Protein AF-A0A1H3A407-F1 (afdb_monomer_lite)

Structure (mmCIF, N/CA/C/O backbone):
data_AF-A0A1H3A407-F1
#
_entry.id   AF-A0A1H3A407-F1
#
loop_
_atom_site.group_PDB
_atom_site.id
_atom_site.type_symbol
_atom_site.label_atom_id
_atom_site.label_alt_id
_atom_site.label_comp_id
_atom_site.label_asym_id
_atom_site.label_entity_id
_atom_site.label_seq_id
_atom_site.pdbx_PDB_ins_code
_atom_site.Cartn_x
_atom_site.Cartn_y
_atom_site.Cartn_z
_atom_site.occupancy
_atom_site.B_iso_or_equiv
_atom_site.auth_seq_id
_atom_site.auth_comp_id
_atom_site.auth_asym_id
_atom_site.auth_atom_id
_atom_site.pdbx_PDB_model_num
ATOM 1 N N . GLN A 1 1 ? 7.910 -37.404 57.930 1.00 38.44 1 GLN A N 1
ATOM 2 C CA . GLN A 1 1 ? 7.291 -38.649 57.436 1.00 38.44 1 GLN A CA 1
ATOM 3 C C . GLN A 1 1 ? 7.070 -38.479 55.952 1.00 38.44 1 GLN A C 1
ATOM 5 O O . GLN A 1 1 ? 6.666 -37.396 55.537 1.00 38.44 1 GLN A O 1
ATOM 10 N N . GLU A 1 2 ? 7.448 -39.483 55.175 1.00 28.56 2 GLU A N 1
ATOM 11 C CA . GLU A 1 2 ? 7.353 -39.461 53.716 1.00 28.56 2 GLU A CA 1
ATOM 12 C C . GLU A 1 2 ? 5.884 -39.521 53.279 1.00 28.56 2 GLU A C 1
ATOM 14 O O . GLU A 1 2 ? 5.054 -40.134 53.950 1.00 28.56 2 GLU A O 1
ATOM 19 N N . LYS A 1 3 ? 5.551 -38.870 52.158 1.00 33.94 3 LYS A N 1
ATOM 20 C CA . LYS A 1 3 ? 4.289 -39.140 51.464 1.00 33.94 3 LYS A CA 1
ATOM 21 C C . LYS A 1 3 ? 4.483 -40.423 50.663 1.00 33.94 3 LYS A C 1
ATOM 23 O O . LYS A 1 3 ? 5.005 -40.367 49.554 1.00 33.94 3 LYS A O 1
ATOM 28 N N . GLU A 1 4 ? 4.078 -41.557 51.223 1.00 35.34 4 GLU A N 1
ATOM 29 C CA . GLU A 1 4 ? 3.957 -42.792 50.450 1.00 35.34 4 GLU A CA 1
ATOM 30 C C . GLU A 1 4 ? 2.903 -42.593 49.353 1.00 35.34 4 GLU A C 1
ATOM 32 O O . GLU A 1 4 ? 1.723 -42.370 49.628 1.00 35.34 4 GLU A O 1
ATOM 37 N N . SER A 1 5 ? 3.327 -42.663 48.091 1.00 38.41 5 SER A N 1
ATOM 38 C CA . SER A 1 5 ? 2.423 -42.756 46.947 1.00 38.41 5 SER A CA 1
ATOM 39 C C . SER A 1 5 ? 1.914 -44.194 46.833 1.00 38.41 5 SER A C 1
ATOM 41 O O . SER A 1 5 ? 2.462 -44.996 46.078 1.00 38.41 5 SER A O 1
ATOM 43 N N . GLY A 1 6 ? 0.898 -44.535 47.625 1.00 36.25 6 GLY A N 1
ATOM 44 C CA . GLY A 1 6 ? 0.211 -45.819 47.517 1.00 36.25 6 GLY A CA 1
ATOM 45 C C . GLY A 1 6 ? -0.733 -45.842 46.315 1.00 36.25 6 GLY A C 1
ATOM 46 O O . GLY A 1 6 ? -1.686 -45.065 46.264 1.00 36.25 6 GLY A O 1
ATOM 47 N N . GLU A 1 7 ? -0.504 -46.749 45.367 1.00 34.09 7 GLU A N 1
ATOM 48 C CA . GLU A 1 7 ? -1.491 -47.062 44.331 1.00 34.09 7 GLU A CA 1
ATOM 49 C C . GLU A 1 7 ? -2.624 -47.905 44.934 1.00 34.09 7 GLU A C 1
ATOM 51 O O . GLU A 1 7 ? -2.402 -49.005 45.445 1.00 34.09 7 GLU A O 1
ATOM 56 N N . VAL A 1 8 ? -3.855 -47.390 44.881 1.00 38.34 8 VAL A N 1
ATOM 57 C CA . VAL A 1 8 ? -5.045 -48.100 45.367 1.00 38.34 8 VAL A CA 1
ATOM 58 C C . VAL A 1 8 ? -5.630 -48.944 44.235 1.00 38.34 8 VAL A C 1
ATOM 60 O O . VAL A 1 8 ? -6.331 -48.439 43.361 1.00 38.34 8 VAL A O 1
ATOM 63 N N . TYR A 1 9 ? -5.365 -50.249 44.267 1.00 35.81 9 TYR A N 1
ATOM 64 C CA . TYR A 1 9 ? -5.943 -51.210 43.327 1.00 35.81 9 TYR A CA 1
ATOM 65 C C . TYR A 1 9 ? -7.334 -51.662 43.794 1.00 35.81 9 TYR A C 1
ATOM 67 O O . TYR A 1 9 ? -7.461 -52.456 44.726 1.00 35.81 9 TYR A O 1
ATOM 75 N N . ILE A 1 10 ? -8.388 -51.188 43.123 1.00 44.34 10 ILE A N 1
ATOM 76 C CA . ILE A 1 10 ? -9.764 -51.652 43.349 1.00 44.34 10 ILE A CA 1
ATOM 77 C C . ILE A 1 10 ? -10.038 -52.851 42.432 1.00 44.34 10 ILE A C 1
ATOM 79 O O . ILE A 1 10 ? -10.282 -52.688 41.238 1.00 44.34 10 ILE A O 1
ATOM 83 N N . ALA A 1 11 ? -10.013 -54.062 42.990 1.00 35.81 11 ALA A N 1
ATOM 84 C CA . ALA A 1 11 ? -10.415 -55.275 42.283 1.00 35.81 11 ALA A CA 1
ATOM 85 C C . ALA A 1 11 ? -11.914 -55.547 42.493 1.00 35.81 11 ALA A C 1
ATOM 87 O O . ALA A 1 11 ? -12.335 -55.946 43.579 1.00 35.81 11 ALA A O 1
ATOM 88 N N . ALA A 1 12 ? -12.723 -55.356 41.450 1.00 40.31 12 ALA A N 1
ATOM 89 C CA . ALA A 1 12 ? -14.122 -55.775 41.453 1.00 40.31 12 ALA A CA 1
ATOM 90 C C . ALA A 1 12 ? -14.212 -57.284 41.170 1.00 40.31 12 ALA A C 1
ATOM 92 O O . ALA A 1 12 ? -13.963 -57.726 40.050 1.00 40.31 12 ALA A O 1
ATOM 93 N N . VAL A 1 13 ? -14.575 -58.075 42.183 1.00 34.50 13 VAL A N 1
ATOM 94 C CA . VAL A 1 13 ? -14.868 -59.508 42.033 1.00 34.50 13 VAL A CA 1
ATOM 95 C C . VAL A 1 13 ? -16.382 -59.692 42.038 1.00 34.50 13 VAL A C 1
ATOM 97 O O . VAL A 1 13 ? -17.032 -59.413 43.044 1.00 34.50 13 VAL A O 1
ATOM 100 N N . TYR A 1 14 ? -16.937 -60.173 40.925 1.00 38.56 14 TYR A N 1
ATOM 101 C CA . TYR A 1 14 ? -18.341 -60.570 40.813 1.00 38.56 14 TYR A CA 1
ATOM 102 C C . TYR A 1 14 ? -18.451 -62.081 40.609 1.00 38.56 14 TYR A C 1
ATOM 104 O O . TYR A 1 14 ? -17.713 -62.659 39.814 1.00 38.56 14 TYR A O 1
ATOM 112 N N . ASN A 1 15 ? -19.391 -62.707 41.318 1.00 38.78 15 ASN A N 1
ATOM 113 C CA . ASN A 1 15 ? -19.706 -64.121 41.142 1.00 38.78 15 ASN A CA 1
ATOM 114 C C . ASN A 1 15 ? -20.520 -64.341 39.852 1.00 38.78 15 ASN A C 1
ATOM 116 O O . ASN A 1 15 ? -21.623 -63.816 39.711 1.00 38.78 15 ASN A O 1
ATOM 120 N N . ASP A 1 16 ? -19.991 -65.195 38.978 1.00 41.28 16 ASP A N 1
ATOM 121 C CA . ASP A 1 16 ? -20.712 -66.140 38.113 1.00 41.28 16 ASP A CA 1
ATOM 122 C C . ASP A 1 16 ? -21.741 -65.648 37.069 1.00 41.28 16 ASP A C 1
ATOM 124 O O . ASP A 1 16 ? -22.525 -66.467 36.587 1.00 41.28 16 ASP A O 1
ATOM 128 N N . GLN A 1 17 ? -21.716 -64.387 36.611 1.00 37.06 17 GLN A N 1
ATOM 129 C CA . GLN A 1 17 ? -22.358 -64.009 35.333 1.00 37.06 17 GLN A CA 1
ATOM 130 C C . GLN A 1 17 ? -21.504 -63.044 34.493 1.00 37.06 17 GLN A C 1
ATOM 132 O O . GLN A 1 17 ? -21.080 -61.994 34.972 1.00 37.06 17 GLN A O 1
ATOM 137 N N . GLU A 1 18 ? -21.277 -63.390 33.217 1.00 39.75 18 GLU A N 1
ATOM 138 C CA . GLU A 1 18 ? -20.606 -62.519 32.243 1.00 39.75 18 GLU A CA 1
ATOM 139 C C . GLU A 1 18 ? -21.471 -61.290 31.924 1.00 39.75 18 GLU A C 1
ATOM 141 O O . GLU A 1 18 ? -22.409 -61.353 31.128 1.00 39.75 18 GLU A O 1
ATOM 146 N N . VAL A 1 19 ? -21.105 -60.144 32.494 1.00 41.22 19 VAL A N 1
ATOM 147 C CA . VAL A 1 19 ? -21.587 -58.829 32.063 1.00 41.22 19 VAL A CA 1
ATOM 148 C C . VAL A 1 19 ? -20.367 -57.975 31.740 1.00 41.22 19 VAL A C 1
ATOM 150 O O . VAL A 1 19 ? -19.429 -57.896 32.533 1.00 41.22 19 VAL A O 1
ATOM 153 N N . LYS A 1 20 ? -20.353 -57.350 30.557 1.00 37.00 20 LYS A N 1
ATOM 154 C CA . LYS A 1 20 ? -19.275 -56.433 30.165 1.00 37.00 20 LYS A CA 1
ATOM 155 C C . LYS A 1 20 ? -19.245 -55.255 31.138 1.00 37.00 20 LYS A C 1
ATOM 157 O O . LYS A 1 20 ? -20.238 -54.546 31.260 1.00 37.00 20 LYS A O 1
ATOM 162 N N . SER A 1 21 ? -18.117 -55.049 31.810 1.00 41.44 21 SER A N 1
ATOM 163 C CA . SER A 1 21 ? -17.921 -53.897 32.686 1.00 41.44 21 SER A CA 1
ATOM 164 C C . SER A 1 21 ? -17.601 -52.650 31.863 1.00 41.44 21 SER A C 1
ATOM 166 O O . SER A 1 21 ? -16.542 -52.597 31.232 1.00 41.44 21 SER A O 1
ATOM 168 N N . ASP A 1 22 ? -18.455 -51.634 31.929 1.00 41.59 22 ASP A N 1
ATOM 169 C CA . ASP A 1 22 ? -18.053 -50.281 31.550 1.00 41.59 22 ASP A CA 1
ATOM 170 C C . ASP A 1 22 ? -17.184 -49.677 32.662 1.00 41.59 22 ASP A C 1
ATOM 172 O O . ASP A 1 22 ? -17.517 -49.721 33.850 1.00 41.59 22 ASP A O 1
ATOM 176 N N . THR A 1 23 ? -16.030 -49.135 32.279 1.00 41.59 23 THR A N 1
ATOM 177 C CA . THR A 1 23 ? -15.072 -48.536 33.211 1.00 41.59 23 THR A CA 1
ATOM 178 C C . THR A 1 23 ? -15.593 -47.185 33.699 1.00 41.59 23 THR A C 1
ATOM 180 O O . THR A 1 23 ? -15.652 -46.230 32.926 1.00 41.59 23 THR A O 1
ATOM 183 N N . PHE A 1 24 ? -15.925 -47.063 34.986 1.00 41.19 24 PHE A N 1
ATOM 184 C CA . PHE A 1 24 ? -16.279 -45.768 35.574 1.00 41.19 24 PHE A CA 1
ATOM 185 C C . PHE A 1 24 ? -15.025 -44.953 35.930 1.00 41.19 24 PHE A C 1
ATOM 187 O O . PHE A 1 24 ? -14.002 -45.498 36.346 1.00 41.19 24 PHE A O 1
ATOM 194 N N . LYS A 1 25 ? -15.106 -43.627 35.779 1.00 40.59 25 LYS A N 1
ATOM 195 C CA . LYS A 1 25 ? -14.027 -42.684 36.104 1.00 40.59 25 LYS A CA 1
ATOM 196 C C . LYS A 1 25 ? -14.467 -41.776 37.248 1.00 40.59 25 LYS A C 1
ATOM 198 O O . LYS A 1 25 ? -15.458 -41.067 37.120 1.00 40.59 25 LYS A O 1
ATOM 203 N N . ILE A 1 26 ? -13.698 -41.753 38.334 1.00 44.81 26 ILE A N 1
ATOM 204 C CA . ILE A 1 26 ? -13.861 -40.772 39.413 1.00 44.81 26 ILE A CA 1
ATOM 205 C C . ILE A 1 26 ? -13.085 -39.507 39.019 1.00 44.81 26 ILE A C 1
ATOM 207 O O . ILE A 1 26 ? -11.910 -39.592 38.667 1.00 44.81 26 ILE A O 1
ATOM 211 N N . THR A 1 27 ? -13.738 -38.343 39.048 1.00 37.56 27 THR A N 1
ATOM 212 C CA . THR A 1 27 ? -13.158 -37.044 38.639 1.00 37.56 27 THR A CA 1
ATOM 213 C C . THR A 1 27 ? -13.008 -36.037 39.786 1.00 37.56 27 THR A C 1
ATOM 215 O O . THR A 1 27 ? -12.762 -34.864 39.528 1.00 37.56 27 THR A O 1
ATOM 218 N N . SER A 1 28 ? -13.132 -36.473 41.045 1.00 43.06 28 SER A N 1
ATOM 219 C CA . SER A 1 28 ? -12.842 -35.632 42.216 1.00 43.06 28 SER A CA 1
ATOM 220 C C . SER A 1 28 ? -11.339 -35.567 42.503 1.00 43.06 28 SER A C 1
ATOM 222 O O . SER A 1 28 ? -10.677 -36.604 42.546 1.00 43.06 28 SER A O 1
ATOM 224 N N . GLU A 1 29 ? -10.816 -34.370 42.779 1.00 42.50 29 GLU A N 1
ATOM 225 C CA . GLU A 1 29 ? -9.429 -34.169 43.236 1.00 42.50 29 GLU A CA 1
ATOM 226 C C . GLU A 1 29 ? -9.212 -34.552 44.711 1.00 42.50 29 GLU A C 1
ATOM 228 O O . GLU A 1 29 ? -8.073 -34.716 45.150 1.00 42.50 29 GLU A O 1
ATOM 233 N N . VAL A 1 30 ? -10.290 -34.729 45.484 1.00 37.59 30 VAL A N 1
ATOM 234 C CA . VAL A 1 30 ? -10.234 -35.182 46.881 1.00 37.59 30 VAL A CA 1
ATOM 235 C C . VAL A 1 30 ? -11.154 -36.384 47.065 1.00 37.59 30 VAL A C 1
ATOM 237 O O . VAL A 1 30 ? -12.370 -36.289 46.899 1.00 37.59 30 VAL A O 1
ATOM 240 N N . VAL A 1 31 ? -10.564 -37.518 47.442 1.00 42.81 31 VAL A N 1
ATOM 241 C CA . VAL A 1 31 ? -11.282 -38.725 47.867 1.00 42.81 31 VAL A CA 1
ATOM 242 C C . VAL A 1 31 ? -10.869 -39.027 49.302 1.00 42.81 31 VAL A C 1
ATOM 244 O O . VAL A 1 31 ? -9.747 -39.461 49.559 1.00 42.81 31 VAL A O 1
ATOM 247 N N . THR A 1 32 ? -11.770 -38.781 50.247 1.00 39.44 32 THR A N 1
ATOM 248 C CA . THR A 1 32 ? -11.631 -39.240 51.631 1.00 39.44 32 THR A CA 1
ATOM 249 C C . THR A 1 32 ? -12.209 -40.647 51.760 1.00 39.44 32 THR A C 1
ATOM 251 O O . THR A 1 32 ? -13.301 -40.926 51.270 1.00 39.44 32 THR A O 1
ATOM 254 N N . TYR A 1 33 ? -11.485 -41.541 52.433 1.00 46.16 33 TYR A N 1
ATOM 255 C CA . TYR A 1 33 ? -11.988 -42.857 52.819 1.00 46.16 33 TYR A CA 1
ATOM 256 C C . TYR A 1 33 ? -11.771 -43.067 54.319 1.00 46.16 33 TYR A C 1
ATOM 258 O O . TYR A 1 33 ? -10.757 -42.639 54.871 1.00 46.16 33 TYR A O 1
ATOM 266 N N . GLU A 1 34 ? -12.713 -43.745 54.970 1.00 41.50 34 GLU A N 1
ATOM 267 C CA . GLU A 1 34 ? -12.560 -44.229 56.341 1.00 41.50 34 GLU A CA 1
ATOM 268 C C . GLU A 1 34 ? -12.376 -45.749 56.305 1.00 41.50 34 GLU A C 1
ATOM 270 O O . GLU A 1 34 ? -13.117 -46.460 55.623 1.00 41.50 34 GLU A O 1
ATOM 275 N N . SER A 1 35 ? -11.369 -46.264 57.010 1.00 39.62 35 SER A N 1
ATOM 276 C CA . SER A 1 35 ? -11.113 -47.702 57.091 1.00 39.62 35 SER A CA 1
ATOM 277 C C . SER A 1 35 ? -11.936 -48.345 58.212 1.00 39.62 35 SER A C 1
ATOM 279 O O . SER A 1 35 ? -11.876 -47.942 59.372 1.00 39.62 35 SER A O 1
ATOM 281 N N . GLY A 1 36 ? -12.694 -49.389 57.870 1.00 45.72 36 GLY A N 1
ATOM 282 C CA . GLY A 1 36 ? -13.508 -50.150 58.816 1.00 45.72 36 GLY A CA 1
ATOM 283 C C . GLY A 1 36 ? -13.628 -51.620 58.419 1.00 45.72 36 GLY A C 1
ATOM 284 O O . GLY A 1 36 ? -13.527 -51.969 57.246 1.00 45.72 36 GLY A O 1
ATOM 285 N N . ASN A 1 37 ? -13.873 -52.494 59.400 1.00 42.28 37 ASN A N 1
ATOM 286 C CA . ASN A 1 37 ? -13.915 -53.958 59.233 1.00 42.28 37 ASN A CA 1
ATOM 287 C C . ASN A 1 37 ? -15.203 -54.490 58.557 1.00 42.28 37 ASN A C 1
ATOM 289 O O . ASN A 1 37 ? -15.647 -55.596 58.861 1.00 42.28 37 ASN A O 1
ATOM 293 N N . SER A 1 38 ? -15.817 -53.718 57.659 1.00 41.59 38 SER A N 1
ATOM 294 C CA . SER A 1 38 ? -17.035 -54.094 56.931 1.00 41.59 38 SER A CA 1
ATOM 295 C C . SER A 1 38 ? -16.957 -53.626 55.477 1.00 41.59 38 SER A C 1
ATOM 297 O O . SER A 1 38 ? -16.444 -52.534 55.229 1.00 41.59 38 SER A O 1
ATOM 299 N N . PRO A 1 39 ? -17.488 -54.396 54.508 1.00 44.28 39 PRO A N 1
ATOM 300 C CA . PRO A 1 39 ? -17.517 -53.976 53.111 1.00 44.28 39 PRO A CA 1
ATOM 301 C C . PRO A 1 39 ? -18.327 -52.684 52.955 1.00 44.28 39 PRO A C 1
ATOM 303 O O . PRO A 1 39 ? -19.486 -52.607 53.375 1.00 44.28 39 PRO A O 1
ATOM 306 N N . VAL A 1 40 ? -17.712 -51.674 52.336 1.00 42.53 40 VAL A N 1
ATOM 307 C CA . VAL A 1 40 ? -18.343 -50.379 52.063 1.00 42.53 40 VAL A CA 1
ATOM 308 C C . VAL A 1 40 ? -19.489 -50.587 51.074 1.00 42.53 40 VAL A C 1
ATOM 310 O O . VAL A 1 40 ? -19.271 -50.892 49.903 1.00 42.53 40 VAL A O 1
ATOM 313 N N . LYS A 1 41 ? -20.728 -50.417 51.542 1.00 35.88 41 LYS A N 1
ATOM 314 C CA . LYS A 1 41 ? -21.905 -50.399 50.670 1.00 35.88 41 LYS A CA 1
ATOM 315 C C . LYS A 1 41 ? -21.992 -49.047 49.970 1.00 35.88 41 LYS A C 1
ATOM 317 O O . LYS A 1 41 ? -22.538 -48.099 50.526 1.00 35.88 41 LYS A O 1
ATOM 322 N N . VAL A 1 42 ? -21.482 -48.979 48.744 1.00 38.84 42 VAL A N 1
ATOM 323 C CA . VAL A 1 42 ? -21.730 -47.847 47.847 1.00 38.84 42 VAL A CA 1
ATOM 324 C C . VAL A 1 42 ? -23.145 -47.993 47.291 1.00 38.84 42 VAL A C 1
ATOM 326 O O . VAL A 1 42 ? -23.392 -48.796 46.395 1.00 38.84 42 VAL A O 1
ATOM 329 N N . GLY A 1 43 ? -24.092 -47.258 47.868 1.00 29.23 43 GLY A N 1
ATOM 330 C CA . GLY A 1 43 ? -25.409 -47.079 47.270 1.00 29.23 43 GLY A CA 1
ATOM 331 C C . GLY A 1 43 ? -25.341 -45.966 46.234 1.00 29.23 43 GLY A C 1
ATOM 332 O O . GLY A 1 43 ? -24.971 -44.846 46.582 1.00 29.23 43 GLY A O 1
ATOM 333 N N . VAL A 1 44 ? -25.723 -46.253 44.989 1.00 32.56 44 VAL A N 1
ATOM 334 C CA . VAL A 1 44 ? -26.093 -45.188 44.053 1.00 32.56 44 VAL A CA 1
ATOM 335 C C . VAL A 1 44 ? -27.415 -44.630 44.559 1.00 32.56 44 VAL A C 1
ATOM 337 O O . VAL A 1 44 ? -28.470 -45.233 44.376 1.00 32.56 44 VAL A O 1
ATOM 340 N N . VAL A 1 45 ? -27.346 -43.503 45.262 1.00 26.42 45 VAL A N 1
ATOM 341 C CA . VAL A 1 45 ? -28.503 -42.625 45.361 1.00 26.42 45 VAL A CA 1
ATOM 342 C C . VAL A 1 45 ? -28.621 -42.011 43.976 1.00 26.42 45 VAL A C 1
ATOM 344 O O . VAL A 1 45 ? -27.771 -41.206 43.596 1.00 26.42 45 VAL A O 1
ATOM 347 N N . GLU A 1 46 ? -29.645 -42.406 43.222 1.00 30.11 46 GLU A N 1
ATOM 348 C CA . GLU A 1 46 ? -30.186 -41.524 42.194 1.00 30.11 46 GLU A CA 1
ATOM 349 C C . GLU A 1 46 ? -30.689 -40.293 42.941 1.00 30.11 46 GLU A C 1
ATOM 351 O O . GLU A 1 46 ? -31.810 -40.232 43.446 1.00 30.11 46 GLU A O 1
ATOM 356 N N . VAL A 1 47 ? -29.786 -39.326 43.097 1.00 29.56 47 VAL A N 1
ATOM 357 C CA . VAL A 1 47 ? -30.196 -37.946 43.232 1.00 29.56 47 VAL A CA 1
ATOM 358 C C . VAL A 1 47 ? -30.886 -37.692 41.906 1.00 29.56 47 VAL A C 1
ATOM 360 O O . VAL A 1 47 ? -30.221 -37.590 40.878 1.00 29.56 47 VAL A O 1
ATOM 363 N N . GLU A 1 48 ? -32.220 -37.662 41.921 1.00 30.48 48 GLU A N 1
ATOM 364 C CA . GLU A 1 48 ? -32.923 -36.829 40.962 1.00 30.48 48 GLU A CA 1
ATOM 365 C C . GLU A 1 48 ? -32.273 -35.460 41.120 1.00 30.48 48 GLU A C 1
ATOM 367 O O . GLU A 1 48 ? -32.531 -34.739 42.093 1.00 30.48 48 GLU A O 1
ATOM 372 N N . GLU A 1 49 ? -31.364 -35.138 40.200 1.00 31.62 49 GLU A N 1
ATOM 373 C CA . GLU A 1 49 ? -31.076 -33.761 39.888 1.00 31.62 49 GLU A CA 1
ATOM 374 C C . GLU A 1 49 ? -32.443 -33.188 39.541 1.00 31.62 49 GLU A C 1
ATOM 376 O O . GLU A 1 49 ? -32.961 -33.318 38.432 1.00 31.62 49 GLU A O 1
ATOM 381 N N . LYS A 1 50 ? -33.041 -32.529 40.535 1.00 29.67 50 LYS A N 1
ATOM 382 C CA . LYS A 1 50 ? -33.672 -31.265 40.243 1.00 29.67 50 LYS A CA 1
ATOM 383 C C . LYS A 1 50 ? -32.585 -30.478 39.540 1.00 29.67 50 LYS A C 1
ATOM 385 O O . LYS A 1 50 ? -31.753 -29.853 40.194 1.00 29.67 50 LYS A O 1
ATOM 390 N N . GLU A 1 51 ? -32.612 -30.547 38.212 1.00 32.31 51 GLU A N 1
ATOM 391 C CA . GLU A 1 51 ? -32.353 -29.372 37.416 1.00 32.31 51 GLU A CA 1
ATOM 392 C C . GLU A 1 51 ? -33.029 -28.246 38.196 1.00 32.31 51 GLU A C 1
ATOM 394 O O . GLU A 1 51 ? -34.258 -28.211 38.347 1.00 32.31 51 GLU A O 1
ATOM 399 N N . GLU A 1 52 ? -32.218 -27.365 38.781 1.00 30.89 52 GLU A N 1
ATOM 400 C CA . GLU A 1 52 ? -32.676 -26.004 38.907 1.00 30.89 52 GLU A CA 1
ATOM 401 C C . GLU A 1 52 ? -32.962 -25.607 37.468 1.00 30.89 52 GLU A C 1
ATOM 403 O O . GLU A 1 52 ? -32.070 -25.237 36.703 1.00 30.89 52 GLU A O 1
ATOM 408 N N . VAL A 1 53 ? -34.236 -25.754 37.094 1.00 34.19 53 VAL A N 1
ATOM 409 C CA . VAL A 1 53 ? -34.854 -24.933 36.076 1.00 34.19 53 VAL A CA 1
ATOM 410 C C . VAL A 1 53 ? -34.693 -23.528 36.629 1.00 34.19 53 VAL A C 1
ATOM 412 O O . VAL A 1 53 ? -35.563 -23.001 37.318 1.00 34.19 53 VAL A O 1
ATOM 415 N N . LEU A 1 54 ? -33.507 -22.968 36.386 1.00 35.94 54 LEU A N 1
ATOM 416 C CA . LEU A 1 54 ? -33.310 -21.546 36.280 1.00 35.94 54 LEU A CA 1
ATOM 417 C C . LEU A 1 54 ? -34.444 -21.120 35.366 1.00 35.94 54 LEU A C 1
ATOM 419 O O . LEU A 1 54 ? -34.472 -21.541 34.203 1.00 35.94 54 LEU A O 1
ATOM 423 N N . ASP A 1 55 ? -35.407 -20.382 35.926 1.00 36.69 55 ASP A N 1
ATOM 424 C CA . ASP A 1 55 ? -36.445 -19.741 35.131 1.00 36.69 55 ASP A CA 1
ATOM 425 C C . ASP A 1 55 ? -35.734 -19.156 33.912 1.00 36.69 55 ASP A C 1
ATOM 427 O O . ASP A 1 55 ? -34.702 -18.494 34.105 1.00 36.69 55 ASP A O 1
ATOM 431 N N . PRO A 1 56 ? -36.172 -19.476 32.677 1.00 43.06 56 PRO A N 1
ATOM 432 C CA . PRO A 1 56 ? -35.453 -19.061 31.487 1.00 43.06 56 PRO A CA 1
ATOM 433 C C . PRO A 1 56 ? -35.271 -17.557 31.601 1.00 43.06 56 PRO A C 1
ATOM 435 O O . PRO A 1 56 ? -36.266 -16.835 31.592 1.00 43.06 56 PRO A O 1
ATOM 438 N N . ILE A 1 57 ? -34.018 -17.121 31.812 1.00 49.12 57 ILE A N 1
ATOM 439 C CA . ILE A 1 57 ? -33.706 -15.714 32.064 1.00 49.12 57 ILE A CA 1
ATOM 440 C C . ILE A 1 57 ? -34.214 -14.996 30.836 1.00 49.12 57 ILE A C 1
ATOM 442 O O . ILE A 1 57 ? -33.594 -15.119 29.776 1.00 49.12 57 ILE A O 1
ATOM 446 N N . ASP A 1 58 ? -35.351 -14.321 30.989 1.00 50.97 58 ASP A N 1
ATOM 447 C CA . ASP A 1 58 ? -36.037 -13.709 29.873 1.00 50.97 58 ASP A CA 1
ATOM 448 C C . ASP A 1 58 ? -35.018 -12.772 29.225 1.00 50.97 58 ASP A C 1
ATOM 450 O O . ASP A 1 58 ? -34.436 -11.926 29.909 1.00 50.97 58 ASP A O 1
ATOM 454 N N . GLU A 1 59 ? -34.690 -12.984 27.946 1.00 49.62 59 GLU A N 1
ATOM 455 C CA . GLU A 1 59 ? -33.607 -12.229 27.292 1.00 49.62 59 GLU A CA 1
ATOM 456 C C . GLU A 1 59 ? -33.908 -10.723 27.330 1.00 49.62 59 GLU A C 1
ATOM 458 O O . GLU A 1 59 ? -33.004 -9.889 27.383 1.00 49.62 59 GLU A O 1
ATOM 463 N N . ASN A 1 60 ? -35.200 -10.414 27.435 1.00 50.47 60 ASN A N 1
ATOM 464 C CA . ASN A 1 60 ? -35.778 -9.148 27.833 1.00 50.47 60 ASN A CA 1
ATOM 465 C C . ASN A 1 60 ? -35.123 -8.511 29.079 1.00 50.47 60 ASN A C 1
ATOM 467 O O . ASN A 1 60 ? -34.782 -7.339 29.022 1.00 50.47 60 ASN A O 1
ATOM 471 N N . ASP A 1 61 ? -34.878 -9.203 30.189 1.00 65.00 61 ASP A N 1
ATOM 472 C CA . ASP A 1 61 ? -34.322 -8.568 31.402 1.00 65.00 61 ASP A CA 1
ATOM 473 C C . ASP A 1 61 ? -32.786 -8.421 31.380 1.00 65.00 61 ASP A C 1
ATOM 475 O O . ASP A 1 61 ? -32.186 -7.887 32.317 1.00 65.00 61 ASP A O 1
ATOM 479 N N . ARG A 1 62 ? -32.120 -8.818 30.285 1.00 75.00 62 ARG A N 1
ATOM 480 C CA . ARG A 1 62 ? -30.668 -8.661 30.105 1.00 75.00 62 ARG A CA 1
ATOM 481 C C . ARG A 1 62 ? -30.298 -7.308 29.491 1.00 75.00 62 ARG A C 1
ATOM 483 O O . ARG A 1 62 ? -30.992 -6.769 28.630 1.00 75.00 62 ARG A O 1
ATOM 490 N N . PHE A 1 63 ? -29.140 -6.778 29.888 1.00 85.56 63 PHE A N 1
ATOM 491 C CA . PHE A 1 63 ? -28.541 -5.593 29.269 1.00 85.56 63 PHE A CA 1
ATOM 492 C C . PHE A 1 63 ? -27.863 -5.977 27.946 1.00 85.56 63 PHE A C 1
ATOM 494 O O . PHE A 1 63 ? -26.702 -6.393 27.925 1.00 85.56 63 PHE A O 1
ATOM 501 N N . LEU A 1 64 ? -28.603 -5.855 26.839 1.00 86.81 64 LEU A N 1
ATOM 502 C CA . LEU A 1 64 ? -28.179 -6.253 25.488 1.00 86.81 64 LEU A CA 1
ATOM 5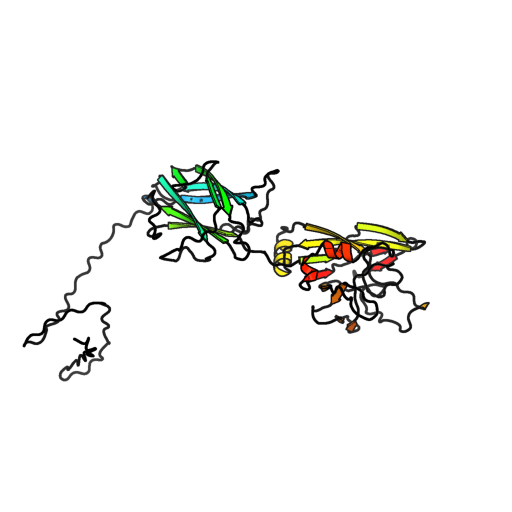03 C C . LEU A 1 64 ? -27.977 -5.034 24.554 1.00 86.81 64 LEU A C 1
ATOM 505 O O . LEU A 1 64 ? -28.777 -4.827 23.633 1.00 86.81 64 LEU A O 1
ATOM 509 N N . PRO A 1 65 ? -26.933 -4.202 24.757 1.00 91.00 65 PRO A N 1
ATOM 510 C CA . PRO A 1 65 ? -26.639 -3.086 23.865 1.00 91.00 65 PRO A CA 1
ATOM 511 C C . PRO A 1 65 ? -26.041 -3.579 22.539 1.00 91.00 65 PRO A C 1
ATOM 513 O O . PRO A 1 65 ? -24.970 -4.190 22.501 1.00 91.00 65 PRO A O 1
ATOM 516 N N . LYS A 1 66 ? -26.696 -3.247 21.427 1.00 90.31 66 LYS A N 1
ATOM 517 C CA . LYS A 1 66 ? -26.156 -3.408 20.076 1.00 90.31 66 LYS A CA 1
ATOM 518 C C . LYS A 1 66 ? -25.409 -2.135 19.677 1.00 90.31 66 LYS A C 1
ATOM 520 O O . LYS A 1 66 ? -26.018 -1.086 19.461 1.00 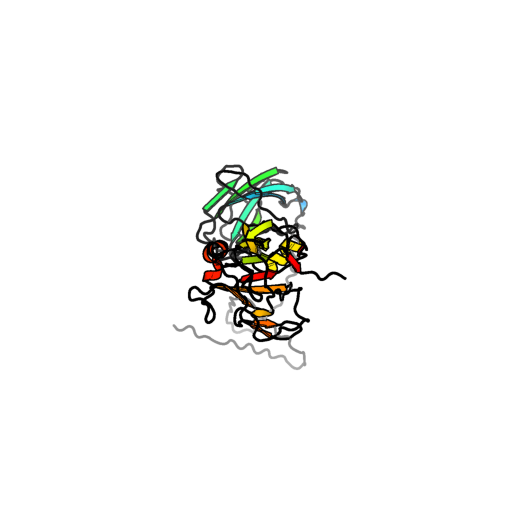90.31 66 LYS A O 1
ATOM 525 N N . LEU A 1 67 ? -24.087 -2.254 19.561 1.00 89.50 67 LEU A N 1
ATOM 526 C CA . LEU A 1 67 ? -23.195 -1.212 19.054 1.00 89.50 67 LEU A CA 1
ATOM 527 C C . LEU A 1 67 ? -23.205 -1.190 17.523 1.00 89.50 67 LEU A C 1
ATOM 529 O O . LEU A 1 67 ? -22.932 -2.208 16.890 1.00 89.50 67 LEU A O 1
ATOM 533 N N . GLN A 1 68 ? -23.434 -0.019 16.934 1.00 87.25 68 GLN A N 1
ATOM 534 C CA . GLN A 1 68 ? -23.265 0.223 15.502 1.00 87.25 68 GLN A CA 1
ATOM 535 C C . GLN A 1 68 ? -22.205 1.313 15.286 1.00 87.25 68 GLN A C 1
ATOM 537 O O . GLN A 1 68 ? -22.250 2.378 15.901 1.00 87.25 68 GLN A O 1
ATOM 542 N N . ILE A 1 69 ? -21.218 1.033 14.428 1.00 83.94 69 ILE A N 1
ATOM 543 C CA . ILE A 1 69 ? -20.160 1.986 14.069 1.00 83.94 69 ILE A CA 1
ATOM 544 C C . ILE A 1 69 ? -20.724 2.963 13.031 1.00 83.94 69 ILE A C 1
ATOM 546 O O . ILE A 1 69 ? -20.908 2.598 11.874 1.00 83.94 69 ILE A O 1
ATOM 550 N N . GLU A 1 70 ? -20.950 4.214 13.431 1.00 83.38 70 GLU A N 1
ATOM 551 C CA . GLU A 1 70 ? -21.405 5.286 12.531 1.00 83.38 70 GLU A CA 1
ATOM 552 C C . GLU A 1 70 ? -20.248 5.853 11.708 1.00 83.38 70 GLU A C 1
ATOM 554 O O . GLU A 1 70 ? -20.352 6.117 10.512 1.00 83.38 70 GLU A O 1
ATOM 559 N N . SER A 1 71 ? -19.105 6.050 12.363 1.00 72.69 71 SER A N 1
ATOM 560 C CA . SER A 1 71 ? -17.856 6.375 11.689 1.00 72.69 71 SER A CA 1
ATOM 561 C C . SER A 1 71 ? -16.670 6.024 12.567 1.00 72.69 71 SER A C 1
ATOM 563 O O . SER A 1 71 ? -16.779 5.871 13.783 1.00 72.69 71 SER A O 1
ATOM 565 N N . ILE A 1 72 ? -15.501 5.969 11.947 1.00 75.50 72 ILE A N 1
ATOM 566 C CA . ILE A 1 72 ? -14.234 6.097 12.651 1.00 75.50 72 ILE A CA 1
ATOM 567 C C . ILE A 1 72 ? -13.483 7.270 11.991 1.00 75.50 72 ILE A C 1
ATOM 569 O O . ILE A 1 72 ? -13.766 7.633 10.847 1.00 75.50 72 ILE A O 1
ATOM 573 N N . ASN A 1 73 ? -12.577 7.926 12.712 1.00 72.31 73 ASN A N 1
ATOM 574 C CA . ASN A 1 73 ? -11.810 9.095 12.285 1.00 72.31 73 ASN A CA 1
ATOM 575 C C . ASN A 1 73 ? -10.371 9.039 12.831 1.00 72.31 73 ASN A C 1
ATOM 577 O O . ASN A 1 73 ? -10.149 8.621 13.969 1.00 72.31 73 ASN A O 1
ATOM 581 N N . LYS A 1 74 ? -9.384 9.508 12.052 1.00 70.06 74 LYS A N 1
ATOM 582 C CA . LYS A 1 74 ? -8.026 9.732 12.571 1.00 70.06 74 LYS A CA 1
ATOM 583 C C . LYS A 1 74 ? -8.041 10.955 13.489 1.00 70.06 74 LYS A C 1
ATOM 585 O O . LYS A 1 74 ? -8.605 11.990 13.129 1.00 70.06 74 LYS A O 1
ATOM 590 N N . ILE A 1 75 ? -7.356 10.866 14.628 1.00 71.19 75 ILE A N 1
ATOM 591 C CA . ILE A 1 75 ? -7.088 12.026 15.485 1.00 71.19 75 ILE A CA 1
ATOM 592 C C . ILE A 1 75 ? -5.759 12.644 15.040 1.00 71.19 75 ILE A C 1
ATOM 594 O O . ILE A 1 75 ? -4.688 12.149 15.382 1.00 71.19 75 ILE A O 1
ATOM 598 N N . ASP A 1 76 ? -5.827 13.715 14.249 1.00 59.38 76 ASP A N 1
ATOM 599 C CA . ASP A 1 76 ? -4.661 14.494 13.822 1.00 59.38 76 ASP A CA 1
ATOM 600 C C . ASP A 1 76 ? -4.715 15.913 14.407 1.00 59.38 76 ASP A C 1
ATOM 602 O O . ASP A 1 76 ? -5.800 16.466 14.601 1.00 59.38 76 ASP A O 1
ATOM 606 N N . LYS A 1 77 ? -3.555 16.518 14.692 1.00 51.22 77 LYS A N 1
ATOM 607 C CA . LYS A 1 77 ? -3.494 17.813 15.403 1.00 51.22 77 LYS A CA 1
ATOM 608 C C . LYS A 1 77 ? -3.961 19.006 14.565 1.00 51.22 77 LYS A C 1
ATOM 610 O O . LYS A 1 77 ? -4.327 20.022 15.147 1.00 51.22 77 LYS A O 1
ATOM 615 N N . GLU A 1 78 ? -3.952 18.894 13.235 1.00 44.09 78 GLU A N 1
ATOM 616 C CA . GLU A 1 78 ? -4.188 20.035 12.333 1.00 44.09 78 GLU A CA 1
ATOM 617 C C . GLU A 1 78 ? -5.275 19.816 11.263 1.00 44.09 78 GLU A C 1
ATOM 619 O O . GLU A 1 78 ? -5.634 20.763 10.568 1.00 44.09 78 GLU A O 1
ATOM 624 N N . SER A 1 79 ? -5.858 18.616 11.114 1.00 40.19 79 SER A N 1
ATOM 625 C CA . SER A 1 79 ? -7.037 18.438 10.243 1.00 40.19 79 SER A CA 1
ATOM 626 C C . SER A 1 79 ? -7.839 17.160 10.515 1.00 40.19 79 SER A C 1
ATOM 628 O O . SER A 1 79 ? -7.283 16.080 10.702 1.00 40.19 79 SER A O 1
ATOM 630 N N . LYS A 1 80 ? -9.176 17.258 10.447 1.00 38.88 80 LYS A N 1
ATOM 631 C CA . LYS A 1 80 ? -10.078 16.094 10.395 1.00 38.88 80 LYS A CA 1
ATOM 632 C C . LYS A 1 80 ? -9.989 15.435 9.013 1.00 38.88 80 LYS A C 1
ATOM 634 O O . LYS A 1 80 ? -10.774 15.755 8.122 1.00 38.88 80 LYS A O 1
ATOM 639 N N . LYS A 1 81 ? -9.023 14.537 8.815 1.00 41.44 81 LYS A N 1
ATOM 640 C CA . LYS A 1 81 ? -8.883 13.760 7.574 1.00 41.44 81 LYS A CA 1
ATOM 641 C C . LYS A 1 81 ? -9.449 12.351 7.776 1.00 41.44 81 LYS A C 1
ATOM 643 O O . LYS A 1 81 ? -8.982 11.612 8.637 1.00 41.44 81 LYS A O 1
ATOM 648 N N . ILE A 1 82 ? -10.450 11.981 6.977 1.00 41.66 82 ILE A N 1
ATOM 649 C CA . ILE A 1 82 ? -11.108 10.667 7.041 1.00 41.66 82 ILE A CA 1
ATOM 650 C C . ILE A 1 82 ? -10.174 9.597 6.443 1.00 41.66 82 ILE A C 1
ATOM 652 O O . ILE A 1 82 ? -9.709 9.725 5.302 1.00 41.66 82 ILE A O 1
ATOM 656 N N . VAL A 1 83 ? -9.890 8.531 7.200 1.00 44.41 83 VAL A N 1
ATOM 657 C CA . VAL A 1 83 ? -8.973 7.443 6.800 1.00 44.41 83 VAL A CA 1
ATOM 658 C C . VAL A 1 83 ? -9.580 6.069 7.110 1.00 44.41 83 VAL A C 1
ATOM 660 O O . VAL A 1 83 ? -9.079 5.351 7.968 1.00 44.41 83 VAL A O 1
ATOM 663 N N . TYR A 1 84 ? -10.659 5.704 6.406 1.00 51.19 84 TYR A N 1
ATOM 664 C CA . TYR A 1 84 ? -11.324 4.405 6.587 1.00 51.19 84 TYR A CA 1
ATOM 665 C C . TYR A 1 84 ? -11.659 3.726 5.274 1.00 51.19 84 TYR A C 1
ATOM 667 O O . TYR A 1 84 ? -11.960 4.376 4.273 1.00 51.19 84 TYR A O 1
ATOM 675 N N . CYS A 1 85 ? -11.641 2.401 5.341 1.00 38.31 85 CYS A N 1
ATOM 676 C CA . CYS A 1 85 ? -12.431 1.513 4.512 1.00 38.31 85 CYS A CA 1
ATOM 677 C C . CYS A 1 85 ? -13.211 0.621 5.481 1.00 38.31 85 CYS A C 1
ATOM 679 O O . CYS A 1 85 ? -12.613 -0.110 6.269 1.00 38.31 85 CYS A O 1
ATOM 681 N N . ILE A 1 86 ? -14.538 0.724 5.456 1.00 42.88 86 ILE A N 1
ATOM 682 C CA . ILE A 1 86 ? -15.412 -0.251 6.110 1.00 42.88 86 ILE A CA 1
ATOM 683 C C . ILE A 1 86 ? -15.359 -1.492 5.221 1.00 42.88 86 ILE A C 1
ATOM 685 O O . ILE A 1 86 ? -15.641 -1.380 4.028 1.00 42.88 86 ILE A O 1
ATOM 689 N N . ILE A 1 87 ? -14.928 -2.637 5.760 1.00 46.25 87 ILE A N 1
ATOM 690 C CA . ILE A 1 87 ? -14.752 -3.854 4.952 1.00 46.25 87 ILE A CA 1
ATOM 691 C C . ILE A 1 87 ? -15.962 -4.782 5.070 1.00 46.25 87 ILE A C 1
ATOM 693 O O . ILE A 1 87 ? -16.302 -5.394 4.064 1.00 46.25 87 ILE A O 1
ATOM 697 N N . ASN A 1 88 ? -16.622 -4.861 6.234 1.00 40.03 88 ASN A N 1
ATOM 698 C CA . ASN A 1 88 ? -17.967 -5.431 6.421 1.00 40.03 88 ASN A CA 1
ATOM 699 C C . ASN A 1 88 ? -18.515 -5.112 7.830 1.00 40.03 88 ASN A C 1
ATOM 701 O O . ASN A 1 88 ? -17.785 -4.608 8.682 1.00 40.03 88 ASN A O 1
ATOM 705 N N . GLU A 1 89 ? -19.779 -5.467 8.087 1.00 40.50 89 GLU A N 1
ATOM 706 C CA . GLU A 1 89 ? -20.520 -5.232 9.347 1.00 40.50 89 GLU A CA 1
ATOM 707 C C . GLU A 1 89 ? -19.790 -5.691 10.629 1.00 40.50 89 GLU A C 1
ATOM 709 O O . GLU A 1 89 ? -20.000 -5.112 11.689 1.00 40.50 89 GLU A O 1
ATOM 714 N N . ASN A 1 90 ? -18.888 -6.677 10.523 1.00 38.19 90 ASN A N 1
ATOM 715 C CA . ASN A 1 90 ? -18.153 -7.272 11.648 1.00 38.19 90 ASN A CA 1
ATOM 716 C C . ASN A 1 90 ? -16.622 -7.047 11.599 1.00 38.19 90 ASN A C 1
ATOM 718 O O . ASN A 1 90 ? -15.889 -7.686 12.356 1.00 38.19 90 ASN A O 1
ATOM 722 N N . SER A 1 91 ? -16.094 -6.199 10.702 1.00 42.09 91 SER A N 1
ATOM 723 C CA . SER A 1 91 ? -14.650 -5.906 10.658 1.00 42.09 91 SER A CA 1
ATOM 724 C C . SER A 1 91 ? -14.300 -4.556 10.013 1.00 42.09 91 SER A C 1
ATOM 726 O O . SER A 1 91 ? -14.640 -4.263 8.865 1.00 42.09 91 SER A O 1
ATOM 728 N N . THR A 1 92 ? -13.543 -3.732 10.749 1.00 48.75 92 THR A N 1
ATOM 729 C CA . THR A 1 92 ? -13.021 -2.443 10.262 1.00 48.75 92 THR A CA 1
ATOM 730 C C . THR A 1 92 ? -11.499 -2.385 10.389 1.00 48.75 92 THR A C 1
ATOM 732 O O . THR A 1 92 ? -10.978 -2.414 11.501 1.00 48.75 92 THR A O 1
ATOM 735 N N . GLU A 1 93 ? -10.794 -2.268 9.258 1.00 49.81 93 GLU A N 1
ATOM 736 C CA . GLU A 1 93 ? -9.340 -2.053 9.221 1.00 49.81 93 GLU A CA 1
ATOM 737 C C . GLU A 1 93 ? -8.997 -0.562 9.388 1.00 49.81 93 GLU A C 1
ATOM 739 O O . GLU A 1 93 ? -9.653 0.312 8.814 1.00 49.81 93 GLU A O 1
ATOM 744 N N . VAL A 1 94 ? -7.941 -0.256 10.152 1.00 50.16 94 VAL A N 1
ATOM 745 C CA . VAL A 1 94 ? -7.547 1.122 10.496 1.00 50.16 94 VAL A CA 1
ATOM 746 C C . VAL A 1 94 ? -6.069 1.355 10.181 1.00 50.16 94 VAL A C 1
ATOM 748 O O . VAL A 1 94 ? -5.205 0.605 10.624 1.00 50.16 94 VAL A O 1
ATOM 751 N N . LEU A 1 95 ? -5.784 2.412 9.413 1.00 48.34 95 LEU A N 1
ATOM 752 C CA . LEU A 1 95 ? -4.461 2.707 8.837 1.00 48.34 95 LEU A CA 1
ATOM 753 C C . LEU A 1 95 ? -3.577 3.652 9.676 1.00 48.34 95 LEU A C 1
ATOM 755 O O . LEU A 1 95 ? -2.448 3.929 9.279 1.00 48.34 95 LEU A O 1
ATOM 759 N N . ASP A 1 96 ? -4.054 4.143 10.823 1.00 52.88 96 ASP A N 1
ATOM 760 C CA . ASP A 1 96 ? -3.247 4.919 11.776 1.00 52.88 96 ASP A CA 1
ATOM 761 C C . ASP A 1 96 ? -3.295 4.304 13.181 1.00 52.88 96 ASP A C 1
ATOM 763 O O . ASP A 1 96 ? -4.294 3.710 13.584 1.00 52.88 96 ASP A O 1
ATOM 767 N N . ARG A 1 97 ? -2.180 4.422 13.907 1.00 58.88 97 ARG A N 1
ATOM 768 C CA . ARG A 1 97 ? -1.871 3.627 15.104 1.00 58.88 97 ARG A CA 1
ATOM 769 C C . ARG A 1 97 ? -1.492 4.422 16.336 1.00 58.88 97 ARG A C 1
ATOM 771 O O . ARG A 1 97 ? -1.261 3.820 17.375 1.00 58.88 97 ARG A O 1
ATOM 778 N N . LYS A 1 98 ? -1.380 5.747 16.243 1.00 67.69 98 LYS A N 1
ATOM 779 C CA . LYS A 1 98 ? -1.176 6.563 17.449 1.00 67.69 98 LYS A CA 1
ATOM 780 C C . LYS A 1 98 ? -2.498 6.869 18.133 1.00 67.69 98 LYS A C 1
ATOM 782 O O . LYS A 1 98 ? -2.564 6.852 19.360 1.00 67.69 98 LYS A O 1
ATOM 787 N N . SER A 1 99 ? -3.542 7.129 17.349 1.00 74.56 99 SER A N 1
ATOM 788 C CA . SER A 1 99 ? -4.833 7.529 17.895 1.00 74.56 99 SER A CA 1
ATOM 789 C C . SER A 1 99 ? -5.978 7.436 16.892 1.00 74.56 99 SER A C 1
ATOM 791 O O . SER A 1 99 ? -5.848 7.858 15.742 1.00 74.56 99 SER A O 1
ATOM 793 N N . MET A 1 100 ? -7.128 6.960 17.359 1.00 79.88 100 MET A N 1
ATOM 794 C CA . MET A 1 100 ? -8.355 6.804 16.578 1.00 79.88 100 MET A CA 1
ATOM 795 C C . MET A 1 100 ? -9.561 7.332 17.351 1.00 79.88 100 MET A C 1
ATOM 797 O O . MET A 1 100 ? -9.580 7.307 18.576 1.00 79.88 100 MET A O 1
ATOM 801 N N . SER A 1 101 ? -10.573 7.784 16.623 1.00 82.56 101 SER A N 1
ATOM 802 C CA . SER A 1 101 ? -11.835 8.290 17.152 1.00 82.56 101 SER A CA 1
ATOM 803 C C . SER A 1 101 ? -12.970 7.478 16.544 1.00 82.56 101 SER A C 1
ATOM 805 O O . SER A 1 101 ? -13.174 7.553 15.337 1.00 82.56 101 SER A O 1
ATOM 807 N N . ILE A 1 102 ? -13.673 6.668 17.330 1.00 84.69 102 ILE A N 1
ATOM 808 C CA . ILE A 1 102 ? -14.831 5.886 16.876 1.00 84.69 102 ILE A CA 1
ATOM 809 C C . ILE A 1 102 ? -16.097 6.602 17.338 1.00 84.69 102 ILE A C 1
ATOM 811 O O . ILE A 1 102 ? -16.192 6.997 18.499 1.00 84.69 102 ILE A O 1
ATOM 815 N N . GLN A 1 103 ? -17.070 6.753 16.446 1.00 86.38 103 GLN A N 1
ATOM 816 C CA . GLN A 1 103 ? -18.408 7.223 16.776 1.00 86.38 103 GLN A CA 1
ATOM 817 C C . GLN A 1 103 ? -19.386 6.053 16.689 1.00 86.38 103 GLN A C 1
ATOM 819 O O . GLN A 1 103 ? -19.482 5.393 15.653 1.00 86.38 103 GLN A O 1
ATOM 824 N N . PHE A 1 104 ? -20.106 5.827 17.781 1.00 89.06 104 PHE A N 1
ATOM 825 C CA . PHE A 1 104 ? -21.087 4.763 17.926 1.00 89.06 104 PHE A CA 1
ATOM 826 C C . PHE A 1 104 ? -22.504 5.317 18.016 1.00 89.06 104 PHE A C 1
ATOM 828 O O . PHE A 1 104 ? -22.715 6.387 18.594 1.00 89.06 104 PHE A O 1
ATOM 835 N N . SER A 1 105 ? -23.455 4.532 17.518 1.00 89.75 105 SER A N 1
ATOM 836 C CA . SER A 1 105 ? -24.849 4.544 17.952 1.00 89.75 105 SER A CA 1
ATOM 837 C C . SER A 1 105 ? -25.147 3.266 18.746 1.00 89.75 105 SER A C 1
ATOM 839 O O . SER A 1 105 ? -24.533 2.215 18.523 1.00 89.75 105 SER A O 1
ATOM 841 N N . VAL A 1 106 ? -26.048 3.367 19.724 1.00 91.12 106 VAL A N 1
ATOM 842 C CA . VAL A 1 106 ? -26.463 2.253 20.588 1.00 91.12 106 VAL A CA 1
ATOM 843 C C . VAL A 1 106 ? -27.961 2.041 20.460 1.00 91.12 106 VAL A C 1
ATOM 845 O O . VAL A 1 106 ? -28.746 2.947 20.731 1.00 91.12 106 VAL A O 1
ATOM 848 N N . THR A 1 107 ? -28.347 0.817 20.112 1.00 89.62 107 THR A N 1
ATOM 849 C CA . THR A 1 107 ? -29.734 0.336 20.189 1.00 89.62 107 THR A CA 1
ATOM 850 C C . THR A 1 107 ? -29.826 -0.777 21.228 1.00 89.62 107 THR A C 1
ATOM 852 O O . THR A 1 107 ? -28.838 -1.462 21.491 1.00 89.62 107 THR A O 1
ATOM 855 N N . HIS A 1 108 ? -30.990 -0.955 21.852 1.00 85.94 108 HIS A N 1
ATOM 856 C CA . HIS A 1 108 ? -31.189 -1.976 22.888 1.00 85.94 108 HIS A CA 1
ATOM 857 C C . HIS A 1 108 ? -32.022 -3.129 22.348 1.00 85.94 108 HIS A C 1
ATOM 859 O O . HIS A 1 108 ? -33.093 -2.902 21.789 1.00 85.94 108 HIS A O 1
ATOM 865 N N . LEU A 1 109 ? -31.523 -4.354 22.523 1.00 85.25 109 LEU A N 1
ATOM 866 C CA . LEU A 1 109 ? -32.246 -5.579 22.167 1.00 85.25 109 LEU A CA 1
ATOM 867 C C . LEU A 1 109 ? -32.966 -6.214 23.369 1.00 85.25 109 LEU A C 1
ATOM 869 O O . LEU A 1 109 ? -33.829 -7.059 23.166 1.00 85.25 109 LEU A O 1
ATOM 873 N N . GLY A 1 110 ? -32.639 -5.785 24.594 1.00 80.75 110 GLY A N 1
ATOM 874 C CA . GLY A 1 110 ? -33.339 -6.140 25.832 1.00 80.75 110 GLY A CA 1
ATOM 875 C C . GLY A 1 110 ? -34.069 -4.940 26.456 1.00 80.75 110 GLY A C 1
ATOM 876 O O . GLY A 1 110 ? -33.868 -3.784 26.072 1.00 80.75 110 GLY A O 1
ATOM 877 N N . ASN A 1 111 ? -34.912 -5.212 27.449 1.00 80.56 111 ASN A N 1
ATOM 878 C CA . ASN A 1 111 ? -35.611 -4.233 28.286 1.00 80.56 111 ASN A CA 1
ATOM 879 C C . ASN A 1 111 ? -34.677 -3.526 29.274 1.00 80.56 111 ASN A C 1
ATOM 881 O O . ASN A 1 111 ? -34.941 -2.371 29.620 1.00 80.56 111 ASN A O 1
ATOM 885 N N . CYS A 1 112 ? -33.604 -4.180 29.736 1.00 83.19 112 CYS A N 1
ATOM 886 C CA . CYS A 1 112 ? -32.605 -3.516 30.568 1.00 83.19 112 CYS A CA 1
ATOM 887 C C . CYS A 1 112 ? -31.792 -2.540 29.704 1.00 83.19 112 CYS A C 1
ATOM 889 O O . CYS A 1 112 ? -31.001 -2.943 28.852 1.00 83.19 112 CYS A O 1
ATOM 891 N N . LYS A 1 113 ? -32.020 -1.240 29.919 1.00 87.06 113 LYS A N 1
ATOM 892 C CA . LYS A 1 113 ? -31.445 -0.136 29.128 1.00 87.06 113 LYS A CA 1
ATOM 893 C C . LYS A 1 113 ? -30.286 0.583 29.816 1.00 87.06 113 LYS A C 1
ATOM 895 O O . LYS A 1 113 ? -29.717 1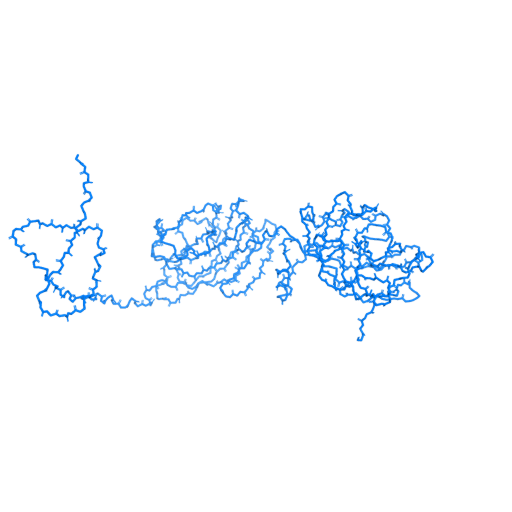.504 29.229 1.00 87.06 113 LYS A O 1
ATOM 900 N N . GLU A 1 114 ? -29.963 0.187 31.042 1.00 88.06 114 GLU A N 1
ATOM 901 C CA . GLU A 1 114 ? -28.926 0.794 31.874 1.00 88.06 114 GLU A CA 1
ATOM 902 C C . GLU A 1 114 ? -27.799 -0.208 32.118 1.00 88.06 114 GLU A C 1
ATOM 904 O O . GLU A 1 114 ? -28.043 -1.363 32.463 1.00 88.06 114 GLU A O 1
ATOM 909 N N . GLY A 1 115 ? -26.560 0.234 31.922 1.00 88.44 115 GLY A N 1
ATOM 910 C CA . GLY A 1 115 ? -25.385 -0.610 32.088 1.00 88.44 115 GLY A CA 1
ATOM 911 C C . GLY A 1 115 ? -24.123 0.040 31.536 1.00 88.44 115 GLY A C 1
ATOM 912 O O . GLY A 1 115 ? -24.083 1.239 31.253 1.00 88.44 115 GLY A O 1
ATOM 913 N N . PHE A 1 116 ? -23.079 -0.764 31.385 1.00 87.50 116 PHE A N 1
ATOM 914 C CA . PHE A 1 116 ? -21.723 -0.315 31.102 1.00 87.50 116 PHE A CA 1
ATOM 915 C C . PHE A 1 116 ? -21.149 -1.065 29.907 1.00 87.50 116 PHE A C 1
ATOM 917 O O . PHE A 1 116 ? -21.320 -2.279 29.785 1.00 87.50 116 PHE A O 1
ATOM 924 N N . ILE A 1 117 ? -20.442 -0.346 29.034 1.00 88.81 117 ILE A N 1
ATOM 925 C CA . ILE A 1 117 ? -19.648 -0.926 27.949 1.00 88.81 117 ILE A CA 1
ATOM 926 C C . ILE A 1 117 ? -18.162 -0.687 28.217 1.00 88.81 117 ILE A C 1
ATOM 928 O O . ILE A 1 117 ? -17.731 0.423 28.545 1.00 88.81 117 ILE A O 1
ATOM 932 N N . PHE A 1 118 ? -17.365 -1.735 28.036 1.00 85.44 118 PHE A N 1
ATOM 933 C CA . PHE A 1 118 ? -15.942 -1.751 28.336 1.00 85.44 118 PHE A CA 1
ATOM 934 C C . PHE A 1 118 ? -15.128 -2.176 27.105 1.00 85.44 118 PHE A C 1
ATOM 936 O O . PHE A 1 118 ? -15.293 -3.300 26.629 1.00 85.44 118 PHE A O 1
ATOM 943 N N . PRO A 1 119 ? -14.239 -1.313 26.581 1.00 85.50 119 PRO A N 1
ATOM 944 C CA . PRO A 1 119 ? -13.287 -1.698 25.547 1.00 85.50 119 PRO A CA 1
ATOM 945 C C . PRO A 1 119 ? -12.081 -2.422 26.165 1.00 85.50 119 PRO A C 1
ATOM 947 O O . PRO A 1 119 ? -11.359 -1.855 26.987 1.00 85.50 119 PRO A O 1
ATOM 950 N N . ILE A 1 120 ? -11.822 -3.650 25.724 1.00 83.69 120 ILE A N 1
ATOM 951 C CA . ILE A 1 120 ? -10.559 -4.363 25.934 1.00 83.69 120 ILE A CA 1
ATOM 952 C C . ILE A 1 120 ? -9.713 -4.183 24.678 1.00 83.69 120 ILE A C 1
ATOM 954 O O . ILE A 1 120 ? -10.187 -4.408 23.569 1.00 83.69 120 ILE A O 1
ATOM 958 N N . ILE A 1 121 ? -8.458 -3.770 24.848 1.00 83.44 121 ILE A N 1
ATOM 959 C CA . ILE A 1 121 ? -7.511 -3.561 23.750 1.00 83.44 121 ILE A CA 1
ATOM 960 C C . ILE A 1 121 ? -6.351 -4.531 23.963 1.00 83.44 121 ILE A C 1
ATOM 962 O O . ILE A 1 121 ? -5.681 -4.454 24.991 1.00 83.44 121 ILE A O 1
ATOM 966 N N . SER A 1 122 ? -6.126 -5.447 23.020 1.00 82.31 122 SER A N 1
ATOM 967 C CA . SER A 1 122 ? -5.110 -6.507 23.135 1.00 82.31 122 SER A CA 1
ATOM 968 C C . SER A 1 122 ? -4.415 -6.803 21.801 1.00 82.31 122 SER A C 1
ATOM 970 O O . SER A 1 122 ? -4.853 -6.338 20.746 1.00 82.31 122 SER A O 1
ATOM 972 N N . THR A 1 123 ? -3.346 -7.603 21.828 1.00 79.88 123 THR A N 1
ATOM 973 C CA . THR A 1 123 ? -2.762 -8.217 20.617 1.00 79.88 123 THR A CA 1
ATOM 974 C C . THR A 1 123 ? -3.206 -9.674 20.420 1.00 79.88 123 THR A C 1
ATOM 976 O O . THR A 1 123 ? -2.704 -10.381 19.543 1.00 79.88 123 THR A O 1
ATOM 979 N N . ILE A 1 124 ? -4.174 -10.130 21.222 1.00 81.56 124 ILE A N 1
ATOM 980 C CA . ILE A 1 124 ? -4.736 -11.481 21.208 1.00 81.56 124 ILE A CA 1
ATOM 981 C C . ILE A 1 124 ? -5.951 -11.491 20.267 1.00 81.56 124 ILE A C 1
ATOM 983 O O . ILE A 1 124 ? -6.876 -10.717 20.495 1.00 81.56 124 ILE A O 1
ATOM 987 N N . PRO A 1 125 ? -6.004 -12.374 19.249 1.00 79.75 125 PRO A N 1
ATOM 988 C CA . PRO A 1 125 ? -7.134 -12.410 18.330 1.00 79.75 125 PRO A CA 1
ATOM 989 C C . PRO A 1 125 ? -8.436 -12.793 19.026 1.00 79.75 125 PRO A C 1
ATOM 991 O O . PRO A 1 125 ? -9.408 -12.080 18.857 1.00 79.75 125 PRO A O 1
ATOM 994 N N . ASP A 1 126 ? -8.462 -13.866 19.818 1.00 81.56 126 ASP A N 1
ATOM 995 C CA . ASP A 1 126 ? -9.686 -14.418 20.421 1.00 81.56 126 ASP A CA 1
ATOM 996 C C . ASP A 1 126 ? -9.736 -14.130 21.930 1.00 81.56 126 ASP A C 1
ATOM 998 O O . ASP A 1 126 ? -9.721 -15.041 22.763 1.00 81.56 126 ASP A O 1
ATOM 1002 N N . VAL A 1 127 ? -9.697 -12.846 22.297 1.00 79.50 127 VAL A N 1
ATOM 1003 C CA . VAL A 1 127 ? -9.689 -12.417 23.705 1.00 79.50 127 VAL A CA 1
ATOM 1004 C C . VAL A 1 127 ? -11.008 -12.750 24.418 1.00 79.50 127 VAL A C 1
ATOM 1006 O O . VAL A 1 127 ? -11.002 -13.068 25.602 1.00 79.50 127 VAL A O 1
ATOM 1009 N N . GLU A 1 128 ? -12.119 -12.785 23.679 1.00 78.75 128 GLU A N 1
ATOM 1010 C CA . GLU A 1 128 ? -13.470 -13.117 24.147 1.00 78.75 128 GLU A CA 1
ATOM 1011 C C . GLU A 1 128 ? -13.658 -14.573 24.600 1.00 78.75 128 GLU A C 1
ATOM 1013 O O . GLU A 1 128 ? -14.696 -14.909 25.160 1.00 78.75 128 GLU A O 1
ATOM 1018 N N . LYS A 1 129 ? -12.664 -15.441 24.365 1.00 79.06 129 LYS A N 1
ATOM 1019 C CA . LYS A 1 129 ? -12.690 -16.871 24.722 1.00 79.06 129 LYS A CA 1
ATOM 1020 C C . LYS A 1 129 ? -11.757 -17.214 25.888 1.00 79.06 129 LYS A C 1
ATOM 1022 O O . LYS A 1 129 ? -11.440 -18.387 26.081 1.00 79.06 129 LYS A O 1
ATOM 1027 N N . LYS A 1 130 ? -11.228 -16.212 26.601 1.00 70.44 130 LYS A N 1
ATOM 1028 C CA . LYS A 1 130 ? -10.236 -16.401 27.668 1.00 70.44 130 LYS A CA 1
ATOM 1029 C C . LYS A 1 130 ? -10.802 -16.077 29.044 1.00 70.44 130 LYS A C 1
ATOM 1031 O O . LYS A 1 130 ? -11.167 -14.938 29.303 1.00 70.44 130 LYS A O 1
ATOM 1036 N N . ASP A 1 131 ? -10.711 -17.044 29.953 1.00 61.50 131 ASP A N 1
ATOM 1037 C CA . ASP A 1 131 ? -11.128 -16.894 31.357 1.00 61.50 131 ASP A CA 1
ATOM 1038 C C . ASP A 1 131 ? -10.233 -15.940 32.167 1.00 61.50 131 ASP A C 1
ATOM 1040 O O . ASP A 1 131 ? -10.619 -15.483 33.237 1.00 61.50 131 ASP A O 1
ATOM 1044 N N . ASN A 1 132 ? -9.017 -15.664 31.681 1.00 63.38 132 ASN A N 1
ATOM 1045 C CA . ASN A 1 132 ? -8.077 -14.717 32.274 1.00 63.38 132 ASN A CA 1
ATOM 1046 C C . ASN A 1 132 ? -7.391 -13.907 31.166 1.00 63.38 132 ASN A C 1
ATOM 1048 O O . ASN A 1 132 ? -6.730 -14.468 30.285 1.00 63.38 132 ASN A O 1
ATOM 1052 N N . ILE A 1 133 ? -7.525 -12.582 31.228 1.00 62.41 133 ILE A N 1
ATOM 1053 C CA . ILE A 1 133 ? -6.909 -11.636 30.293 1.00 62.41 133 ILE A CA 1
ATOM 1054 C C . ILE A 1 133 ? -5.893 -10.804 31.078 1.00 62.41 133 ILE A C 1
ATOM 1056 O O . ILE A 1 133 ? -6.259 -9.985 31.918 1.00 62.41 133 ILE A O 1
ATOM 1060 N N . GLU A 1 134 ? -4.601 -10.992 30.807 1.00 61.06 134 GLU A N 1
ATOM 1061 C CA . GLU A 1 134 ? -3.577 -10.086 31.332 1.00 61.06 134 GLU A CA 1
ATOM 1062 C C . GLU A 1 134 ? -3.711 -8.711 30.657 1.00 61.06 134 GLU A C 1
ATOM 1064 O O . GLU A 1 134 ? -3.809 -8.611 29.431 1.00 61.06 134 GLU A O 1
ATOM 1069 N N . LYS A 1 135 ? -3.709 -7.635 31.453 1.00 62.69 135 LYS A N 1
ATOM 1070 C CA . LYS A 1 135 ? -3.778 -6.253 30.953 1.00 62.69 135 LYS A CA 1
ATOM 1071 C C . LYS A 1 135 ? -2.468 -5.894 30.233 1.00 62.69 135 LYS A C 1
ATOM 1073 O O . LYS A 1 135 ? -1.504 -5.471 30.868 1.00 62.69 135 LYS A O 1
ATOM 1078 N N . GLU A 1 136 ? -2.430 -6.035 28.907 1.00 67.25 136 GLU A N 1
ATOM 1079 C CA . GLU A 1 136 ? -1.327 -5.518 28.085 1.00 67.25 136 GLU A CA 1
ATOM 1080 C C . GLU A 1 136 ? -1.271 -3.975 28.172 1.00 67.25 136 GLU A C 1
ATOM 1082 O O . GLU A 1 136 ? -2.276 -3.291 27.970 1.00 67.25 136 GLU A O 1
ATOM 1087 N N . GLU A 1 137 ? -0.088 -3.386 28.398 1.00 73.00 137 GLU A N 1
ATOM 1088 C CA . GLU A 1 137 ? 0.100 -1.922 28.380 1.00 73.00 137 GLU A CA 1
ATOM 1089 C C . GLU A 1 137 ? 0.108 -1.331 26.948 1.00 73.00 137 GLU A C 1
ATOM 1091 O O . GLU A 1 137 ? 1.055 -0.662 26.518 1.00 73.00 137 GLU A O 1
ATOM 1096 N N . LEU A 1 138 ? -0.958 -1.560 26.181 1.00 76.81 138 LEU A N 1
ATOM 1097 C CA . LEU A 1 138 ? -1.091 -1.037 24.816 1.00 76.81 138 LEU A CA 1
ATOM 1098 C C . LEU A 1 138 ? -1.554 0.421 24.773 1.00 76.81 138 LEU A C 1
ATOM 1100 O O . LEU A 1 138 ? -1.216 1.160 23.847 1.00 76.81 138 LEU A O 1
ATOM 1104 N N . VAL A 1 139 ? -2.326 0.826 25.778 1.00 80.94 139 VAL A N 1
ATOM 1105 C CA . VAL A 1 139 ? -3.127 2.052 25.783 1.00 80.94 139 VAL A CA 1
ATOM 1106 C C . VAL A 1 139 ? -2.416 3.159 26.560 1.00 80.94 139 VAL A C 1
ATOM 1108 O O . VAL A 1 139 ? -1.926 2.934 27.665 1.00 80.94 139 VAL A O 1
ATOM 1111 N N . ASP A 1 140 ? -2.354 4.357 25.979 1.00 81.75 140 ASP A N 1
ATOM 1112 C CA . ASP A 1 140 ? -1.910 5.583 26.656 1.00 81.75 140 ASP A CA 1
ATOM 1113 C C . ASP A 1 140 ? -3.081 6.225 27.414 1.00 81.75 140 ASP A C 1
ATOM 1115 O O . ASP A 1 140 ? -2.994 6.492 28.610 1.00 81.75 140 ASP A O 1
ATOM 1119 N N . LYS A 1 141 ? -4.216 6.414 26.726 1.00 84.69 141 LYS A N 1
ATOM 1120 C CA . LYS A 1 141 ? -5.460 6.937 27.309 1.00 84.69 141 LYS A CA 1
ATOM 1121 C C . LYS A 1 141 ? -6.681 6.601 26.451 1.00 84.69 141 LYS A C 1
ATOM 1123 O O . LYS A 1 141 ? -6.582 6.469 25.229 1.00 84.69 141 LYS A O 1
ATOM 1128 N N . ILE A 1 142 ? -7.842 6.553 27.100 1.00 84.50 142 ILE A N 1
ATOM 1129 C CA . ILE A 1 142 ? -9.164 6.499 26.466 1.00 84.50 142 ILE A CA 1
ATOM 1130 C C . ILE A 1 142 ? -9.959 7.719 26.925 1.00 84.50 142 ILE A C 1
ATOM 1132 O O . ILE A 1 142 ? -9.974 8.057 28.111 1.00 84.50 142 ILE A O 1
ATOM 1136 N N . VAL A 1 143 ? -10.608 8.387 25.978 1.00 85.25 143 VAL A N 1
ATOM 1137 C CA . VAL A 1 143 ? -11.419 9.583 26.203 1.00 85.25 143 VAL A CA 1
ATOM 1138 C C . VAL A 1 143 ? -12.804 9.354 25.594 1.00 85.25 143 VAL A C 1
ATOM 1140 O O . VAL A 1 143 ? -12.902 9.000 24.426 1.00 85.25 143 VAL A O 1
ATOM 1143 N N . ILE A 1 144 ? -13.870 9.556 26.367 1.00 84.69 144 ILE A N 1
ATOM 1144 C CA . ILE A 1 144 ? -15.267 9.449 25.922 1.00 84.69 144 ILE A CA 1
ATOM 1145 C C . ILE A 1 144 ? -15.847 10.863 25.870 1.00 84.69 144 ILE A C 1
ATOM 1147 O O . ILE A 1 144 ? -15.803 11.584 26.867 1.00 84.69 144 ILE A O 1
ATOM 1151 N N . ASP A 1 145 ? -16.322 11.294 24.702 1.00 84.00 145 ASP A N 1
ATOM 1152 C CA . ASP A 1 145 ? -16.909 12.624 24.459 1.00 84.00 145 ASP A CA 1
ATOM 1153 C C . ASP A 1 145 ? -16.095 13.801 25.044 1.00 84.00 145 ASP A C 1
ATOM 1155 O O . ASP A 1 145 ? -16.622 14.809 25.514 1.00 84.00 145 ASP A O 1
ATOM 1159 N N . GLY A 1 146 ? -14.764 13.679 24.994 1.00 80.19 146 GLY A N 1
ATOM 1160 C CA . GLY A 1 146 ? -13.814 14.680 25.494 1.00 80.19 146 GLY A CA 1
ATOM 1161 C C . GLY A 1 146 ? -13.434 14.562 26.977 1.00 80.19 146 GLY A C 1
ATOM 1162 O O . GLY A 1 146 ? -12.602 15.345 27.434 1.00 80.19 146 GLY A O 1
ATOM 1163 N N . LYS A 1 147 ? -13.974 13.592 27.725 1.00 82.12 147 LYS A N 1
ATOM 1164 C CA . LYS A 1 147 ? -13.641 13.318 29.136 1.00 82.12 147 LYS A CA 1
ATOM 1165 C C . LYS A 1 147 ? -12.794 12.041 29.279 1.00 82.12 147 LYS A C 1
ATOM 1167 O O . LYS A 1 147 ? -13.052 11.084 28.555 1.00 82.12 147 LYS A O 1
ATOM 1172 N N . PRO A 1 148 ? -11.802 11.975 30.186 1.00 81.06 148 PRO A N 1
ATOM 1173 C CA . PRO A 1 148 ? -11.088 10.727 30.473 1.00 81.06 148 PRO A CA 1
ATOM 1174 C C . PRO A 1 148 ? -12.046 9.629 30.954 1.00 81.06 148 PRO A C 1
ATOM 1176 O O . PRO A 1 148 ? -12.943 9.915 31.745 1.00 81.06 148 PRO A O 1
ATOM 1179 N N . ASN A 1 149 ? -11.848 8.388 30.505 1.00 75.62 149 ASN A N 1
ATOM 1180 C CA . ASN A 1 149 ? -12.591 7.237 31.019 1.00 75.62 149 ASN A CA 1
ATOM 1181 C C . ASN A 1 149 ? -11.881 6.624 32.238 1.00 75.62 149 ASN A C 1
ATOM 1183 O O . ASN A 1 149 ? -10.703 6.282 32.142 1.00 75.62 149 ASN A O 1
ATOM 1187 N N . THR A 1 150 ? -12.603 6.446 33.346 1.00 62.59 150 THR A N 1
ATOM 1188 C CA . THR A 1 150 ? -12.117 5.774 34.566 1.00 62.59 150 THR A CA 1
ATOM 1189 C C . THR A 1 150 ? -12.971 4.582 35.006 1.00 62.59 150 THR A C 1
ATOM 1191 O O . THR A 1 150 ? -12.473 3.750 35.757 1.00 62.59 150 THR A O 1
ATOM 1194 N N . GLU A 1 151 ? -14.227 4.483 34.556 1.00 63.66 151 GLU A N 1
ATOM 1195 C CA . GLU A 1 151 ? -15.254 3.589 35.135 1.00 63.66 151 GLU A CA 1
ATOM 1196 C C . GLU A 1 151 ? -16.085 2.832 34.073 1.00 63.66 151 GLU A C 1
ATOM 1198 O O . GLU A 1 151 ? -17.020 2.116 34.409 1.00 63.66 151 GLU A O 1
ATOM 1203 N N . GLY A 1 152 ? -15.744 2.953 32.785 1.00 74.38 152 GLY A N 1
ATOM 1204 C CA . GLY A 1 152 ? -16.509 2.367 31.678 1.00 74.38 152 GLY A CA 1
ATOM 1205 C C . GLY A 1 152 ? -17.423 3.374 30.976 1.00 74.38 152 GLY A C 1
ATOM 1206 O O . GLY A 1 152 ? -17.619 4.503 31.425 1.00 74.38 152 GLY A O 1
ATOM 1207 N N . ILE A 1 153 ? -17.960 2.977 29.823 1.00 84.69 153 ILE A N 1
ATOM 1208 C CA . ILE A 1 153 ? -18.907 3.792 29.056 1.00 84.69 153 ILE A CA 1
ATOM 1209 C C . ILE A 1 153 ? -20.302 3.542 29.632 1.00 84.69 153 ILE A C 1
ATOM 1211 O O . ILE A 1 153 ? -20.871 2.475 29.413 1.00 84.69 153 ILE A O 1
ATOM 1215 N N . ILE A 1 154 ? -20.847 4.516 30.361 1.00 87.94 154 ILE A N 1
ATOM 1216 C CA . ILE A 1 154 ? -22.209 4.445 30.906 1.00 87.94 154 ILE A CA 1
ATOM 1217 C C . ILE A 1 154 ? -23.218 4.555 29.758 1.00 87.94 154 ILE A C 1
ATOM 1219 O O . ILE A 1 154 ? -23.190 5.524 28.996 1.00 87.94 154 ILE A O 1
ATOM 1223 N N . ILE A 1 155 ? -24.122 3.584 29.661 1.00 87.69 155 ILE A N 1
ATOM 1224 C CA . ILE A 1 155 ? -25.235 3.554 28.712 1.00 87.69 155 ILE A CA 1
ATOM 1225 C C . ILE A 1 155 ? -26.542 3.716 29.486 1.00 87.69 155 ILE A C 1
ATOM 1227 O O . ILE A 1 155 ? -26.783 3.000 30.456 1.00 87.69 155 ILE A O 1
ATOM 1231 N N . SER A 1 156 ? -27.400 4.627 29.032 1.00 84.38 156 SER A N 1
ATOM 1232 C CA . SER A 1 156 ? -28.748 4.837 29.567 1.00 84.38 156 SER A CA 1
ATOM 1233 C C . SER A 1 156 ? -29.734 5.074 28.420 1.00 84.38 156 SER A C 1
ATOM 1235 O O . SER A 1 156 ? -29.987 6.199 27.991 1.00 84.38 156 SER A O 1
ATOM 1237 N N . GLY A 1 157 ? -30.282 3.982 27.886 1.00 83.75 157 GLY A N 1
ATOM 1238 C CA . GLY A 1 157 ? -31.119 4.008 26.687 1.00 83.75 157 GLY A CA 1
ATOM 1239 C C . GLY A 1 157 ? -30.323 4.219 25.397 1.00 83.75 157 GLY A C 1
ATOM 1240 O O . GLY A 1 157 ? -29.118 3.966 25.335 1.00 83.75 157 GLY A O 1
ATOM 1241 N N . GLU A 1 158 ? -31.024 4.599 24.330 1.00 86.00 158 GLU A N 1
ATOM 1242 C CA . GLU A 1 158 ? -30.420 4.822 23.014 1.00 86.00 158 GLU A CA 1
ATOM 1243 C C . GLU A 1 158 ? -29.573 6.095 23.034 1.00 86.00 158 GLU A C 1
ATOM 1245 O O . GLU A 1 158 ? -30.084 7.192 23.267 1.00 86.00 158 GLU A O 1
ATOM 1250 N N . ILE A 1 159 ? -28.270 5.947 22.799 1.00 88.19 159 ILE A N 1
ATOM 1251 C CA . ILE A 1 159 ? -27.316 7.055 22.824 1.00 88.19 159 ILE A CA 1
ATOM 1252 C C . ILE A 1 159 ? -26.352 6.981 21.643 1.00 88.19 159 ILE A C 1
ATOM 1254 O O . ILE A 1 159 ? -26.062 5.908 21.116 1.00 88.19 159 ILE A O 1
ATOM 1258 N N . ASN A 1 160 ? -25.803 8.138 21.283 1.00 89.62 160 ASN A N 1
ATOM 1259 C CA . ASN A 1 160 ? -24.630 8.242 20.425 1.00 89.62 160 ASN A CA 1
ATOM 1260 C C . ASN A 1 160 ? -23.467 8.755 21.272 1.00 89.62 160 ASN A C 1
ATOM 1262 O O . ASN A 1 160 ? -23.639 9.739 21.991 1.00 89.62 160 ASN A O 1
ATOM 1266 N N . PHE A 1 161 ? -22.295 8.134 21.163 1.00 89.19 161 PHE A N 1
ATOM 1267 C CA . PHE A 1 161 ? -21.093 8.551 21.891 1.00 89.19 161 PHE A CA 1
ATOM 1268 C C . PHE A 1 161 ? -19.849 8.441 21.008 1.00 89.19 161 PHE A C 1
ATOM 1270 O O . PHE A 1 161 ? -19.806 7.660 20.049 1.00 89.19 161 PHE A O 1
ATOM 1277 N N . ARG A 1 162 ? -18.814 9.223 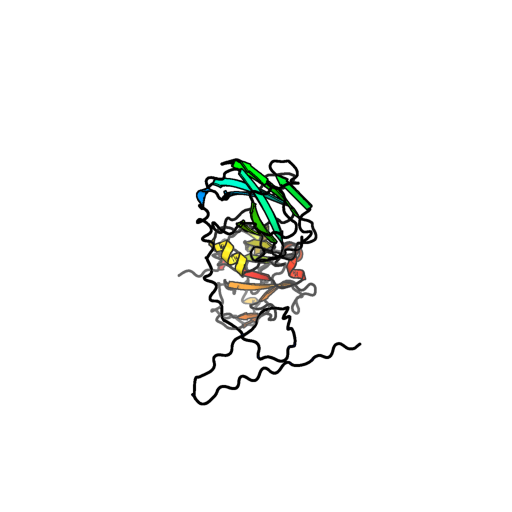21.328 1.00 88.44 162 ARG A N 1
ATOM 1278 C CA . ARG A 1 162 ? -17.503 9.146 20.676 1.00 88.44 162 ARG A CA 1
ATOM 1279 C C . ARG A 1 162 ? -16.448 8.636 21.648 1.00 88.44 162 ARG A C 1
ATOM 1281 O O . ARG A 1 162 ? -16.264 9.214 22.716 1.00 88.44 162 ARG A O 1
ATOM 1288 N N . ILE A 1 163 ? -15.710 7.605 21.248 1.00 87.62 163 ILE A N 1
ATOM 1289 C CA . ILE A 1 163 ? -14.538 7.103 21.969 1.00 87.62 163 ILE A CA 1
ATOM 1290 C C . ILE A 1 163 ? -13.259 7.431 21.191 1.00 87.62 163 ILE A C 1
ATOM 1292 O O . ILE A 1 163 ? -13.051 6.991 20.062 1.00 87.62 163 ILE A O 1
ATOM 1296 N N . ASP A 1 164 ? -12.386 8.204 21.823 1.00 86.75 164 ASP A N 1
ATOM 1297 C CA . ASP A 1 164 ? -11.070 8.588 21.333 1.00 86.75 164 ASP A CA 1
ATOM 1298 C C . ASP A 1 164 ? -10.006 7.744 22.065 1.00 86.75 164 ASP A C 1
ATOM 1300 O O . ASP A 1 164 ? -9.769 7.913 23.265 1.00 86.75 164 ASP A O 1
ATOM 1304 N N . ILE A 1 165 ? -9.370 6.819 21.347 1.00 83.94 165 ILE A N 1
ATOM 1305 C CA . ILE A 1 165 ? -8.365 5.874 21.856 1.00 83.94 165 ILE A CA 1
ATOM 1306 C C . ILE A 1 165 ? -6.979 6.346 21.420 1.00 83.94 165 ILE A C 1
ATOM 1308 O O . ILE A 1 165 ? -6.777 6.687 20.254 1.00 83.94 165 ILE A O 1
ATOM 1312 N N . TYR A 1 166 ? -6.014 6.324 22.340 1.00 82.50 166 TYR A N 1
ATOM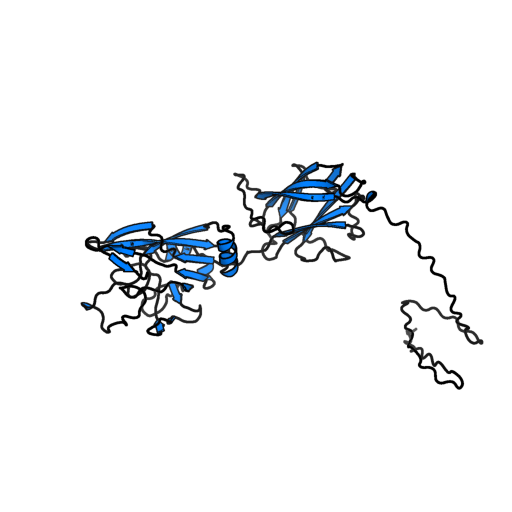 1313 C CA . TYR A 1 166 ? -4.614 6.666 22.092 1.00 82.50 166 TYR A CA 1
ATOM 1314 C C . TYR A 1 166 ? -3.722 5.507 22.551 1.00 82.50 166 TYR A C 1
ATOM 1316 O O . TYR A 1 166 ? -3.881 5.000 23.663 1.00 82.50 166 TYR A O 1
ATOM 1324 N N . LEU A 1 167 ? -2.789 5.085 21.699 1.00 80.12 167 LEU A N 1
ATOM 1325 C CA . LEU A 1 167 ? -1.947 3.902 21.903 1.00 80.12 167 LEU A CA 1
ATOM 1326 C C . LEU A 1 167 ? -0.493 4.301 22.202 1.00 80.12 167 LEU A C 1
ATOM 1328 O O . LEU A 1 167 ? 0.015 5.292 21.671 1.00 80.12 167 LEU A O 1
ATOM 1332 N N . LYS A 1 168 ? 0.201 3.512 23.033 1.00 77.44 168 LYS A N 1
ATOM 1333 C CA . LYS A 1 168 ? 1.623 3.726 23.349 1.00 77.44 168 LYS A CA 1
ATOM 1334 C C . LYS A 1 168 ? 2.501 3.405 22.133 1.00 77.44 168 LYS A C 1
ATOM 1336 O O . LYS A 1 168 ? 2.300 2.401 21.453 1.00 77.44 168 LYS A O 1
ATOM 1341 N N . GLU A 1 169 ? 3.550 4.200 21.910 1.00 60.00 169 GLU A N 1
ATOM 1342 C CA . GLU A 1 169 ? 4.398 4.120 20.703 1.00 60.00 169 GLU A CA 1
ATOM 1343 C C . GLU A 1 169 ? 5.172 2.799 20.508 1.00 60.00 169 GLU A C 1
ATOM 1345 O O . GLU A 1 169 ? 5.743 2.590 19.443 1.00 60.00 169 GLU A O 1
ATOM 1350 N N . LYS A 1 170 ? 5.224 1.904 21.501 1.00 57.69 170 LYS A N 1
ATOM 1351 C CA . LYS A 1 170 ? 6.030 0.670 21.434 1.00 57.69 170 LYS A CA 1
ATOM 1352 C C . LYS A 1 170 ? 5.396 -0.466 20.622 1.00 57.69 170 LYS A C 1
ATOM 1354 O O . LYS A 1 170 ? 6.103 -1.400 20.266 1.00 57.69 170 LYS A O 1
ATOM 1359 N N . ASN A 1 171 ? 4.101 -0.394 20.315 1.00 54.31 171 ASN A N 1
ATOM 1360 C CA . ASN A 1 171 ? 3.300 -1.561 19.922 1.00 54.31 171 ASN A CA 1
ATOM 1361 C C . ASN A 1 171 ? 2.966 -1.573 18.417 1.00 54.31 171 ASN A C 1
ATOM 1363 O O . ASN A 1 171 ? 1.807 -1.672 18.019 1.00 54.31 171 ASN A O 1
ATOM 1367 N N . ILE A 1 172 ? 3.980 -1.392 17.562 1.00 55.50 172 ILE A N 1
ATOM 1368 C CA . ILE A 1 172 ? 3.801 -1.166 16.112 1.00 55.50 172 ILE A CA 1
ATOM 1369 C C . ILE A 1 172 ? 4.028 -2.432 15.250 1.00 55.50 172 ILE A C 1
ATOM 1371 O O . ILE A 1 172 ? 4.073 -2.342 14.022 1.00 55.50 172 ILE A O 1
ATOM 1375 N N . ASP A 1 173 ? 4.168 -3.609 15.862 1.00 59.03 173 ASP A N 1
ATOM 1376 C CA . ASP A 1 173 ? 4.573 -4.869 15.215 1.00 59.03 173 ASP A CA 1
ATOM 1377 C C . ASP A 1 173 ? 3.538 -6.012 15.297 1.00 59.03 173 ASP A C 1
ATOM 1379 O O . ASP A 1 173 ? 3.774 -7.087 14.742 1.00 59.03 173 ASP A O 1
ATOM 1383 N N . LYS A 1 174 ? 2.357 -5.782 15.887 1.00 68.88 174 LYS A N 1
ATOM 1384 C CA . LYS A 1 174 ? 1.264 -6.770 15.986 1.00 68.88 174 LYS A CA 1
ATOM 1385 C C . LYS A 1 174 ? -0.092 -6.190 15.596 1.00 68.88 174 LYS A C 1
ATOM 1387 O O . LYS A 1 174 ? -0.318 -4.993 15.766 1.00 68.88 174 LYS A O 1
ATOM 1392 N N . ASP A 1 175 ? -0.977 -7.048 15.081 1.00 75.50 175 ASP A N 1
ATOM 1393 C CA . ASP A 1 175 ? -2.406 -6.735 14.947 1.00 75.50 175 ASP A CA 1
ATOM 1394 C C . ASP A 1 175 ? -2.964 -6.353 16.327 1.00 75.50 175 ASP A C 1
ATOM 1396 O O . ASP A 1 175 ? -2.630 -6.997 17.324 1.00 75.50 175 ASP A O 1
ATOM 1400 N N . ILE A 1 176 ? -3.810 -5.325 16.378 1.00 80.31 176 ILE A N 1
ATOM 1401 C CA . ILE A 1 176 ? -4.479 -4.878 17.604 1.00 80.31 176 ILE A CA 1
ATOM 1402 C C . ILE A 1 176 ? -5.972 -5.170 17.469 1.00 80.31 176 ILE A C 1
ATOM 1404 O O . ILE A 1 176 ? -6.589 -4.870 16.445 1.00 80.31 176 ILE A O 1
ATOM 1408 N N . TYR A 1 177 ? -6.547 -5.750 18.512 1.00 82.88 177 TYR A N 1
ATOM 1409 C CA . TYR A 1 177 ? -7.959 -6.087 18.612 1.00 82.88 177 TYR A CA 1
ATOM 1410 C C . TYR A 1 177 ? -8.589 -5.199 19.683 1.00 82.88 177 TYR A C 1
ATOM 1412 O O . TYR A 1 177 ? -8.006 -5.008 20.754 1.00 82.88 177 TYR A O 1
ATOM 1420 N N . ILE A 1 178 ? -9.738 -4.608 19.359 1.00 85.06 178 ILE A N 1
ATOM 1421 C CA . ILE A 1 178 ? -10.558 -3.821 20.279 1.00 85.06 178 ILE A CA 1
ATOM 1422 C C . ILE A 1 178 ? -11.891 -4.546 20.406 1.00 85.06 178 ILE A C 1
ATOM 1424 O O . ILE A 1 178 ? -12.711 -4.518 19.486 1.00 85.06 178 ILE A O 1
ATOM 1428 N N . ASP A 1 179 ? -12.088 -5.189 21.545 1.00 86.44 179 ASP A N 1
ATOM 1429 C CA . ASP A 1 179 ? -13.266 -5.984 21.850 1.00 86.44 179 ASP A CA 1
ATOM 1430 C C . ASP A 1 179 ? -14.105 -5.247 22.894 1.00 86.44 179 ASP A C 1
ATOM 1432 O O . ASP A 1 179 ? -13.626 -4.888 23.970 1.00 86.44 179 ASP A O 1
ATOM 1436 N N . PHE A 1 180 ? -15.358 -4.969 22.551 1.00 87.69 180 PHE A N 1
ATOM 1437 C CA . PHE A 1 180 ? -16.310 -4.281 23.409 1.00 87.69 180 PHE A CA 1
ATOM 1438 C C . PHE A 1 180 ? -17.168 -5.311 24.127 1.00 87.69 180 PHE A C 1
ATOM 1440 O O . PHE A 1 180 ? -17.867 -6.104 23.491 1.00 87.69 180 PHE A O 1
ATOM 1447 N N . PHE A 1 181 ? -17.137 -5.250 25.450 1.00 86.94 181 PHE A N 1
ATOM 1448 C CA . PHE A 1 181 ? -17.935 -6.079 26.341 1.00 86.94 181 PHE A CA 1
ATOM 1449 C C . PHE A 1 181 ? -18.973 -5.231 27.068 1.00 86.94 181 PHE A C 1
ATOM 1451 O O . PHE A 1 181 ? -18.803 -4.017 27.184 1.00 86.94 181 PHE A O 1
ATOM 1458 N N . SER A 1 182 ? -20.024 -5.855 27.591 1.00 88.00 182 SER A N 1
ATOM 1459 C CA . SER A 1 182 ? -21.035 -5.182 28.409 1.00 88.00 182 SER A CA 1
ATOM 1460 C C . SER A 1 182 ? -21.317 -5.893 29.728 1.00 88.00 182 SER A C 1
ATOM 1462 O O . SER A 1 182 ? -21.274 -7.121 29.786 1.00 88.00 182 SER A O 1
ATOM 1464 N N . SER A 1 183 ? -21.685 -5.116 30.747 1.00 84.56 183 SER A N 1
ATOM 1465 C CA . SER A 1 183 ? -22.222 -5.605 32.021 1.00 84.56 183 SER A CA 1
ATOM 1466 C C . SER A 1 183 ? -23.234 -4.617 32.606 1.00 84.56 183 SER A C 1
ATOM 1468 O O . SER A 1 183 ? -23.236 -3.441 32.245 1.00 84.56 183 SER A O 1
ATOM 1470 N N . THR A 1 184 ? -24.070 -5.077 33.533 1.00 82.81 184 THR A N 1
ATOM 1471 C CA . THR A 1 184 ? -24.842 -4.210 34.437 1.00 82.81 184 THR A CA 1
ATOM 1472 C C . THR A 1 184 ? -24.006 -3.729 35.630 1.00 82.81 184 THR A C 1
ATOM 1474 O O . THR A 1 184 ? -24.317 -2.687 36.204 1.00 82.81 184 THR A O 1
ATOM 1477 N N . ASP A 1 185 ? -22.922 -4.434 35.977 1.00 76.62 185 ASP A N 1
ATOM 1478 C CA . ASP A 1 185 ? -21.986 -4.018 37.024 1.00 76.62 185 ASP A CA 1
ATOM 1479 C C . ASP A 1 185 ? -21.068 -2.890 36.519 1.00 76.62 185 ASP A C 1
ATOM 1481 O O . ASP A 1 185 ? -20.415 -3.012 35.481 1.00 76.62 185 ASP A O 1
ATOM 1485 N N . SER A 1 186 ? -20.951 -1.809 37.298 1.00 69.06 186 SER A N 1
ATOM 1486 C CA . SER A 1 186 ? -20.039 -0.686 37.012 1.00 69.06 186 SER A CA 1
ATOM 1487 C C . SER A 1 186 ? -18.560 -1.022 37.214 1.00 69.06 186 SER A C 1
ATOM 1489 O O . SER A 1 186 ? -17.675 -0.325 36.722 1.00 69.06 186 SER A O 1
ATOM 1491 N N . ILE A 1 187 ? -18.276 -2.086 37.967 1.00 64.38 187 ILE A N 1
ATOM 1492 C CA . ILE A 1 187 ? -16.923 -2.493 38.322 1.00 64.38 187 ILE A CA 1
ATOM 1493 C C . ILE A 1 187 ? -16.488 -3.609 37.378 1.00 64.38 187 ILE A C 1
ATOM 1495 O O . ILE A 1 187 ? -16.984 -4.733 37.463 1.00 64.38 187 ILE A O 1
ATOM 1499 N N . MET A 1 188 ? -15.474 -3.324 36.557 1.00 61.38 188 MET A N 1
ATOM 1500 C CA . MET A 1 188 ? -14.651 -4.356 35.922 1.00 61.38 188 MET A CA 1
ATOM 1501 C C . MET A 1 188 ? -13.939 -5.162 37.012 1.00 61.38 188 MET A C 1
ATOM 1503 O O . MET A 1 188 ? -12.829 -4.818 37.421 1.00 61.38 188 MET A O 1
ATOM 1507 N N . LYS A 1 189 ? -14.588 -6.221 37.509 1.00 54.97 189 LYS A N 1
ATOM 1508 C CA . LYS A 1 189 ? -13.963 -7.199 38.410 1.00 54.97 189 LYS A CA 1
ATOM 1509 C C . LYS A 1 189 ? -12.729 -7.753 37.699 1.00 54.97 189 LYS A C 1
ATOM 1511 O O . LYS A 1 189 ? -12.819 -8.136 36.533 1.00 54.97 189 LYS A O 1
ATOM 1516 N N . ASP A 1 190 ? -11.593 -7.803 38.393 1.00 51.59 190 ASP A N 1
ATOM 1517 C CA . ASP A 1 190 ? -10.264 -8.011 37.786 1.00 51.59 190 ASP A CA 1
ATOM 1518 C C . ASP A 1 190 ? -10.071 -9.332 37.011 1.00 51.59 190 ASP A C 1
ATOM 1520 O O . ASP A 1 190 ? -9.055 -9.498 36.340 1.00 51.59 190 ASP A O 1
ATOM 1524 N N . ASN A 1 191 ? -11.056 -10.234 37.042 1.00 54.38 191 ASN A N 1
ATOM 1525 C CA . ASN A 1 191 ? -11.038 -11.533 36.372 1.00 54.38 191 ASN A CA 1
ATOM 1526 C C . ASN A 1 191 ? -11.863 -11.589 35.068 1.00 54.38 191 ASN A C 1
ATOM 1528 O O . ASN A 1 191 ? -11.993 -12.668 34.510 1.00 54.38 191 ASN A O 1
ATOM 1532 N N . TYR A 1 192 ? -12.470 -10.490 34.593 1.00 59.59 192 TYR A N 1
ATOM 1533 C CA . TYR A 1 192 ? -13.284 -10.449 33.352 1.00 59.59 192 TYR A CA 1
ATOM 1534 C C . TYR A 1 192 ? -14.491 -11.418 33.294 1.00 59.59 192 TYR A C 1
ATOM 1536 O O . TYR A 1 192 ? -15.123 -11.580 32.251 1.00 59.59 192 TYR A O 1
ATOM 1544 N N . GLN A 1 193 ? -14.844 -12.037 34.422 1.00 54.53 193 GLN A N 1
ATOM 1545 C CA . GLN A 1 193 ? -15.934 -13.005 34.530 1.00 54.53 193 GLN A CA 1
ATOM 1546 C C . GLN A 1 193 ? -17.301 -12.331 34.342 1.00 54.53 193 GLN A C 1
ATOM 1548 O O . GLN A 1 193 ? -17.542 -11.243 34.868 1.00 54.53 193 GLN A O 1
ATOM 1553 N N . ASN A 1 194 ? -18.209 -13.021 33.644 1.00 63.94 194 ASN A N 1
ATOM 1554 C CA . ASN A 1 194 ? -19.587 -12.593 33.361 1.00 63.94 194 ASN A CA 1
ATOM 1555 C C . ASN A 1 194 ? -19.691 -11.298 32.526 1.00 63.94 194 ASN A C 1
ATOM 1557 O O . ASN A 1 194 ? -20.575 -10.469 32.750 1.00 63.94 194 ASN A O 1
ATOM 1561 N N . LEU A 1 195 ? -18.784 -11.130 31.561 1.00 76.88 195 LEU A N 1
ATOM 1562 C CA . LEU A 1 195 ? -18.851 -10.087 30.542 1.00 76.88 195 LEU A CA 1
ATOM 1563 C C . LEU A 1 195 ? -19.409 -10.643 29.229 1.00 76.88 195 LEU A C 1
ATOM 1565 O O . LEU A 1 195 ? -18.838 -11.564 28.648 1.00 76.88 195 LEU A O 1
ATOM 1569 N N . ASP A 1 196 ? -20.465 -10.021 28.711 1.00 81.81 196 ASP A N 1
ATOM 1570 C CA . ASP A 1 196 ? -20.991 -10.358 27.388 1.00 81.81 196 ASP A CA 1
ATOM 1571 C C . ASP A 1 196 ? -20.208 -9.619 26.295 1.00 81.81 196 ASP A C 1
ATOM 1573 O O . ASP A 1 196 ? -20.139 -8.388 26.304 1.00 81.81 196 ASP A O 1
ATOM 1577 N N . HIS A 1 197 ? -19.668 -10.342 25.312 1.00 86.25 197 HIS A N 1
ATOM 1578 C CA . HIS A 1 197 ? -19.064 -9.741 24.115 1.00 86.25 197 HIS A CA 1
ATOM 1579 C C . HIS A 1 197 ? -20.136 -9.123 23.201 1.00 86.25 197 HIS A C 1
ATOM 1581 O O . HIS A 1 197 ? -21.215 -9.694 23.020 1.00 86.25 197 HIS A O 1
ATOM 1587 N N . ARG A 1 198 ? -19.858 -7.939 22.636 1.00 87.50 198 ARG A N 1
ATOM 1588 C CA . ARG A 1 198 ? -20.808 -7.171 21.805 1.00 87.50 198 ARG A CA 1
ATOM 1589 C C . ARG A 1 198 ? -20.276 -6.783 20.433 1.00 87.50 198 ARG A C 1
ATOM 1591 O O . ARG A 1 198 ? -21.052 -6.741 19.483 1.00 87.50 198 ARG A O 1
ATOM 1598 N N . LEU A 1 199 ? -18.991 -6.447 20.319 1.00 86.38 199 LEU A N 1
ATOM 1599 C CA . LEU A 1 199 ? -18.392 -5.993 19.062 1.00 86.38 199 LEU A CA 1
ATOM 1600 C C . LEU A 1 199 ? -16.877 -6.193 19.068 1.00 86.38 199 LEU A C 1
ATOM 1602 O O . LEU A 1 199 ? -16.232 -6.029 20.099 1.00 86.38 199 LEU A O 1
ATOM 1606 N N . LYS A 1 200 ? -16.309 -6.456 17.890 1.00 85.38 200 LYS A N 1
ATOM 1607 C CA . LYS A 1 200 ? -14.874 -6.634 17.665 1.00 85.38 200 LYS A CA 1
ATOM 1608 C C . LYS A 1 200 ? -14.388 -5.744 16.530 1.00 85.38 200 LYS A C 1
ATOM 1610 O O . LYS A 1 200 ? -14.967 -5.742 15.446 1.00 85.38 200 LYS A O 1
ATOM 1615 N N . ILE A 1 201 ? -13.304 -5.008 16.755 1.00 81.00 201 ILE A N 1
ATOM 1616 C CA . ILE A 1 201 ? -12.628 -4.200 15.733 1.00 81.00 201 ILE A CA 1
ATOM 1617 C C . ILE A 1 201 ? -11.189 -4.694 15.601 1.00 81.00 201 ILE A C 1
ATOM 1619 O O . ILE A 1 201 ? -10.425 -4.665 16.563 1.00 81.00 201 ILE A O 1
ATOM 1623 N N . LYS A 1 202 ? -10.808 -5.123 14.393 1.00 77.69 202 LYS A N 1
ATOM 1624 C CA . LYS A 1 202 ? -9.454 -5.590 14.082 1.00 77.69 202 LYS A CA 1
ATOM 1625 C C . LYS A 1 202 ? -8.635 -4.507 13.372 1.00 77.69 202 LYS A C 1
ATOM 1627 O O . LYS A 1 202 ? -8.746 -4.317 12.162 1.00 77.69 202 LYS A O 1
ATOM 1632 N N . MET A 1 203 ? -7.717 -3.881 14.097 1.00 73.25 203 MET A N 1
ATOM 1633 C CA . MET A 1 203 ? -6.674 -3.033 13.522 1.00 73.25 203 MET A CA 1
ATOM 1634 C C . MET A 1 203 ? -5.518 -3.908 13.011 1.00 73.25 203 MET A C 1
ATOM 1636 O O . MET A 1 203 ? -4.629 -4.301 13.767 1.00 73.25 203 MET A O 1
ATOM 1640 N N . VAL A 1 204 ? -5.522 -4.230 11.717 1.00 64.56 204 VAL A N 1
ATOM 1641 C CA . VAL A 1 204 ? -4.451 -5.031 11.103 1.00 64.56 204 VAL A CA 1
ATOM 1642 C C . VAL A 1 204 ? -3.128 -4.258 11.098 1.00 64.56 204 VAL A C 1
ATOM 1644 O O . VAL A 1 204 ? -3.032 -3.142 10.581 1.00 64.56 204 VAL A O 1
ATOM 1647 N N . ASN A 1 205 ? -2.067 -4.886 11.596 1.00 58.00 205 ASN A N 1
ATOM 1648 C CA . ASN A 1 205 ? -0.699 -4.429 11.440 1.00 58.00 205 ASN A CA 1
ATOM 1649 C C . ASN A 1 205 ? -0.234 -4.619 9.993 1.00 58.00 205 ASN A C 1
ATOM 1651 O O . ASN A 1 205 ? 0.476 -5.562 9.646 1.00 58.00 205 ASN A O 1
ATOM 1655 N N . LYS A 1 206 ? -0.537 -3.634 9.150 1.00 51.09 206 LYS A N 1
ATOM 1656 C CA . LYS A 1 206 ? 0.063 -3.517 7.818 1.00 51.09 206 LYS A CA 1
ATOM 1657 C C . LYS A 1 206 ? 1.395 -2.749 7.845 1.00 51.09 206 LYS A C 1
ATOM 1659 O O . LYS A 1 206 ? 1.708 -2.032 6.909 1.00 51.09 206 LYS A O 1
ATOM 1664 N N . ASN A 1 207 ? 2.248 -2.956 8.866 1.00 50.38 207 ASN A N 1
ATOM 1665 C CA . ASN A 1 207 ? 3.684 -2.615 8.782 1.00 50.38 207 ASN A CA 1
ATOM 1666 C C . ASN A 1 207 ? 4.393 -3.745 8.035 1.00 50.38 207 ASN A C 1
ATOM 1668 O O . ASN A 1 207 ? 5.411 -4.291 8.464 1.00 50.38 207 ASN A O 1
ATOM 1672 N N . LYS A 1 208 ? 3.851 -4.074 6.863 1.00 54.47 208 LYS A N 1
ATOM 1673 C CA . LYS A 1 208 ? 4.646 -4.679 5.819 1.00 54.47 208 LYS A CA 1
ATOM 1674 C C . LYS A 1 208 ? 5.586 -3.556 5.398 1.00 54.47 208 LYS A C 1
ATOM 1676 O O . LYS A 1 208 ? 5.187 -2.640 4.685 1.00 54.47 208 LYS A O 1
ATOM 1681 N N . GLU A 1 209 ? 6.809 -3.586 5.931 1.00 72.25 209 GLU A N 1
ATOM 1682 C CA . GLU A 1 209 ? 7.934 -2.826 5.390 1.00 72.25 209 GLU A CA 1
ATOM 1683 C C . GLU A 1 209 ? 8.106 -3.278 3.935 1.00 72.25 209 GLU A C 1
ATOM 1685 O O . GLU A 1 209 ? 8.792 -4.260 3.642 1.00 72.25 209 GLU A O 1
ATOM 1690 N N . ASP A 1 210 ? 7.364 -2.637 3.039 1.00 84.56 210 ASP A N 1
ATOM 1691 C CA . ASP A 1 210 ? 7.145 -3.049 1.661 1.00 84.56 210 ASP A CA 1
ATOM 1692 C C . ASP A 1 210 ? 6.614 -1.878 0.832 1.00 84.56 210 ASP A C 1
ATOM 1694 O O . ASP A 1 210 ? 6.243 -0.828 1.370 1.00 84.56 210 ASP A O 1
ATOM 1698 N N . ALA A 1 211 ? 6.604 -2.055 -0.482 1.00 90.94 211 ALA A N 1
ATOM 1699 C CA . ALA A 1 211 ? 5.956 -1.135 -1.395 1.00 90.94 211 ALA A CA 1
ATOM 1700 C C . ALA A 1 211 ? 5.456 -1.866 -2.642 1.00 90.94 211 ALA A C 1
ATOM 1702 O O . ALA A 1 211 ? 5.980 -2.912 -3.034 1.00 90.94 211 ALA A O 1
ATOM 1703 N N . VAL A 1 212 ? 4.501 -1.244 -3.326 1.00 94.06 212 VAL A N 1
ATOM 1704 C CA . VAL A 1 212 ? 4.154 -1.582 -4.706 1.00 94.06 212 VAL A CA 1
ATOM 1705 C C . VAL A 1 212 ? 4.396 -0.354 -5.572 1.00 94.06 212 VAL A C 1
ATOM 1707 O O . VAL A 1 212 ? 3.948 0.753 -5.267 1.00 94.06 212 VAL A O 1
ATOM 1710 N N . VAL A 1 213 ? 5.145 -0.546 -6.653 1.00 97.00 213 VAL A N 1
ATOM 1711 C CA . VAL A 1 213 ? 5.494 0.500 -7.617 1.00 97.00 213 VAL A CA 1
ATOM 1712 C C . VAL A 1 213 ? 4.787 0.171 -8.925 1.00 97.00 213 VAL A C 1
ATOM 1714 O O . VAL A 1 213 ? 4.905 -0.945 -9.419 1.00 97.00 213 VAL A O 1
ATOM 1717 N N . VAL A 1 214 ? 4.047 1.118 -9.496 1.00 96.25 214 VAL A N 1
ATOM 1718 C CA . VAL A 1 214 ? 3.210 0.884 -10.679 1.00 96.25 214 VAL A CA 1
ATOM 1719 C C . VAL A 1 214 ? 3.563 1.883 -11.771 1.00 96.25 214 VAL A C 1
ATOM 1721 O O . VAL A 1 214 ? 3.236 3.065 -11.666 1.00 96.25 214 VAL A O 1
ATOM 1724 N N . LEU A 1 215 ? 4.202 1.409 -12.839 1.00 94.88 215 LEU A N 1
ATOM 1725 C CA . LEU A 1 215 ? 4.327 2.143 -14.095 1.00 94.88 215 LEU A CA 1
ATOM 1726 C C . LEU A 1 215 ? 2.982 2.044 -14.822 1.00 94.88 215 LEU A C 1
ATOM 1728 O O . LEU A 1 215 ? 2.623 0.984 -15.328 1.00 94.88 215 LEU A O 1
ATOM 1732 N N . THR A 1 216 ? 2.217 3.133 -14.818 1.00 91.19 216 THR A N 1
ATOM 1733 C CA . THR A 1 216 ? 0.793 3.111 -15.203 1.00 91.19 216 THR A CA 1
ATOM 1734 C C . THR A 1 216 ? 0.536 3.078 -16.703 1.00 91.19 216 THR A C 1
ATOM 1736 O O . THR A 1 216 ? -0.554 2.704 -17.116 1.00 91.19 216 THR A O 1
ATOM 1739 N N . GLY A 1 217 ? 1.515 3.511 -17.498 1.00 86.56 217 GLY A N 1
ATOM 1740 C CA . GLY A 1 217 ? 1.361 3.755 -18.930 1.00 86.56 217 GLY A CA 1
ATOM 1741 C C . GLY A 1 217 ? 0.577 5.015 -19.301 1.00 86.56 217 GLY A C 1
ATOM 1742 O O . GLY A 1 217 ? 0.577 5.395 -20.471 1.00 86.56 217 GLY A O 1
ATOM 1743 N N . GLU A 1 218 ? 0.006 5.725 -18.323 1.00 88.25 218 GLU A N 1
ATOM 1744 C CA . GLU A 1 218 ? -0.487 7.093 -18.491 1.00 88.25 218 GLU A CA 1
ATOM 1745 C C . GLU A 1 218 ? 0.707 8.006 -18.822 1.00 88.25 218 GLU A C 1
ATOM 1747 O O . GLU A 1 218 ? 1.684 8.050 -18.068 1.00 88.25 218 GLU A O 1
ATOM 1752 N N . ILE A 1 219 ? 0.650 8.738 -19.938 1.00 87.56 219 ILE A N 1
ATOM 1753 C CA . ILE A 1 219 ? 1.663 9.748 -20.277 1.00 87.56 219 ILE A CA 1
ATOM 1754 C C . ILE A 1 219 ? 1.456 10.955 -19.355 1.00 87.56 219 ILE A C 1
ATOM 1756 O O . ILE A 1 219 ? 0.379 11.549 -19.340 1.00 87.56 219 ILE A O 1
ATOM 1760 N N . SER A 1 220 ? 2.484 11.320 -18.589 1.00 87.94 220 SER A N 1
ATOM 1761 C CA . SER A 1 220 ? 2.466 12.471 -17.678 1.00 87.94 220 SER A CA 1
ATOM 1762 C C . SER A 1 220 ? 3.053 13.733 -18.308 1.00 87.94 220 SER A C 1
ATOM 1764 O O . SER A 1 220 ? 2.562 14.829 -18.044 1.00 87.94 220 SER A O 1
ATOM 1766 N N . SER A 1 221 ? 4.082 13.596 -19.151 1.00 87.50 221 SER A N 1
ATOM 1767 C CA . SER A 1 221 ? 4.685 14.718 -19.878 1.00 87.50 221 SER A CA 1
ATOM 1768 C C . SER A 1 221 ? 5.400 14.289 -21.172 1.00 87.50 221 SER A C 1
ATOM 1770 O O . SER A 1 221 ? 5.830 13.145 -21.325 1.00 87.50 221 SER A O 1
ATOM 1772 N N . GLU A 1 222 ? 5.520 15.225 -22.119 1.00 86.81 222 GLU A N 1
ATOM 1773 C CA . GLU A 1 222 ? 6.389 15.134 -23.303 1.00 86.81 222 GLU A CA 1
ATOM 1774 C C . GLU A 1 222 ? 7.672 15.943 -23.027 1.00 86.81 222 GLU A C 1
ATOM 1776 O O . GLU A 1 222 ? 7.595 17.093 -22.587 1.00 86.81 222 GLU A O 1
ATOM 1781 N N . GLN A 1 223 ? 8.856 15.366 -23.264 1.00 85.44 223 GLN A N 1
ATOM 1782 C CA . GLN A 1 223 ? 10.149 16.031 -23.047 1.00 85.44 223 GLN A CA 1
ATOM 1783 C C . GLN A 1 223 ? 11.067 15.895 -24.269 1.00 85.44 223 GLN A C 1
ATOM 1785 O O . GLN A 1 223 ? 11.272 14.796 -24.784 1.00 85.44 223 GLN A O 1
ATOM 1790 N N . ASN A 1 224 ? 11.667 17.006 -24.708 1.00 84.38 224 ASN A N 1
ATOM 1791 C CA . ASN A 1 224 ? 12.497 17.065 -25.917 1.00 84.38 224 ASN A CA 1
ATOM 1792 C C . ASN A 1 224 ? 14.001 17.106 -25.593 1.00 84.38 224 ASN A C 1
ATOM 1794 O O . ASN A 1 224 ? 14.434 17.894 -24.752 1.00 84.38 224 ASN A O 1
ATOM 1798 N N . ASN A 1 225 ? 14.814 16.312 -26.301 1.00 78.81 225 ASN A N 1
ATOM 1799 C CA . ASN A 1 225 ? 16.282 16.374 -26.261 1.00 78.81 225 ASN A CA 1
ATOM 1800 C C . ASN A 1 225 ? 16.857 16.417 -27.690 1.00 78.81 225 ASN A C 1
ATOM 1802 O O . ASN A 1 225 ? 16.951 15.389 -28.377 1.00 78.81 225 ASN A O 1
ATOM 1806 N N . GLY A 1 226 ? 17.223 17.622 -28.138 1.00 80.88 226 GLY A N 1
ATOM 1807 C CA . GLY A 1 226 ? 17.484 17.895 -29.553 1.00 80.88 226 GLY A CA 1
ATOM 1808 C C . GLY A 1 226 ? 16.242 17.578 -30.388 1.00 80.88 226 GLY A C 1
ATOM 1809 O O . GLY A 1 226 ? 15.128 17.886 -29.973 1.00 80.88 226 GLY A O 1
ATOM 1810 N N . ASP A 1 227 ? 16.432 16.880 -31.505 1.00 76.38 227 ASP A N 1
ATOM 1811 C CA . ASP A 1 227 ? 15.356 16.503 -32.436 1.00 76.38 227 ASP A CA 1
ATOM 1812 C C . ASP A 1 227 ? 14.501 15.300 -31.967 1.00 76.38 227 ASP A C 1
ATOM 1814 O O . ASP A 1 227 ? 13.728 14.744 -32.744 1.00 76.38 227 ASP A O 1
ATOM 1818 N N . ASN A 1 228 ? 14.658 14.844 -30.716 1.00 76.19 228 ASN A N 1
ATOM 1819 C CA . ASN A 1 228 ? 13.960 13.668 -30.180 1.00 76.19 228 ASN A CA 1
ATOM 1820 C C . ASN A 1 228 ? 12.925 14.084 -29.133 1.00 76.19 228 ASN A C 1
ATOM 1822 O O . ASN A 1 228 ? 13.285 14.762 -28.169 1.00 76.19 228 ASN A O 1
ATOM 1826 N N . CYS A 1 229 ? 11.694 13.588 -29.267 1.00 79.25 229 CYS A N 1
ATOM 1827 C CA . CYS A 1 229 ? 10.660 13.680 -28.238 1.00 79.25 229 CYS A CA 1
ATOM 1828 C C . CYS A 1 229 ? 10.576 12.360 -27.453 1.00 79.25 229 CYS A C 1
ATOM 1830 O O . CYS A 1 229 ? 10.657 11.269 -28.024 1.00 79.25 229 CYS A O 1
ATOM 1832 N N . PHE A 1 230 ? 10.416 12.452 -26.134 1.00 81.31 230 PHE A N 1
ATOM 1833 C CA . PHE A 1 230 ? 10.247 11.310 -25.243 1.00 81.31 230 PHE A CA 1
ATOM 1834 C C . PHE A 1 230 ? 9.001 11.483 -24.386 1.00 81.31 230 PHE A C 1
ATOM 1836 O O . PHE A 1 230 ? 8.824 12.503 -23.720 1.00 81.31 230 PHE A O 1
ATOM 1843 N N . PHE A 1 231 ? 8.183 10.435 -24.335 1.00 85.25 231 PHE A N 1
ATOM 1844 C CA . PHE A 1 231 ? 7.126 10.329 -23.342 1.00 85.25 231 PHE A CA 1
ATOM 1845 C C . PHE A 1 231 ? 7.708 9.945 -21.979 1.00 85.25 231 PHE A C 1
ATOM 1847 O O . PHE A 1 231 ? 8.498 8.997 -21.856 1.00 85.25 231 PHE A O 1
ATOM 1854 N N . MET A 1 232 ? 7.290 10.697 -20.966 1.00 88.19 232 MET A N 1
ATOM 1855 C CA . MET A 1 232 ? 7.371 10.339 -19.559 1.00 88.19 232 MET A CA 1
ATOM 1856 C C . MET A 1 232 ? 6.053 9.667 -19.171 1.00 88.19 232 MET A C 1
ATOM 1858 O O . MET A 1 232 ? 4.977 10.188 -19.469 1.00 88.19 232 MET A O 1
ATOM 1862 N N . TYR A 1 233 ? 6.129 8.521 -18.505 1.00 90.81 233 TYR A N 1
ATOM 1863 C CA . TYR A 1 233 ? 4.969 7.817 -17.973 1.00 90.81 233 TYR A CA 1
ATOM 1864 C C . TYR A 1 233 ? 4.854 8.035 -16.467 1.00 90.81 233 TYR A C 1
ATOM 1866 O O . TYR A 1 233 ? 5.855 7.966 -15.741 1.00 90.81 233 TYR A O 1
ATOM 1874 N N . LYS A 1 234 ? 3.621 8.205 -15.982 1.00 92.50 234 LYS A N 1
ATOM 1875 C CA . LYS A 1 234 ? 3.336 8.305 -14.552 1.00 92.50 234 LYS A CA 1
ATOM 1876 C C . LYS A 1 234 ? 3.671 6.984 -13.856 1.00 92.50 234 LYS A C 1
ATOM 1878 O O . LYS A 1 234 ? 3.178 5.913 -14.230 1.00 92.50 234 LYS A O 1
ATOM 1883 N N . VAL A 1 235 ? 4.450 7.082 -12.785 1.00 95.19 235 VAL A N 1
ATOM 1884 C CA . VAL A 1 235 ? 4.665 6.015 -11.808 1.00 95.19 235 VAL A CA 1
ATOM 1885 C C . VAL A 1 235 ? 3.926 6.366 -10.525 1.00 95.19 235 VAL A C 1
ATOM 1887 O O . VAL A 1 235 ? 4.153 7.427 -9.939 1.00 95.19 235 VAL A O 1
ATOM 1890 N N . LYS A 1 236 ? 3.060 5.459 -10.078 1.00 94.12 236 LYS A N 1
ATOM 1891 C CA . LYS A 1 236 ? 2.398 5.510 -8.771 1.00 94.12 236 LYS A CA 1
ATOM 1892 C C . LYS A 1 236 ? 3.196 4.650 -7.797 1.00 94.12 236 LYS A C 1
ATOM 1894 O O . LYS A 1 236 ? 3.568 3.527 -8.133 1.00 94.12 236 LYS A O 1
ATOM 1899 N N . ILE A 1 237 ? 3.489 5.179 -6.619 1.00 93.19 237 ILE A N 1
ATOM 1900 C CA . ILE A 1 237 ? 4.208 4.470 -5.562 1.00 93.19 237 ILE A CA 1
ATOM 1901 C C . ILE A 1 237 ? 3.268 4.376 -4.364 1.00 93.19 237 ILE A C 1
ATOM 1903 O O . ILE A 1 237 ? 2.703 5.378 -3.919 1.00 93.19 237 ILE A O 1
ATOM 1907 N N . TYR A 1 238 ? 3.116 3.157 -3.861 1.00 87.50 238 TYR A N 1
ATOM 1908 C CA . TYR A 1 238 ? 2.349 2.841 -2.670 1.00 87.50 238 TYR A CA 1
ATOM 1909 C C . TYR A 1 238 ? 3.328 2.280 -1.637 1.00 87.50 238 TYR A C 1
ATOM 1911 O O . TYR A 1 238 ? 3.746 1.128 -1.732 1.00 87.50 238 TYR A O 1
ATOM 1919 N N . ASN A 1 239 ? 3.759 3.116 -0.693 1.00 84.12 239 ASN A N 1
ATOM 1920 C CA . ASN A 1 239 ? 4.619 2.706 0.418 1.00 84.12 239 ASN A CA 1
ATOM 1921 C C . ASN A 1 239 ? 3.771 2.110 1.559 1.00 84.12 239 ASN A C 1
ATOM 1923 O O . ASN A 1 239 ? 2.698 2.629 1.862 1.00 84.12 239 ASN A O 1
ATOM 1927 N N . GLY A 1 240 ? 4.260 1.054 2.219 1.00 77.50 240 GLY A N 1
ATOM 1928 C CA . GLY A 1 240 ? 3.569 0.400 3.343 1.00 77.50 240 GLY A CA 1
ATOM 1929 C C . GLY A 1 240 ? 2.497 -0.619 2.935 1.00 77.50 240 GLY A C 1
ATOM 1930 O O . GLY A 1 240 ? 1.588 -0.895 3.711 1.00 77.50 240 GLY A O 1
ATOM 1931 N N . ILE A 1 241 ? 2.579 -1.165 1.718 1.00 75.44 241 ILE A N 1
ATOM 1932 C CA . ILE A 1 241 ? 1.639 -2.161 1.185 1.00 75.44 241 ILE A CA 1
ATOM 1933 C C . ILE A 1 241 ? 2.409 -3.260 0.442 1.00 75.44 241 ILE A C 1
ATOM 1935 O O . ILE A 1 241 ? 3.410 -2.970 -0.218 1.00 75.44 241 ILE A O 1
ATOM 1939 N N . CYS A 1 242 ? 1.963 -4.515 0.540 1.00 81.88 242 CYS A N 1
ATOM 1940 C CA . CYS A 1 242 ? 2.473 -5.600 -0.305 1.00 81.88 242 CYS A CA 1
ATOM 1941 C C . CYS A 1 242 ? 1.587 -5.808 -1.541 1.00 81.88 242 CYS A C 1
ATOM 1943 O O . CYS A 1 242 ? 0.558 -5.155 -1.697 1.00 81.88 242 CYS A O 1
ATOM 1945 N N . TYR A 1 243 ? 1.979 -6.739 -2.411 1.00 86.19 243 TYR A N 1
ATOM 1946 C CA . TYR A 1 243 ? 1.260 -7.032 -3.650 1.00 86.19 243 TYR A CA 1
ATOM 1947 C C . TYR A 1 243 ? -0.195 -7.477 -3.414 1.00 86.19 243 TYR A C 1
ATOM 1949 O O . TYR A 1 243 ? -1.105 -6.851 -3.946 1.00 86.19 243 TYR A O 1
ATOM 1957 N N . ASP A 1 244 ? -0.421 -8.459 -2.540 1.00 78.75 244 ASP A N 1
ATOM 1958 C CA . ASP A 1 244 ? -1.760 -9.007 -2.271 1.00 78.75 244 ASP A CA 1
ATOM 1959 C C . ASP A 1 244 ? -2.737 -7.943 -1.723 1.00 78.75 244 ASP A C 1
ATOM 1961 O O . ASP A 1 244 ? -3.873 -7.833 -2.181 1.00 78.75 244 ASP A O 1
ATOM 1965 N N . ASP A 1 245 ? -2.279 -7.105 -0.780 1.00 77.31 245 ASP A N 1
ATOM 1966 C CA . ASP A 1 245 ? -3.065 -5.971 -0.264 1.00 77.31 245 ASP A CA 1
ATOM 1967 C C . ASP A 1 245 ? -3.332 -4.927 -1.367 1.00 77.31 245 ASP A C 1
ATOM 1969 O O . ASP A 1 245 ? -4.402 -4.323 -1.406 1.00 77.31 245 ASP A O 1
ATOM 1973 N N . TYR A 1 246 ? -2.374 -4.702 -2.276 1.00 85.06 246 TYR A N 1
ATOM 1974 C CA . TYR A 1 246 ? -2.552 -3.800 -3.415 1.00 85.06 246 TYR A CA 1
ATOM 1975 C C . TYR A 1 246 ? -3.611 -4.320 -4.396 1.00 85.06 246 TYR A C 1
ATOM 1977 O O . TYR A 1 246 ? -4.422 -3.522 -4.870 1.00 85.06 246 TYR A O 1
ATOM 1985 N N . GLU A 1 247 ? -3.644 -5.621 -4.697 1.00 83.94 247 GLU A N 1
ATOM 1986 C CA . GLU A 1 247 ? -4.677 -6.207 -5.560 1.00 83.94 247 GLU A CA 1
ATOM 1987 C C . GLU A 1 247 ? -6.067 -6.087 -4.922 1.00 83.94 247 GLU A C 1
ATOM 1989 O O . GLU A 1 247 ? -6.990 -5.566 -5.554 1.00 83.94 247 GLU A O 1
ATOM 1994 N N . ASP A 1 248 ? -6.205 -6.471 -3.651 1.00 72.81 248 ASP A N 1
ATOM 1995 C CA . ASP A 1 248 ? -7.461 -6.358 -2.900 1.00 72.81 248 ASP A CA 1
ATOM 1996 C C . ASP A 1 248 ? -7.975 -4.907 -2.847 1.00 72.81 248 ASP A C 1
ATOM 1998 O O . ASP A 1 248 ? -9.130 -4.625 -3.183 1.00 72.81 248 ASP A O 1
ATOM 2002 N N . TYR A 1 249 ? -7.104 -3.952 -2.509 1.00 73.00 249 TYR A N 1
ATOM 2003 C CA . TYR A 1 249 ? -7.465 -2.535 -2.457 1.00 73.00 249 TYR A CA 1
ATOM 2004 C C . TYR A 1 249 ? -7.713 -1.923 -3.845 1.00 73.00 249 TYR A C 1
ATOM 2006 O O . TYR A 1 249 ? -8.506 -0.983 -3.949 1.00 73.00 249 TYR A O 1
ATOM 2014 N N . THR A 1 250 ? -7.082 -2.434 -4.912 1.00 77.94 250 THR A N 1
ATOM 2015 C CA . THR A 1 250 ? -7.397 -2.035 -6.298 1.00 77.94 250 THR A CA 1
ATOM 2016 C C . THR A 1 250 ? -8.829 -2.432 -6.633 1.00 77.94 250 THR A C 1
ATOM 2018 O O . THR A 1 250 ? -9.618 -1.585 -7.050 1.00 77.94 250 THR A O 1
ATOM 2021 N N . ASN A 1 251 ? -9.183 -3.696 -6.386 1.00 70.19 251 ASN A N 1
ATOM 2022 C CA . ASN A 1 251 ? -10.505 -4.250 -6.684 1.00 70.19 251 ASN A CA 1
ATOM 2023 C C . ASN A 1 251 ? -11.626 -3.556 -5.889 1.00 70.19 251 ASN A C 1
ATOM 2025 O O . ASN A 1 251 ? -12.743 -3.420 -6.382 1.00 70.19 251 ASN A O 1
ATOM 2029 N N . LYS A 1 252 ? -11.316 -3.069 -4.681 1.00 69.50 252 LYS A N 1
ATOM 2030 C CA . LYS A 1 252 ? -12.234 -2.310 -3.812 1.00 69.50 252 LYS A CA 1
ATOM 2031 C C . LYS A 1 252 ? -12.267 -0.797 -4.083 1.00 69.50 252 LYS A C 1
ATOM 2033 O O . LYS A 1 252 ? -13.001 -0.085 -3.406 1.00 69.50 252 LYS A O 1
ATOM 2038 N N . GLY A 1 253 ? -11.462 -0.276 -5.017 1.00 69.00 253 GLY A N 1
ATOM 2039 C CA . GLY A 1 253 ? -11.350 1.170 -5.272 1.00 69.00 253 GLY A CA 1
ATOM 2040 C C . GLY A 1 253 ? -10.763 1.977 -4.100 1.00 69.00 253 GLY A C 1
ATOM 2041 O O . GLY A 1 253 ? -10.968 3.185 -4.011 1.00 69.00 253 GLY A O 1
ATOM 2042 N N . ALA A 1 254 ? -10.048 1.312 -3.189 1.00 62.47 254 ALA A N 1
ATOM 2043 C CA . ALA A 1 254 ? -9.623 1.832 -1.888 1.00 62.47 254 ALA A CA 1
ATOM 2044 C C . ALA A 1 254 ? -8.201 2.432 -1.871 1.00 62.47 254 ALA A C 1
ATOM 2046 O O . ALA A 1 254 ? -7.788 3.042 -0.881 1.00 62.47 254 ALA A O 1
ATOM 2047 N N . LEU A 1 255 ? -7.427 2.261 -2.949 1.00 70.31 255 LEU A N 1
ATOM 2048 C CA . LEU A 1 255 ? -6.028 2.689 -3.009 1.00 70.31 255 LEU A CA 1
ATOM 2049 C C . LEU A 1 255 ? -5.851 4.213 -2.945 1.00 70.31 255 LEU A C 1
ATOM 2051 O O . LEU A 1 255 ? -6.322 4.954 -3.807 1.00 70.31 255 LEU A O 1
ATOM 2055 N N . LYS A 1 256 ? -5.040 4.670 -1.985 1.00 67.81 256 LYS A N 1
ATOM 2056 C CA . LYS A 1 256 ? -4.511 6.040 -1.928 1.00 67.81 256 LYS A CA 1
ATOM 2057 C C . LYS A 1 256 ? -3.040 6.036 -2.354 1.00 67.81 256 LYS A C 1
ATOM 2059 O O . LYS A 1 256 ? -2.225 5.350 -1.747 1.00 67.81 256 LYS A O 1
ATOM 2064 N N . GLU A 1 257 ? -2.713 6.785 -3.408 1.00 66.62 257 GLU A N 1
ATOM 2065 C CA . GLU A 1 257 ? -1.329 7.013 -3.864 1.00 66.62 257 GLU A CA 1
ATOM 2066 C C . GLU A 1 257 ? -0.535 7.725 -2.747 1.00 66.62 257 GLU A C 1
ATOM 2068 O O . GLU A 1 257 ? -1.013 8.733 -2.221 1.00 66.62 257 GLU A O 1
ATOM 2073 N N . THR A 1 258 ? 0.648 7.218 -2.364 1.00 67.81 258 THR A N 1
ATOM 2074 C CA . THR A 1 258 ? 1.494 7.873 -1.339 1.00 67.81 258 THR A CA 1
ATOM 2075 C C . THR A 1 258 ? 2.516 8.809 -1.971 1.00 67.81 258 THR A C 1
ATOM 2077 O O . THR A 1 258 ? 2.719 9.915 -1.483 1.00 67.81 258 THR A O 1
ATOM 2080 N N . ASP A 1 259 ? 3.114 8.384 -3.085 1.00 82.56 259 ASP A N 1
ATOM 2081 C CA . ASP A 1 259 ? 4.101 9.145 -3.845 1.00 82.56 259 ASP A CA 1
ATOM 2082 C C . ASP A 1 259 ? 3.889 8.946 -5.352 1.00 82.56 259 ASP A C 1
ATOM 2084 O O . ASP A 1 259 ? 3.353 7.933 -5.809 1.00 82.56 259 ASP A O 1
ATOM 2088 N N . THR A 1 260 ? 4.367 9.899 -6.150 1.00 90.19 260 THR A N 1
ATOM 2089 C CA . THR A 1 260 ? 4.416 9.781 -7.612 1.00 90.19 260 THR A CA 1
ATOM 2090 C C . THR A 1 260 ? 5.817 10.056 -8.138 1.00 90.19 260 THR A C 1
ATOM 2092 O O . THR A 1 260 ? 6.609 10.795 -7.544 1.00 90.19 260 THR A O 1
ATOM 2095 N N . ALA A 1 261 ? 6.143 9.458 -9.275 1.00 93.31 261 ALA A N 1
ATOM 2096 C CA . ALA A 1 261 ? 7.351 9.735 -10.035 1.00 93.31 261 ALA A CA 1
ATOM 2097 C C . ALA A 1 261 ? 7.057 9.637 -11.536 1.00 93.31 261 ALA A C 1
ATOM 2099 O O . ALA A 1 261 ? 5.947 9.300 -11.941 1.00 93.31 261 ALA A O 1
ATOM 2100 N N . GLU A 1 262 ? 8.065 9.912 -12.353 1.00 92.88 262 GLU A N 1
ATOM 2101 C CA . GLU A 1 262 ? 8.016 9.689 -13.791 1.00 92.88 262 GLU A CA 1
ATOM 2102 C C . GLU A 1 262 ? 9.152 8.747 -14.188 1.00 92.88 262 GLU A C 1
ATOM 2104 O O . GLU A 1 262 ? 10.266 8.847 -13.665 1.00 92.88 262 GLU A O 1
ATOM 2109 N N . LEU A 1 263 ? 8.876 7.844 -15.125 1.00 92.38 263 LEU A N 1
ATOM 2110 C CA . LEU A 1 263 ? 9.894 7.096 -15.856 1.00 92.38 263 LEU A CA 1
ATOM 2111 C C . LEU A 1 263 ? 9.620 7.274 -17.340 1.00 92.38 263 LEU A C 1
ATOM 2113 O O . LEU A 1 263 ? 8.485 7.129 -17.788 1.00 92.38 263 LEU A O 1
ATOM 2117 N N . THR A 1 264 ? 10.654 7.579 -18.109 1.00 85.00 264 THR A N 1
ATOM 2118 C CA . THR A 1 264 ? 10.549 7.571 -19.564 1.00 85.00 264 THR A CA 1
ATOM 2119 C C . THR A 1 264 ? 10.784 6.167 -20.103 1.00 85.00 264 THR A C 1
ATOM 2121 O O . THR A 1 264 ? 11.391 5.300 -19.463 1.00 85.00 264 THR A O 1
ATOM 2124 N N . ARG A 1 265 ? 10.190 5.969 -21.277 1.00 72.25 265 ARG A N 1
ATOM 2125 C CA . ARG A 1 265 ? 10.117 4.741 -22.048 1.00 72.25 265 ARG A CA 1
ATOM 2126 C C . ARG A 1 265 ? 11.416 3.949 -22.139 1.00 72.25 265 ARG A C 1
ATOM 2128 O O . ARG A 1 265 ? 12.535 4.459 -22.141 1.00 72.25 265 ARG A O 1
ATOM 2135 N N . ASP A 1 266 ? 11.191 2.672 -22.343 1.00 63.19 266 ASP A N 1
ATOM 2136 C CA . ASP A 1 266 ? 12.158 1.667 -22.692 1.00 63.19 266 ASP A CA 1
ATOM 2137 C C . ASP A 1 266 ? 12.575 1.755 -24.170 1.00 63.19 266 ASP A C 1
ATOM 2139 O O . ASP A 1 266 ? 11.772 2.035 -25.054 1.00 63.19 266 ASP A O 1
ATOM 2143 N N . ALA A 1 267 ? 13.858 1.467 -24.405 1.00 61.75 267 ALA A N 1
ATOM 2144 C CA . ALA A 1 267 ? 14.475 1.052 -25.669 1.00 61.75 267 ALA A CA 1
ATOM 2145 C C . ALA A 1 267 ? 14.499 2.020 -26.874 1.00 61.75 267 ALA A C 1
ATOM 2147 O O . ALA A 1 267 ? 13.497 2.559 -27.333 1.00 61.75 267 ALA A O 1
ATOM 2148 N N . TRP A 1 268 ? 15.664 2.142 -27.513 1.00 65.00 268 TRP A N 1
ATOM 2149 C CA . TRP A 1 268 ? 15.811 2.823 -28.799 1.00 65.00 268 TRP A CA 1
ATOM 2150 C C . TRP A 1 268 ? 16.463 1.926 -29.853 1.00 65.00 268 TRP A C 1
ATOM 2152 O O . TRP A 1 268 ? 17.582 1.426 -29.694 1.00 65.00 268 TRP A O 1
ATOM 2162 N N . LYS A 1 269 ? 15.785 1.768 -30.991 1.00 58.88 269 LYS A N 1
ATOM 2163 C CA . LYS A 1 269 ? 16.318 1.054 -32.151 1.00 58.88 269 LYS A CA 1
ATOM 2164 C C . LYS A 1 269 ? 17.206 1.987 -32.975 1.00 58.88 269 LYS A C 1
ATOM 2166 O O . LYS A 1 269 ? 16.735 2.882 -33.666 1.00 58.88 269 LYS A O 1
ATOM 2171 N N . SER A 1 270 ? 18.516 1.751 -32.938 1.00 53.47 270 SER A N 1
ATOM 2172 C CA . SER A 1 270 ? 19.413 2.194 -34.010 1.00 53.47 270 SER A CA 1
ATOM 2173 C C . SER A 1 270 ? 20.190 0.995 -34.548 1.00 53.47 270 SER A C 1
ATOM 2175 O O . SER A 1 270 ? 21.181 0.552 -33.965 1.00 53.47 270 SER A O 1
ATOM 2177 N N . ASP A 1 271 ? 19.735 0.466 -35.686 1.00 53.12 271 ASP A N 1
ATOM 2178 C CA . ASP A 1 271 ? 20.328 -0.721 -36.323 1.00 53.12 271 ASP A CA 1
ATOM 2179 C C . ASP A 1 271 ? 21.827 -0.521 -36.623 1.00 53.12 271 ASP A C 1
ATOM 2181 O O . ASP A 1 271 ? 22.619 -1.453 -36.533 1.00 53.12 271 ASP A O 1
ATOM 2185 N N . LYS A 1 272 ? 22.251 0.734 -36.840 1.00 51.03 272 LYS A N 1
ATOM 2186 C CA . LYS A 1 272 ? 23.654 1.139 -37.048 1.00 51.03 272 LYS A CA 1
ATOM 2187 C C . LYS A 1 272 ? 24.593 0.885 -35.853 1.00 51.03 272 LYS A C 1
ATOM 2189 O O . LYS A 1 272 ? 25.805 0.904 -36.049 1.00 51.03 272 LYS A O 1
ATOM 2194 N N . LYS A 1 273 ? 24.082 0.687 -34.627 1.00 50.72 273 LYS A N 1
ATOM 2195 C CA . LYS A 1 273 ? 24.895 0.424 -33.415 1.00 50.72 273 LYS A CA 1
ATOM 2196 C C . LYS A 1 273 ? 24.751 -1.005 -32.864 1.00 50.72 273 LYS A C 1
ATOM 2198 O O . LYS A 1 273 ? 25.535 -1.391 -31.995 1.00 50.72 273 LYS A O 1
ATOM 2203 N N . GLN A 1 274 ? 23.782 -1.803 -33.322 1.00 56.62 274 GLN A N 1
ATOM 2204 C CA . GLN A 1 274 ? 23.570 -3.155 -32.792 1.00 56.62 274 GLN A CA 1
ATOM 2205 C C . GLN A 1 274 ? 24.484 -4.182 -33.478 1.00 56.62 274 GLN A C 1
ATOM 2207 O O . GLN A 1 274 ? 24.322 -4.488 -34.653 1.00 56.62 274 GLN A O 1
ATOM 2212 N N . LYS A 1 275 ? 25.403 -4.800 -32.721 1.00 54.59 275 LYS A N 1
ATOM 2213 C CA . LYS A 1 275 ? 26.235 -5.924 -33.210 1.00 54.59 275 LYS A CA 1
ATOM 2214 C C . LYS A 1 275 ? 25.453 -7.230 -33.450 1.00 54.59 275 LYS A C 1
ATOM 2216 O O . LYS A 1 275 ? 26.009 -8.169 -34.008 1.00 54.59 275 LYS A O 1
ATOM 2221 N N . LYS A 1 276 ? 24.200 -7.321 -32.990 1.00 62.22 276 LYS A N 1
ATOM 2222 C CA . LYS A 1 276 ? 23.321 -8.492 -33.128 1.00 62.22 276 LYS A CA 1
ATOM 2223 C C . LYS A 1 276 ? 21.868 -8.018 -33.211 1.00 62.22 276 LYS A C 1
ATOM 2225 O O . LYS A 1 276 ? 21.416 -7.347 -32.285 1.00 62.22 276 LYS A O 1
ATOM 2230 N N . LYS A 1 277 ? 21.158 -8.383 -34.286 1.00 68.88 277 LYS A N 1
ATOM 2231 C CA . LYS A 1 277 ? 19.712 -8.138 -34.443 1.00 68.88 277 LYS A CA 1
ATOM 2232 C C . LYS A 1 277 ? 18.951 -8.830 -33.297 1.00 68.88 277 LYS A C 1
ATOM 2234 O O . LYS A 1 277 ? 19.284 -9.961 -32.938 1.00 68.88 277 LYS A O 1
ATOM 2239 N N . ARG A 1 278 ? 17.976 -8.146 -32.693 1.00 73.69 278 ARG A N 1
ATOM 2240 C CA . ARG A 1 278 ? 17.052 -8.722 -31.692 1.00 73.69 278 ARG A CA 1
ATOM 2241 C C . ARG A 1 278 ? 15.851 -9.381 -32.389 1.00 73.69 278 ARG A C 1
ATOM 2243 O O . ARG A 1 278 ? 15.610 -9.070 -33.553 1.00 73.69 278 ARG A O 1
ATOM 2250 N N . SER A 1 279 ? 15.144 -10.292 -31.708 1.00 76.69 279 SER A N 1
ATOM 2251 C CA . SER A 1 279 ? 13.932 -10.904 -32.280 1.00 76.69 279 SER A CA 1
ATOM 2252 C C . SER A 1 279 ? 12.852 -9.849 -32.522 1.00 76.69 279 SER A C 1
ATOM 2254 O O . SER A 1 279 ? 12.771 -8.857 -31.794 1.00 76.69 279 SER A O 1
ATOM 2256 N N . GLU A 1 280 ? 12.039 -10.089 -33.545 1.00 75.94 280 GLU A N 1
ATOM 2257 C CA . GLU A 1 280 ? 10.852 -9.298 -33.886 1.00 75.94 280 GLU A CA 1
ATOM 2258 C C . GLU A 1 280 ? 9.625 -9.733 -33.059 1.00 75.94 280 GLU A C 1
ATOM 2260 O O . GLU A 1 280 ? 8.646 -9.006 -32.999 1.00 75.94 280 GLU A O 1
ATOM 2265 N N . GLU A 1 281 ? 9.715 -10.854 -32.331 1.00 78.12 281 GLU A N 1
ATOM 2266 C CA . GLU A 1 281 ? 8.701 -11.348 -31.376 1.00 78.12 281 GLU A CA 1
ATOM 2267 C C . GLU A 1 281 ? 8.756 -10.637 -30.006 1.00 78.12 281 GLU A C 1
ATOM 2269 O O . GLU A 1 281 ? 8.064 -11.015 -29.059 1.00 78.12 281 GLU A O 1
ATOM 2274 N N . ARG A 1 282 ? 9.633 -9.638 -29.847 1.00 78.56 282 ARG A N 1
ATOM 2275 C CA . ARG A 1 282 ? 9.742 -8.872 -28.599 1.00 78.56 282 ARG A CA 1
ATOM 2276 C C . ARG A 1 282 ? 8.571 -7.910 -28.470 1.00 78.56 282 ARG A C 1
ATOM 2278 O O . ARG A 1 282 ? 8.141 -7.321 -29.449 1.00 78.56 282 ARG A O 1
ATOM 2285 N N . TYR A 1 283 ? 8.107 -7.714 -27.237 1.00 80.25 283 TYR A N 1
ATOM 2286 C CA . TYR A 1 283 ? 7.039 -6.762 -26.949 1.00 80.25 283 TYR A CA 1
ATOM 2287 C C . TYR A 1 283 ? 7.411 -5.332 -27.382 1.00 80.25 283 TYR A C 1
ATOM 2289 O O . TYR A 1 283 ? 8.520 -4.872 -27.094 1.00 80.25 283 TYR A O 1
ATOM 2297 N N . GLY A 1 284 ? 6.452 -4.650 -28.017 1.00 77.19 284 GLY A N 1
ATOM 2298 C CA . GLY A 1 284 ? 6.591 -3.294 -28.552 1.00 77.19 284 GLY A CA 1
ATOM 2299 C C . GLY A 1 284 ? 7.446 -3.210 -29.827 1.00 77.19 284 GLY A C 1
ATOM 2300 O O . GLY A 1 284 ? 7.959 -4.210 -30.324 1.00 77.19 284 GLY A O 1
ATOM 2301 N N . SER A 1 285 ? 7.574 -2.013 -30.407 1.00 75.19 285 SER A N 1
ATOM 2302 C CA . SER A 1 285 ? 8.267 -1.827 -31.693 1.00 75.19 285 SER A CA 1
ATOM 2303 C C . SER A 1 285 ? 9.784 -1.621 -31.553 1.00 75.19 285 SER A C 1
ATOM 2305 O O . SER A 1 285 ? 10.509 -1.718 -32.551 1.00 75.19 285 SER A O 1
ATOM 2307 N N . LEU A 1 286 ? 10.298 -1.362 -30.340 1.00 76.06 286 LEU A N 1
ATOM 2308 C CA . LEU A 1 286 ? 11.712 -1.051 -30.076 1.00 76.06 286 LEU A CA 1
ATOM 2309 C C . LEU A 1 286 ? 12.375 -1.982 -29.038 1.00 76.06 286 LEU A C 1
ATOM 2311 O O . LEU A 1 286 ? 13.551 -1.787 -28.707 1.00 76.06 286 LEU A O 1
ATOM 2315 N N . ASN A 1 287 ? 11.695 -3.052 -28.610 1.00 80.50 287 ASN A N 1
ATOM 2316 C CA . ASN A 1 287 ? 12.121 -4.035 -27.596 1.00 80.50 287 ASN A CA 1
ATOM 2317 C C . ASN A 1 287 ? 11.915 -3.558 -26.137 1.00 80.50 287 ASN A C 1
ATOM 2319 O O . ASN A 1 287 ? 12.759 -3.669 -25.242 1.00 80.50 287 ASN A O 1
ATOM 2323 N N . GLU A 1 288 ? 10.720 -3.052 -25.893 1.00 84.38 288 GLU A N 1
ATOM 2324 C CA . GLU A 1 288 ? 10.176 -2.663 -24.603 1.00 84.38 288 GLU A CA 1
ATOM 2325 C C . GLU A 1 288 ? 10.018 -3.859 -23.648 1.00 84.38 288 GLU A C 1
ATOM 2327 O O . GLU A 1 288 ? 10.059 -5.028 -24.042 1.00 84.38 288 GLU A O 1
ATOM 2332 N N . ILE A 1 289 ? 9.920 -3.584 -22.352 1.00 88.00 289 ILE A N 1
ATOM 2333 C CA . ILE A 1 289 ? 9.596 -4.555 -21.307 1.00 88.00 289 ILE A CA 1
ATOM 2334 C C . ILE A 1 289 ? 8.091 -4.862 -21.412 1.00 88.00 289 ILE A C 1
ATOM 2336 O O . ILE A 1 289 ? 7.299 -3.915 -21.463 1.00 88.00 289 ILE A O 1
ATOM 2340 N N . PRO A 1 290 ? 7.661 -6.136 -21.447 1.00 87.81 290 PRO A N 1
ATOM 2341 C CA . PRO A 1 290 ? 6.239 -6.459 -21.485 1.00 87.81 290 PRO A CA 1
ATOM 2342 C C . PRO A 1 290 ? 5.464 -5.881 -20.283 1.00 87.81 290 PRO A C 1
ATOM 2344 O O . PRO A 1 290 ? 6.057 -5.589 -19.241 1.00 87.81 290 PRO A O 1
ATOM 2347 N N . PRO A 1 291 ? 4.138 -5.711 -20.394 1.00 91.00 291 PRO A N 1
ATOM 2348 C CA . PRO A 1 291 ? 3.264 -5.544 -19.246 1.00 91.00 291 PRO A CA 1
ATOM 2349 C C . PRO A 1 291 ? 3.322 -6.801 -18.377 1.00 91.00 291 PRO A C 1
ATOM 2351 O O . PRO A 1 291 ? 3.418 -7.916 -18.889 1.00 91.00 291 PRO A O 1
ATOM 2354 N N . GLY A 1 292 ? 3.271 -6.627 -17.062 1.00 92.81 292 GLY A N 1
ATOM 2355 C CA . GLY A 1 292 ? 3.406 -7.733 -16.124 1.00 92.81 292 GLY A CA 1
ATOM 2356 C C . GLY A 1 292 ? 3.761 -7.287 -14.713 1.00 92.81 292 GLY A C 1
ATOM 2357 O O . GLY A 1 292 ? 3.853 -6.095 -14.406 1.00 92.81 292 GLY A O 1
ATOM 2358 N N . VAL A 1 293 ? 3.963 -8.278 -13.850 1.00 95.69 293 VAL A N 1
ATOM 2359 C CA . VAL A 1 293 ? 4.393 -8.099 -12.464 1.00 95.69 293 VAL A CA 1
ATOM 2360 C C . VAL A 1 293 ? 5.836 -8.571 -12.359 1.00 95.69 293 VAL A C 1
ATOM 2362 O O . VAL A 1 293 ? 6.144 -9.725 -12.646 1.00 95.69 293 VAL A O 1
ATOM 2365 N N . TYR A 1 294 ? 6.718 -7.663 -11.960 1.00 96.50 294 TYR A N 1
ATOM 2366 C CA . TYR A 1 294 ? 8.152 -7.896 -11.826 1.00 96.50 294 TYR A CA 1
ATOM 2367 C C . TYR A 1 294 ? 8.622 -7.519 -10.422 1.00 96.50 294 TYR A C 1
ATOM 2369 O O . TYR A 1 294 ? 7.866 -6.981 -9.612 1.00 96.50 294 TYR A O 1
ATOM 2377 N N . PHE A 1 295 ? 9.904 -7.729 -10.148 1.00 97.50 295 PHE A N 1
ATOM 2378 C CA . PHE A 1 295 ? 10.586 -7.192 -8.981 1.00 97.50 295 PHE A CA 1
ATOM 2379 C C . PHE A 1 295 ? 11.501 -6.037 -9.371 1.00 97.50 295 PHE A C 1
ATOM 2381 O O . PHE A 1 295 ? 12.257 -6.119 -10.341 1.00 97.50 295 PHE A O 1
ATOM 2388 N N . LEU A 1 296 ? 11.467 -4.978 -8.564 1.00 97.75 296 LEU A N 1
ATOM 2389 C CA . LEU A 1 296 ? 12.461 -3.914 -8.562 1.00 97.75 296 LEU A CA 1
ATOM 2390 C C . LEU A 1 296 ? 13.426 -4.149 -7.396 1.00 97.75 296 LEU A C 1
ATOM 2392 O O . LEU A 1 296 ? 13.015 -4.212 -6.235 1.00 97.75 296 LEU A O 1
ATOM 2396 N N . SER A 1 297 ? 14.715 -4.266 -7.708 1.00 96.88 297 SER A N 1
ATOM 2397 C CA . SER A 1 297 ? 15.794 -4.442 -6.728 1.00 96.88 297 SER A CA 1
ATOM 2398 C C . SER A 1 297 ? 16.771 -3.271 -6.776 1.00 96.88 297 SER A C 1
ATOM 2400 O O . SER A 1 297 ? 17.061 -2.745 -7.853 1.00 96.88 297 SER A O 1
ATOM 2402 N N . TYR A 1 298 ? 17.339 -2.904 -5.625 1.00 96.25 298 TYR A N 1
ATOM 2403 C CA . TYR A 1 298 ? 18.383 -1.885 -5.516 1.00 96.25 298 TYR A CA 1
ATOM 2404 C C . TYR A 1 298 ? 19.701 -2.467 -4.999 1.00 96.25 298 TYR A C 1
ATOM 2406 O O . TYR A 1 298 ? 19.729 -3.247 -4.049 1.00 96.25 298 TYR A O 1
ATOM 2414 N N . ASN A 1 299 ? 20.810 -2.023 -5.589 1.00 94.56 299 ASN A N 1
ATOM 2415 C CA . ASN A 1 299 ? 22.159 -2.264 -5.092 1.00 94.56 299 ASN A CA 1
ATOM 2416 C C . ASN A 1 299 ? 22.961 -0.960 -5.156 1.00 94.56 299 ASN A C 1
ATOM 2418 O O . ASN A 1 299 ? 23.191 -0.409 -6.234 1.00 94.56 299 ASN A O 1
ATOM 2422 N N . SER A 1 300 ? 23.442 -0.487 -4.004 1.00 92.50 300 SER A N 1
ATOM 2423 C CA . SER A 1 300 ? 24.255 0.732 -3.902 1.00 92.50 300 SER A CA 1
ATOM 2424 C C . SER A 1 300 ? 25.590 0.641 -4.650 1.00 92.50 300 SER A C 1
ATOM 2426 O O . SER A 1 300 ? 26.095 1.670 -5.097 1.00 92.50 300 SER A O 1
ATOM 2428 N N . LYS A 1 301 ? 26.129 -0.574 -4.833 1.00 92.94 301 LYS A N 1
ATOM 2429 C CA . LYS A 1 301 ? 27.339 -0.860 -5.625 1.00 92.94 301 LYS A CA 1
ATOM 2430 C C . LYS A 1 301 ? 27.060 -1.021 -7.127 1.00 92.94 301 LYS A C 1
ATOM 2432 O O . LYS A 1 301 ? 28.003 -1.141 -7.902 1.00 92.94 301 LYS A O 1
ATOM 2437 N N . GLY A 1 302 ? 25.789 -1.021 -7.536 1.00 92.44 302 GLY A N 1
ATOM 2438 C CA . GLY A 1 302 ? 25.371 -1.223 -8.920 1.00 92.44 302 GLY A CA 1
ATOM 2439 C C . GLY A 1 302 ? 25.318 -2.687 -9.371 1.00 92.44 302 GLY A C 1
ATOM 2440 O O . GLY A 1 302 ? 25.858 -3.589 -8.730 1.00 92.44 302 GLY A O 1
ATOM 2441 N N . TYR A 1 303 ? 24.649 -2.920 -10.499 1.00 91.00 303 TYR A N 1
ATOM 2442 C CA . TYR A 1 303 ? 24.513 -4.220 -11.153 1.00 91.00 303 TYR A CA 1
ATOM 2443 C C . TYR A 1 303 ? 25.199 -4.228 -12.526 1.00 91.00 303 TYR A C 1
ATOM 2445 O O . TYR A 1 303 ? 24.994 -3.325 -13.344 1.00 91.00 303 TYR A O 1
ATOM 2453 N N . GLY A 1 304 ? 25.934 -5.305 -12.817 1.00 85.12 304 GLY A N 1
ATOM 2454 C CA . GLY A 1 304 ? 26.657 -5.491 -14.078 1.00 85.12 304 GLY A CA 1
ATOM 2455 C C . GLY A 1 304 ? 27.810 -4.500 -14.286 1.00 85.12 304 GLY A C 1
ATOM 2456 O O . GLY A 1 304 ? 28.114 -3.667 -13.435 1.00 85.12 304 GLY A O 1
ATOM 2457 N N . THR A 1 305 ? 28.449 -4.563 -15.456 1.00 83.00 305 THR A N 1
ATOM 2458 C CA . THR A 1 305 ? 29.643 -3.755 -15.787 1.00 83.00 305 THR A CA 1
ATOM 2459 C C . THR A 1 305 ? 29.390 -2.248 -15.860 1.00 83.00 305 THR A C 1
ATOM 2461 O O . THR A 1 305 ? 30.329 -1.468 -15.742 1.00 83.00 305 THR A O 1
ATOM 2464 N N . LYS A 1 306 ? 28.132 -1.826 -16.044 1.00 83.94 306 LYS A N 1
ATOM 2465 C CA . LYS A 1 306 ? 27.728 -0.412 -16.097 1.00 83.94 306 LYS A CA 1
ATOM 2466 C C . LYS A 1 306 ? 27.368 0.191 -14.731 1.00 83.94 306 LYS A C 1
ATOM 2468 O O . LYS A 1 306 ? 27.077 1.380 -14.668 1.00 83.94 306 LYS A O 1
ATOM 2473 N N . GLY A 1 307 ? 27.346 -0.599 -13.652 1.00 89.06 307 GLY A N 1
ATOM 2474 C CA . GLY A 1 307 ? 27.112 -0.093 -12.292 1.00 89.06 307 GLY A CA 1
ATOM 2475 C C . GLY A 1 307 ? 25.718 0.501 -12.034 1.00 89.06 307 GLY A C 1
ATOM 2476 O O . GLY A 1 307 ? 25.539 1.252 -11.076 1.00 89.06 307 GLY A O 1
ATOM 2477 N N . TYR A 1 308 ? 24.710 0.186 -12.855 1.00 92.31 308 TYR A N 1
ATOM 2478 C CA . TYR A 1 308 ? 23.357 0.726 -12.683 1.00 92.31 308 TYR A CA 1
ATOM 2479 C C . TYR A 1 308 ? 22.709 0.204 -11.393 1.00 92.31 308 TYR A C 1
ATOM 2481 O O . TYR A 1 308 ? 22.691 -1.002 -11.157 1.00 92.31 308 TYR A O 1
ATOM 2489 N N . LYS A 1 309 ? 22.179 1.102 -10.555 1.00 94.94 309 LYS A N 1
ATOM 2490 C CA . LYS A 1 309 ? 21.752 0.780 -9.179 1.00 94.94 309 LYS A CA 1
ATOM 2491 C C . LYS A 1 309 ? 20.404 0.065 -9.055 1.00 94.94 309 LYS A C 1
ATOM 2493 O O . LYS A 1 309 ? 20.163 -0.539 -8.015 1.00 94.94 309 LYS A O 1
ATOM 2498 N N . LEU A 1 310 ? 19.533 0.142 -10.063 1.00 96.50 310 LEU A N 1
ATOM 2499 C CA . LEU A 1 310 ? 18.195 -0.459 -10.045 1.00 96.50 310 LEU A CA 1
ATOM 2500 C C . LEU A 1 310 ? 18.051 -1.525 -11.133 1.00 96.50 310 LEU A C 1
ATOM 2502 O O . LEU A 1 310 ? 18.376 -1.272 -12.294 1.00 96.50 310 LEU A O 1
ATOM 2506 N N . LYS A 1 311 ? 17.535 -2.694 -10.748 1.00 95.62 311 LYS A N 1
ATOM 2507 C CA . LYS A 1 311 ? 17.299 -3.875 -11.592 1.00 95.62 311 LYS A CA 1
ATOM 2508 C C . LYS A 1 311 ? 15.805 -4.183 -11.668 1.00 95.62 311 LYS A C 1
ATOM 2510 O O . LYS A 1 311 ? 15.137 -4.113 -10.641 1.00 95.62 311 LYS A O 1
ATOM 2515 N N . ILE A 1 312 ? 15.336 -4.573 -12.852 1.00 95.81 312 ILE A N 1
ATOM 2516 C CA . ILE A 1 312 ? 14.009 -5.164 -13.078 1.00 95.81 312 ILE A CA 1
ATOM 2517 C C . ILE A 1 312 ? 14.215 -6.644 -13.421 1.00 95.81 312 ILE A C 1
ATOM 2519 O O . ILE A 1 312 ? 15.033 -6.948 -14.292 1.00 95.81 312 ILE A O 1
ATOM 2523 N N . SER A 1 313 ? 13.513 -7.554 -12.748 1.00 95.00 313 SER A N 1
ATOM 2524 C CA . SER A 1 313 ? 13.637 -9.001 -12.981 1.00 95.00 313 SER A CA 1
ATOM 2525 C C . SER A 1 313 ? 12.381 -9.776 -12.561 1.00 95.00 313 SER A C 1
ATOM 2527 O O . SER A 1 313 ? 11.566 -9.270 -11.796 1.00 95.00 313 SER A O 1
ATOM 2529 N N . GLU A 1 314 ? 12.207 -11.006 -13.050 1.00 91.88 314 GLU A N 1
ATOM 2530 C CA . GLU A 1 314 ? 11.067 -11.870 -12.682 1.00 91.88 314 GLU A CA 1
ATOM 2531 C C . GLU A 1 314 ? 11.145 -12.429 -11.260 1.00 91.88 314 GLU A C 1
ATOM 2533 O O . GLU A 1 314 ? 10.118 -12.732 -10.661 1.00 91.88 314 GLU A O 1
ATOM 2538 N N . SER A 1 315 ? 12.346 -12.545 -10.690 1.00 90.75 315 SER A N 1
ATOM 2539 C CA . SER A 1 315 ? 12.518 -12.828 -9.267 1.00 90.75 315 SER A CA 1
ATOM 2540 C C . SER A 1 315 ? 13.571 -11.908 -8.648 1.00 90.75 315 SER A C 1
ATOM 2542 O O . SER A 1 315 ? 14.441 -11.388 -9.357 1.00 90.75 315 SER A O 1
ATOM 2544 N N . PRO A 1 316 ? 13.564 -11.695 -7.320 1.00 88.06 316 PRO A N 1
ATOM 2545 C CA . PRO A 1 316 ? 14.611 -10.926 -6.650 1.00 88.06 316 PRO A CA 1
ATOM 2546 C C . PRO A 1 316 ? 16.024 -11.486 -6.882 1.00 88.06 316 PRO A C 1
ATOM 2548 O O . PRO A 1 316 ? 16.992 -10.721 -6.901 1.00 88.06 316 PRO A O 1
ATOM 2551 N N . GLN A 1 317 ? 16.148 -12.805 -7.065 1.00 87.12 317 GLN A N 1
ATOM 2552 C CA . GLN A 1 317 ? 17.418 -13.532 -7.125 1.00 87.12 317 GLN A CA 1
ATOM 2553 C C . GLN A 1 317 ? 18.037 -13.564 -8.530 1.00 87.12 317 GLN A C 1
ATOM 2555 O O . GLN A 1 317 ? 19.261 -13.604 -8.640 1.00 87.12 317 GLN A O 1
ATOM 2560 N N . ASN A 1 318 ? 17.228 -13.544 -9.594 1.00 87.12 318 ASN A N 1
ATOM 2561 C CA . ASN A 1 318 ? 17.717 -13.595 -10.975 1.00 87.12 318 ASN A CA 1
ATOM 2562 C C . ASN A 1 318 ? 17.934 -12.187 -11.570 1.00 87.12 318 ASN A C 1
ATOM 2564 O O . ASN A 1 318 ? 17.539 -11.183 -10.983 1.00 87.12 318 ASN A O 1
ATOM 2568 N N . ASP A 1 319 ? 18.616 -12.090 -12.713 1.00 90.38 319 ASP A N 1
ATOM 2569 C CA . ASP A 1 319 ? 18.872 -10.821 -13.422 1.00 90.38 319 ASP A CA 1
ATOM 2570 C C . ASP A 1 319 ? 18.248 -10.813 -14.823 1.00 90.38 319 ASP A C 1
ATOM 2572 O O . ASP A 1 319 ? 18.840 -10.339 -15.796 1.00 90.38 319 ASP A O 1
ATOM 2576 N N . VAL A 1 320 ? 17.067 -11.433 -14.922 1.00 90.44 320 VAL A N 1
ATOM 2577 C CA . VAL A 1 320 ? 16.399 -11.733 -16.187 1.00 90.44 320 VAL A CA 1
ATOM 2578 C C . VAL A 1 320 ? 14.886 -11.547 -16.106 1.00 90.44 320 VAL A C 1
ATOM 2580 O O . VAL A 1 320 ? 14.292 -11.619 -15.028 1.00 90.44 320 VAL A O 1
ATOM 2583 N N . ILE A 1 321 ? 14.275 -11.383 -17.276 1.00 89.69 321 ILE A N 1
ATOM 2584 C CA . ILE A 1 321 ? 12.874 -11.721 -17.542 1.00 89.69 321 ILE A CA 1
ATOM 2585 C C . ILE A 1 321 ? 12.825 -12.723 -18.703 1.00 89.69 321 ILE A C 1
ATOM 2587 O O . ILE A 1 321 ? 13.738 -12.760 -19.537 1.00 89.69 321 ILE A O 1
ATOM 2591 N N . ASN A 1 322 ? 11.758 -13.501 -18.796 1.00 84.50 322 ASN A N 1
ATOM 2592 C CA . ASN A 1 322 ? 11.460 -14.363 -19.925 1.00 84.50 322 ASN A CA 1
ATOM 2593 C C . ASN A 1 322 ? 10.569 -13.602 -20.919 1.00 84.50 322 ASN A C 1
ATOM 2595 O O . ASN A 1 322 ? 9.513 -13.076 -20.574 1.00 84.50 322 ASN A O 1
ATOM 2599 N N . GLY A 1 323 ? 11.019 -13.503 -22.168 1.00 76.19 323 GLY A N 1
ATOM 2600 C CA . GLY A 1 323 ? 10.204 -13.063 -23.297 1.00 76.19 323 GLY A CA 1
ATOM 2601 C C . GLY A 1 323 ? 9.755 -14.249 -24.148 1.00 76.19 323 GLY A C 1
ATOM 2602 O O . GLY A 1 323 ? 10.261 -15.360 -23.996 1.00 76.19 323 GLY A O 1
ATOM 2603 N N . VAL A 1 324 ? 8.852 -13.988 -25.097 1.00 75.81 324 VAL A N 1
ATOM 2604 C CA . VAL A 1 324 ? 8.442 -14.965 -26.125 1.00 75.81 324 VAL A CA 1
ATOM 2605 C C . VAL A 1 324 ? 9.658 -15.464 -26.923 1.00 75.81 324 VAL A C 1
ATOM 2607 O O . VAL A 1 324 ? 9.773 -16.657 -27.181 1.00 75.81 324 VAL A O 1
ATOM 2610 N N . ASP A 1 325 ? 10.624 -14.578 -27.202 1.00 78.25 325 ASP A N 1
ATOM 2611 C CA . ASP A 1 325 ? 11.897 -14.899 -27.865 1.00 78.25 325 ASP A CA 1
ATOM 2612 C C . ASP A 1 325 ? 12.999 -15.430 -26.918 1.00 78.25 325 ASP A C 1
ATOM 2614 O O . ASP A 1 325 ? 14.175 -15.501 -27.289 1.00 78.25 325 ASP A O 1
ATOM 2618 N N . GLY A 1 326 ? 12.638 -15.781 -25.681 1.00 80.50 326 GLY A N 1
ATOM 2619 C CA . GLY A 1 326 ? 13.532 -16.314 -24.657 1.00 80.50 326 GLY A CA 1
ATOM 2620 C C . GLY A 1 326 ? 14.059 -15.282 -23.652 1.00 80.50 326 GLY A C 1
ATOM 2621 O O . GLY A 1 326 ? 13.493 -14.211 -23.431 1.00 80.50 326 GLY A O 1
ATOM 2622 N N . ILE A 1 327 ? 15.150 -15.646 -22.977 1.00 86.25 327 ILE A N 1
ATOM 2623 C CA . ILE A 1 327 ? 15.670 -14.930 -21.805 1.00 86.25 327 ILE A CA 1
ATOM 2624 C C . ILE A 1 327 ? 16.227 -13.547 -22.191 1.00 86.25 327 ILE A C 1
ATOM 2626 O O . ILE A 1 327 ? 17.067 -13.410 -23.087 1.00 86.25 327 ILE A O 1
ATOM 2630 N N . ARG A 1 328 ? 15.800 -12.511 -21.461 1.00 86.56 328 ARG A N 1
ATOM 2631 C CA . ARG A 1 328 ? 16.296 -11.131 -21.546 1.00 86.56 328 ARG A CA 1
ATOM 2632 C C . ARG A 1 328 ? 16.981 -10.758 -20.238 1.00 86.56 328 ARG A C 1
ATOM 2634 O O . ARG A 1 328 ? 16.323 -10.664 -19.208 1.00 86.56 328 ARG A O 1
ATOM 2641 N N . ASP A 1 329 ? 18.284 -10.518 -20.287 1.00 87.31 329 ASP A N 1
ATOM 2642 C CA . ASP A 1 329 ? 19.098 -10.117 -19.144 1.00 87.31 329 ASP A CA 1
ATOM 2643 C C . ASP A 1 329 ? 19.269 -8.593 -19.035 1.00 87.31 329 ASP A C 1
ATOM 2645 O O . ASP A 1 329 ? 19.000 -7.831 -19.969 1.00 87.31 329 ASP A O 1
ATOM 2649 N N . GLY A 1 330 ? 19.742 -8.134 -17.874 1.00 88.00 330 GLY A N 1
ATOM 2650 C CA . GLY A 1 330 ? 20.325 -6.798 -17.750 1.00 88.00 330 GLY A CA 1
ATOM 2651 C C . GLY A 1 330 ? 19.340 -5.626 -17.823 1.00 88.00 330 GLY A C 1
ATOM 2652 O O . GLY A 1 330 ? 19.764 -4.512 -18.134 1.00 88.00 330 GLY A O 1
ATOM 2653 N N . LEU A 1 331 ? 18.051 -5.840 -17.530 1.00 91.31 331 LEU A N 1
ATOM 2654 C CA . LEU A 1 331 ? 17.037 -4.778 -17.499 1.00 91.31 331 LEU A CA 1
ATOM 2655 C C . LEU A 1 331 ? 17.173 -3.902 -16.247 1.00 91.31 331 LEU A C 1
ATOM 2657 O O . LEU A 1 331 ? 17.363 -4.385 -15.126 1.00 91.31 331 LEU A O 1
ATOM 2661 N N . ARG A 1 332 ? 17.128 -2.583 -16.436 1.00 93.06 332 ARG A N 1
ATOM 2662 C CA . ARG A 1 332 ? 17.479 -1.594 -15.407 1.00 93.06 332 ARG A CA 1
ATOM 2663 C C . ARG A 1 332 ? 16.548 -0.393 -15.433 1.00 93.06 332 ARG A C 1
ATOM 2665 O O . ARG A 1 332 ? 15.908 -0.117 -16.446 1.00 93.06 332 ARG A O 1
ATOM 2672 N N . ILE A 1 333 ? 16.589 0.358 -14.337 1.00 94.12 333 ILE A N 1
ATOM 2673 C CA . ILE A 1 333 ? 16.201 1.769 -14.304 1.00 94.12 333 ILE A CA 1
ATOM 2674 C C . ILE A 1 333 ? 17.484 2.584 -14.095 1.00 94.12 333 ILE A C 1
ATOM 2676 O O . ILE A 1 333 ? 18.226 2.335 -13.141 1.00 94.12 333 ILE A O 1
ATOM 2680 N N . HIS A 1 334 ? 17.784 3.526 -14.990 1.00 91.62 334 HIS A N 1
ATOM 2681 C CA . HIS A 1 334 ? 18.985 4.366 -14.885 1.00 91.62 334 HIS A CA 1
ATOM 2682 C C . HIS A 1 334 ? 18.739 5.828 -15.292 1.00 91.62 334 HIS A C 1
ATOM 2684 O O . HIS A 1 334 ? 17.722 6.147 -15.891 1.00 91.62 334 HIS A O 1
ATOM 2690 N N . SER A 1 335 ? 19.656 6.737 -14.966 1.00 87.44 335 SER A N 1
ATOM 2691 C CA . SER A 1 335 ? 19.703 8.070 -15.581 1.00 87.44 335 SER A CA 1
ATOM 2692 C C . SER A 1 335 ? 20.353 7.985 -16.965 1.00 87.44 335 SER A C 1
ATOM 2694 O O . SER A 1 335 ? 20.860 6.918 -17.317 1.00 87.44 335 SER A O 1
ATOM 2696 N N . TYR A 1 336 ? 20.387 9.084 -17.728 1.00 81.94 336 TYR A N 1
ATOM 2697 C CA . TYR A 1 336 ? 20.823 9.179 -19.136 1.00 81.94 336 TYR A CA 1
ATOM 2698 C C . TYR A 1 336 ? 19.692 9.039 -20.170 1.00 81.94 336 TYR A C 1
ATOM 2700 O O . TYR A 1 336 ? 18.583 8.607 -19.869 1.00 81.94 336 TYR A O 1
ATOM 2708 N N . CYS A 1 337 ? 19.991 9.441 -21.408 1.00 81.44 337 CYS A N 1
ATOM 2709 C CA . CYS A 1 337 ? 19.019 9.597 -22.487 1.00 81.44 337 CYS A CA 1
ATOM 2710 C C . CYS A 1 337 ? 18.412 8.254 -22.962 1.00 81.44 337 CYS A C 1
ATOM 2712 O O . CYS A 1 337 ? 19.177 7.337 -23.290 1.00 81.44 337 CYS A O 1
ATOM 2714 N N . PRO A 1 338 ? 17.073 8.139 -23.115 1.00 79.56 338 PRO A N 1
ATOM 2715 C CA . PRO A 1 338 ? 16.418 6.913 -23.586 1.00 79.56 338 PRO A CA 1
ATOM 2716 C C . PRO A 1 338 ? 16.892 6.438 -24.966 1.00 79.56 338 PRO A C 1
ATOM 2718 O O . PRO A 1 338 ? 16.865 5.234 -25.228 1.00 79.56 338 PRO A O 1
ATOM 2721 N N . LYS A 1 339 ? 17.386 7.350 -25.823 1.00 76.94 339 LYS A N 1
ATOM 2722 C CA . LYS A 1 339 ? 17.921 7.046 -27.169 1.00 76.94 339 LYS A CA 1
ATOM 2723 C C . LYS A 1 339 ? 19.120 6.083 -27.186 1.00 76.94 339 LYS A C 1
ATOM 2725 O O . LYS A 1 339 ? 19.463 5.542 -28.234 1.00 76.94 339 LYS A O 1
ATOM 2730 N N . ASP A 1 340 ? 19.788 5.906 -26.047 1.00 77.25 340 ASP A N 1
ATOM 2731 C CA . ASP A 1 340 ? 20.938 5.009 -25.890 1.00 77.25 340 ASP A CA 1
ATOM 2732 C C . ASP A 1 340 ? 20.605 3.793 -24.985 1.00 77.25 340 ASP A C 1
ATOM 2734 O O . ASP A 1 340 ? 21.493 3.015 -24.620 1.00 77.25 340 ASP A O 1
ATOM 2738 N N . SER A 1 341 ? 19.323 3.602 -24.637 1.00 80.31 341 SER A N 1
ATOM 2739 C CA . SER A 1 341 ? 18.816 2.439 -23.894 1.00 80.31 341 SER A CA 1
ATOM 2740 C C . SER A 1 341 ? 18.420 1.284 -24.831 1.00 80.31 341 SER A C 1
ATOM 2742 O O . SER A 1 341 ? 18.002 1.494 -25.969 1.00 80.31 341 SER A O 1
ATOM 2744 N N . PHE A 1 342 ? 18.518 0.039 -24.353 1.00 81.12 342 PHE A N 1
ATOM 2745 C CA . PHE A 1 342 ? 18.198 -1.173 -25.130 1.00 81.12 342 PHE A CA 1
ATOM 2746 C C . PHE A 1 342 ? 17.206 -2.085 -24.384 1.00 81.12 342 PHE A C 1
ATOM 2748 O O . PHE A 1 342 ? 17.441 -3.282 -24.237 1.00 81.12 342 PHE A O 1
ATOM 2755 N N . GLY A 1 343 ? 16.109 -1.508 -23.885 1.00 82.81 343 GLY A N 1
ATOM 2756 C CA . GLY A 1 343 ? 15.102 -2.193 -23.057 1.00 82.81 343 GLY A CA 1
ATOM 2757 C C . GLY A 1 343 ? 15.070 -1.728 -21.599 1.00 82.81 343 GLY A C 1
ATOM 2758 O O . GLY A 1 343 ? 14.173 -2.114 -20.866 1.00 82.81 343 GLY A O 1
ATOM 2759 N N . CYS A 1 344 ? 16.022 -0.898 -21.168 1.00 89.19 344 CYS A N 1
ATOM 2760 C CA . CYS A 1 344 ? 15.988 -0.259 -19.851 1.00 89.19 344 CYS A CA 1
ATOM 2761 C C . CYS A 1 344 ? 15.050 0.951 -19.857 1.00 89.19 344 CYS A C 1
ATOM 2763 O O . CYS A 1 344 ? 15.040 1.694 -20.837 1.00 89.19 344 CYS A O 1
ATOM 2765 N N . LEU A 1 345 ? 14.358 1.188 -18.742 1.00 92.06 345 LEU A N 1
ATOM 2766 C CA . LEU A 1 345 ? 13.659 2.448 -18.469 1.00 92.06 345 LEU A CA 1
ATOM 2767 C C . LEU A 1 345 ? 14.665 3.497 -17.978 1.00 92.06 345 LEU A C 1
ATOM 2769 O O . LEU A 1 345 ? 15.680 3.137 -17.365 1.00 92.06 345 LEU A O 1
ATOM 2773 N N . THR A 1 346 ? 14.376 4.789 -18.163 1.00 91.56 346 THR A N 1
ATOM 2774 C CA . THR A 1 346 ? 15.208 5.850 -17.569 1.00 91.56 346 THR A CA 1
ATOM 2775 C C . THR A 1 346 ? 14.423 6.865 -16.741 1.00 91.56 346 THR A C 1
ATOM 2777 O O . THR A 1 346 ? 13.219 7.053 -16.903 1.00 91.56 346 THR A O 1
ATOM 2780 N N . THR A 1 347 ? 15.106 7.515 -15.795 1.00 92.19 347 THR A N 1
ATOM 2781 C CA . THR A 1 347 ? 14.521 8.520 -14.884 1.00 92.19 347 THR A CA 1
ATOM 2782 C C . THR A 1 347 ? 14.337 9.905 -15.514 1.00 92.19 347 THR A C 1
ATOM 2784 O O . THR A 1 347 ? 13.991 10.854 -14.817 1.00 92.19 347 THR A O 1
ATOM 2787 N N . GLY A 1 348 ? 14.623 10.052 -16.807 1.00 87.81 348 GLY A N 1
ATOM 2788 C CA . GLY A 1 348 ? 14.527 11.305 -17.552 1.00 87.81 348 GLY A CA 1
ATOM 2789 C C . GLY A 1 348 ? 15.326 11.257 -18.854 1.00 87.81 348 GLY A C 1
ATOM 2790 O O . GLY A 1 348 ? 15.934 10.241 -19.193 1.00 87.81 348 GLY A O 1
ATOM 2791 N N . ILE A 1 349 ? 15.321 12.368 -19.588 1.00 83.50 349 ILE A N 1
ATOM 2792 C CA . ILE A 1 349 ? 15.841 12.442 -20.963 1.00 83.50 349 ILE A CA 1
ATOM 2793 C C . ILE A 1 349 ? 17.343 12.738 -21.087 1.00 83.50 349 ILE A C 1
ATOM 2795 O O . ILE A 1 349 ? 17.872 12.736 -22.202 1.00 83.50 349 ILE A O 1
ATOM 2799 N N . ASP A 1 350 ? 18.036 13.002 -19.979 1.00 79.94 350 ASP A N 1
ATOM 2800 C CA . ASP A 1 350 ? 19.457 13.356 -19.938 1.00 79.94 350 ASP A CA 1
ATOM 2801 C C . ASP A 1 350 ? 20.172 12.827 -18.671 1.00 79.94 350 ASP A C 1
ATOM 2803 O O . ASP A 1 350 ? 19.616 12.081 -17.854 1.00 79.94 350 ASP A O 1
ATOM 2807 N N . GLU A 1 351 ? 21.448 13.189 -18.533 1.00 75.94 351 GLU A N 1
ATOM 2808 C CA . GLU A 1 351 ? 22.317 12.828 -17.406 1.00 75.94 351 GLU A CA 1
ATOM 2809 C C . GLU A 1 351 ? 21.999 13.552 -16.085 1.00 75.94 351 GLU A C 1
ATOM 2811 O O . GLU A 1 351 ? 22.513 13.145 -15.046 1.00 75.94 351 GLU A O 1
ATOM 2816 N N . LYS A 1 352 ? 21.144 14.586 -16.097 1.00 77.12 352 LYS A N 1
ATOM 2817 C CA . LYS A 1 352 ? 20.736 15.329 -14.889 1.00 77.12 352 LYS A CA 1
ATOM 2818 C C . LYS A 1 352 ? 19.635 14.607 -14.117 1.00 77.12 352 LYS A C 1
ATOM 2820 O O . LYS A 1 352 ? 19.409 14.906 -12.946 1.00 77.12 352 LYS A O 1
ATOM 2825 N N . SER A 1 353 ? 18.941 13.668 -14.762 1.00 79.88 353 SER A N 1
ATOM 2826 C CA . SER A 1 353 ? 17.966 12.804 -14.096 1.00 79.88 353 SER A CA 1
ATOM 2827 C C . SER A 1 353 ? 18.622 11.935 -13.013 1.00 79.88 353 SER A C 1
ATOM 2829 O O . SER A 1 353 ? 19.773 11.519 -13.136 1.00 79.88 353 SER A O 1
ATOM 2831 N N . SER A 1 354 ? 17.893 11.656 -11.929 1.00 86.12 354 SER A N 1
ATOM 2832 C CA . SER A 1 354 ? 18.466 11.080 -10.707 1.00 86.12 354 SER A CA 1
ATOM 2833 C C . SER A 1 354 ? 17.782 9.778 -10.287 1.00 86.12 354 SER A C 1
ATOM 2835 O O . SER A 1 354 ? 16.668 9.757 -9.758 1.00 86.12 354 SER A O 1
ATOM 2837 N N . VAL A 1 355 ? 18.513 8.672 -10.457 1.00 90.88 355 VAL A N 1
ATOM 2838 C CA . VAL A 1 355 ? 18.139 7.336 -9.954 1.00 90.88 355 VAL A CA 1
ATOM 2839 C C . VAL A 1 355 ? 17.986 7.335 -8.435 1.00 90.88 355 VAL A C 1
ATOM 2841 O O . VAL A 1 355 ? 17.118 6.653 -7.892 1.00 90.88 355 VAL A O 1
ATOM 2844 N N . ASP A 1 356 ? 18.824 8.103 -7.737 1.00 90.81 356 ASP A N 1
ATOM 2845 C CA . ASP A 1 356 ? 18.786 8.179 -6.283 1.00 90.81 356 ASP A CA 1
ATOM 2846 C C . ASP A 1 356 ? 17.552 8.925 -5.771 1.00 90.81 356 ASP A C 1
ATOM 2848 O O . ASP A 1 356 ? 17.033 8.540 -4.727 1.00 90.81 356 ASP A O 1
ATOM 2852 N N . ASP A 1 357 ? 17.037 9.919 -6.497 1.00 92.19 357 ASP A N 1
ATOM 2853 C CA . ASP A 1 357 ? 15.809 10.627 -6.112 1.00 92.19 357 ASP A CA 1
ATOM 2854 C C . ASP A 1 357 ? 14.546 9.815 -6.413 1.00 92.19 357 ASP A C 1
ATOM 2856 O O . ASP A 1 357 ? 13.626 9.807 -5.596 1.00 92.19 357 ASP A O 1
ATOM 2860 N N . PHE A 1 358 ? 14.531 9.038 -7.503 1.00 94.56 358 PHE A N 1
ATOM 2861 C CA . PHE A 1 358 ? 13.503 8.010 -7.712 1.00 94.56 358 PHE A CA 1
ATOM 2862 C C . PHE A 1 358 ? 13.519 6.974 -6.572 1.00 94.56 358 PHE A C 1
ATOM 2864 O O . PHE A 1 358 ? 12.494 6.712 -5.946 1.00 94.56 358 PHE A O 1
ATOM 2871 N N . ARG A 1 359 ? 14.700 6.443 -6.226 1.00 94.62 359 ARG A N 1
ATOM 2872 C CA . ARG A 1 359 ? 14.864 5.447 -5.152 1.00 94.62 359 ARG A CA 1
ATOM 2873 C C . ARG A 1 359 ? 14.535 5.999 -3.760 1.00 94.62 359 ARG A C 1
ATOM 2875 O O . ARG A 1 359 ? 14.028 5.246 -2.935 1.00 94.62 359 ARG A O 1
ATOM 2882 N N . LYS A 1 360 ? 14.775 7.286 -3.468 1.00 93.62 360 LYS A N 1
ATOM 2883 C CA . LYS A 1 360 ? 14.380 7.920 -2.186 1.00 93.62 360 LYS A CA 1
ATOM 2884 C C . LYS A 1 360 ? 12.875 7.821 -1.913 1.00 93.62 360 LYS A C 1
ATOM 2886 O O . LYS A 1 360 ? 12.511 7.685 -0.752 1.00 93.62 360 LYS A O 1
ATOM 2891 N N . LYS A 1 361 ? 12.034 7.834 -2.953 1.00 92.31 361 LYS A N 1
ATOM 2892 C CA . LYS A 1 361 ? 10.572 7.683 -2.842 1.00 92.31 361 LYS A CA 1
ATOM 2893 C C . LYS A 1 361 ? 10.120 6.258 -2.498 1.00 92.31 361 LYS A C 1
ATOM 2895 O O . LYS A 1 361 ? 8.947 6.050 -2.221 1.00 92.31 361 LYS A O 1
ATOM 2900 N N . ILE A 1 362 ? 11.031 5.279 -2.505 1.00 93.56 362 ILE A N 1
ATOM 2901 C CA . ILE A 1 362 ? 10.747 3.869 -2.201 1.00 93.56 362 ILE A CA 1
ATOM 2902 C C . ILE A 1 362 ? 11.778 3.381 -1.157 1.00 93.56 362 ILE A C 1
ATOM 2904 O O . ILE A 1 362 ? 12.689 2.615 -1.491 1.00 93.56 362 ILE A O 1
ATOM 2908 N N . PRO A 1 363 ? 11.714 3.842 0.112 1.00 90.25 363 PRO A N 1
ATOM 2909 C CA . PRO A 1 363 ? 12.804 3.665 1.084 1.00 90.25 363 PRO A CA 1
ATOM 2910 C C . PRO A 1 363 ? 13.187 2.199 1.332 1.00 90.25 363 PRO A C 1
ATOM 2912 O O . PRO A 1 363 ? 14.363 1.869 1.525 1.00 90.25 363 PRO A O 1
ATOM 2915 N N . ILE A 1 364 ? 12.192 1.313 1.272 1.00 91.06 364 ILE A N 1
ATOM 2916 C CA . ILE A 1 364 ? 12.319 -0.121 1.528 1.00 91.06 364 ILE A CA 1
ATOM 2917 C C . ILE A 1 364 ? 13.238 -0.862 0.539 1.00 91.06 364 ILE A C 1
ATOM 2919 O O . ILE A 1 364 ? 13.824 -1.883 0.905 1.00 91.06 364 ILE A O 1
ATOM 2923 N N . LEU A 1 365 ? 13.470 -0.310 -0.661 1.00 93.75 365 LEU A N 1
ATOM 2924 C CA . LEU A 1 365 ? 14.415 -0.866 -1.642 1.00 93.75 365 LEU A CA 1
ATOM 2925 C C . LEU A 1 365 ? 15.829 -1.065 -1.077 1.00 93.75 365 LEU A C 1
ATOM 2927 O O . LEU A 1 365 ? 16.593 -1.886 -1.574 1.00 93.75 365 LEU A O 1
ATOM 2931 N N . THR A 1 366 ? 16.193 -0.317 -0.034 1.00 91.81 366 THR A N 1
ATOM 2932 C CA . THR A 1 366 ? 17.487 -0.463 0.649 1.00 91.81 366 THR A CA 1
ATOM 2933 C C . THR A 1 366 ? 17.621 -1.753 1.464 1.00 91.81 366 THR A C 1
ATOM 2935 O O . THR A 1 366 ? 18.749 -2.150 1.752 1.00 91.81 366 THR A O 1
ATOM 2938 N N . LYS A 1 367 ? 16.505 -2.412 1.815 1.00 91.06 367 LYS A N 1
ATOM 2939 C CA . LYS A 1 367 ? 16.470 -3.661 2.596 1.00 91.06 367 LYS A CA 1
ATOM 2940 C C . LYS A 1 367 ? 16.089 -4.881 1.752 1.00 91.06 367 LYS A C 1
ATOM 2942 O O . LYS A 1 367 ? 16.656 -5.951 1.952 1.00 91.06 367 LYS A O 1
ATOM 2947 N N . LYS A 1 368 ? 15.123 -4.743 0.836 1.00 92.38 368 LYS A N 1
ATOM 2948 C CA . LYS A 1 368 ? 14.583 -5.852 0.029 1.00 92.38 368 LYS A CA 1
ATOM 2949 C C . LYS A 1 368 ? 14.110 -5.395 -1.353 1.00 92.38 368 LYS A C 1
ATOM 2951 O O . LYS A 1 368 ? 13.987 -4.204 -1.614 1.00 92.38 368 LYS A O 1
ATOM 2956 N N . SER A 1 369 ? 13.833 -6.354 -2.237 1.00 96.12 369 SER A N 1
ATOM 2957 C CA . SER A 1 369 ? 13.150 -6.065 -3.508 1.00 96.12 369 SER A CA 1
ATOM 2958 C C . SER A 1 369 ? 11.653 -5.859 -3.280 1.00 96.12 369 SER A C 1
ATOM 2960 O O . SER A 1 369 ? 11.093 -6.442 -2.353 1.00 96.12 369 SER A O 1
ATOM 2962 N N . VAL A 1 370 ? 11.023 -5.063 -4.140 1.00 96.00 370 VA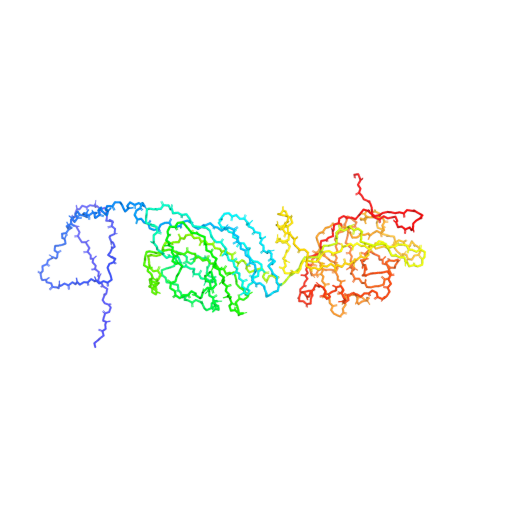L A N 1
ATOM 2963 C CA . VAL A 1 370 ? 9.585 -4.744 -4.101 1.00 96.00 370 VAL A CA 1
ATOM 2964 C C . VAL A 1 370 ? 8.909 -5.147 -5.404 1.00 96.00 370 VAL A C 1
ATOM 2966 O O . VAL A 1 370 ? 9.592 -5.317 -6.417 1.00 96.00 370 VAL A O 1
ATOM 2969 N N . HIS A 1 371 ? 7.582 -5.253 -5.405 1.00 96.94 371 HIS A N 1
ATOM 2970 C CA . HIS A 1 371 ? 6.838 -5.512 -6.635 1.00 96.94 371 HIS A CA 1
ATOM 2971 C C . HIS A 1 371 ? 6.797 -4.257 -7.516 1.00 96.94 371 HIS A C 1
ATOM 2973 O O . HIS A 1 371 ? 6.480 -3.156 -7.058 1.00 96.94 371 HIS A O 1
ATOM 2979 N N . PHE A 1 372 ? 7.120 -4.440 -8.793 1.00 97.75 372 PHE A N 1
ATOM 2980 C CA . PHE A 1 372 ? 7.068 -3.428 -9.835 1.00 97.75 372 PHE A CA 1
ATOM 2981 C C . PHE A 1 372 ? 6.131 -3.891 -10.944 1.00 97.75 372 PHE A C 1
ATOM 2983 O O . PHE A 1 372 ? 6.447 -4.781 -11.731 1.00 97.75 372 PHE A O 1
ATOM 2990 N N . ILE A 1 373 ? 4.949 -3.288 -10.967 1.00 96.94 373 ILE A N 1
ATOM 2991 C CA . ILE A 1 373 ? 3.889 -3.591 -11.916 1.00 96.94 373 ILE A CA 1
ATOM 2992 C C . ILE A 1 373 ? 4.061 -2.665 -13.112 1.00 96.94 373 ILE A C 1
ATOM 2994 O O . ILE A 1 373 ? 4.031 -1.440 -12.983 1.00 96.94 373 ILE A O 1
ATOM 2998 N N . ILE A 1 374 ? 4.218 -3.259 -14.285 1.00 94.19 374 ILE A N 1
ATOM 2999 C CA . ILE A 1 374 ? 4.273 -2.557 -15.558 1.00 94.19 374 ILE A CA 1
ATOM 3000 C C . ILE A 1 374 ? 2.918 -2.763 -16.232 1.00 94.19 374 ILE A C 1
ATOM 3002 O O . ILE A 1 374 ? 2.563 -3.883 -16.593 1.00 94.19 374 ILE A O 1
ATOM 3006 N N . LYS A 1 375 ? 2.136 -1.692 -16.371 1.00 91.88 375 LYS A N 1
ATOM 3007 C CA . LYS A 1 375 ? 0.886 -1.709 -17.139 1.00 91.88 375 LYS A CA 1
ATOM 3008 C C . LYS A 1 375 ? 1.169 -1.507 -18.634 1.00 91.88 375 LYS A C 1
ATOM 3010 O O . LYS A 1 375 ? 2.289 -1.174 -19.044 1.00 91.88 375 LYS A O 1
ATOM 3015 N N . GLU A 1 376 ? 0.147 -1.748 -19.448 1.00 87.88 376 GLU A N 1
ATOM 3016 C CA . GLU A 1 376 ? 0.175 -1.496 -20.890 1.00 87.88 376 GLU A CA 1
ATOM 3017 C C . GLU A 1 376 ? 0.492 -0.033 -21.209 1.00 87.88 376 GLU A C 1
ATOM 3019 O O . GLU A 1 376 ? 0.164 0.876 -20.448 1.00 87.88 376 GLU A O 1
ATOM 3024 N N . ARG A 1 377 ? 1.175 0.190 -22.334 1.00 82.06 377 ARG A N 1
ATOM 3025 C CA . ARG A 1 377 ? 1.621 1.509 -22.798 1.00 82.06 377 ARG A CA 1
ATOM 3026 C C . ARG A 1 377 ? 1.163 1.673 -24.244 1.00 82.06 377 ARG A C 1
ATOM 3028 O O . ARG A 1 377 ? 1.512 0.850 -25.079 1.00 82.06 377 ARG A O 1
ATOM 3035 N N . MET A 1 378 ? 0.367 2.703 -24.530 1.00 67.81 378 MET A N 1
ATOM 3036 C CA . MET A 1 378 ? -0.248 2.930 -25.850 1.00 67.81 378 MET A CA 1
ATOM 3037 C C . MET A 1 378 ? 0.326 4.183 -26.522 1.00 67.81 378 MET A C 1
ATOM 3039 O O . MET A 1 378 ? -0.343 5.212 -26.595 1.00 67.81 378 MET A O 1
ATOM 3043 N N . ALA A 1 379 ? 1.587 4.144 -26.952 1.00 61.81 379 ALA A N 1
ATOM 3044 C CA . ALA A 1 379 ? 2.327 5.366 -27.266 1.00 61.81 379 ALA A CA 1
ATOM 3045 C C . ALA A 1 379 ? 2.944 5.365 -28.675 1.00 61.81 379 ALA A C 1
ATOM 3047 O O . ALA A 1 379 ? 3.869 4.610 -28.961 1.00 61.81 379 ALA A O 1
ATOM 3048 N N . GLU A 1 380 ? 2.468 6.275 -29.531 1.00 59.62 380 GLU A N 1
ATOM 3049 C CA . GLU A 1 380 ? 2.951 6.525 -30.897 1.00 59.62 380 GLU A CA 1
ATOM 3050 C C . GLU A 1 380 ? 2.849 8.017 -31.283 1.00 59.62 380 GLU A C 1
ATOM 3052 O O . GLU A 1 380 ? 1.992 8.731 -30.765 1.00 59.62 380 GLU A O 1
ATOM 3057 N N . LYS A 1 381 ? 3.692 8.462 -32.230 1.00 55.69 381 LYS A N 1
ATOM 3058 C CA . LYS A 1 381 ? 3.593 9.652 -33.099 1.00 55.69 381 LYS A CA 1
ATOM 3059 C C . LYS A 1 381 ? 4.710 9.637 -34.150 1.00 55.69 381 LYS A C 1
ATOM 3061 O O . LYS A 1 381 ? 5.891 9.605 -33.803 1.00 55.69 381 LYS A O 1
ATOM 3066 N N . GLU A 1 382 ? 4.351 9.743 -35.424 1.00 51.50 382 GLU A N 1
ATOM 3067 C CA . GLU A 1 382 ? 5.278 10.022 -36.531 1.00 51.50 382 GLU A CA 1
ATOM 3068 C C . GLU A 1 382 ? 5.239 11.511 -36.906 1.00 51.50 382 GLU A C 1
ATOM 3070 O O . GLU A 1 382 ? 4.282 12.211 -36.581 1.00 51.50 382 GLU A O 1
ATOM 3075 N N . ASN A 1 383 ? 6.321 12.022 -37.509 1.00 51.56 383 ASN A N 1
ATOM 3076 C CA . ASN A 1 383 ? 6.595 13.464 -37.651 1.00 51.56 383 ASN A CA 1
ATOM 3077 C C . ASN A 1 383 ? 6.498 14.254 -36.317 1.00 51.56 383 ASN A C 1
ATOM 3079 O O . ASN A 1 383 ? 6.171 15.439 -36.310 1.00 51.56 383 ASN A O 1
ATOM 3083 N N . GLY A 1 384 ? 6.792 13.569 -35.196 1.00 52.12 384 GLY A N 1
ATOM 3084 C CA . GLY A 1 384 ? 6.738 14.061 -33.813 1.00 52.12 384 GLY A CA 1
ATOM 3085 C C . GLY A 1 384 ? 8.077 14.070 -33.045 1.00 52.12 384 GLY A C 1
ATOM 3086 O O . GLY A 1 384 ? 8.477 15.120 -32.564 1.00 52.12 384 GLY A O 1
ATOM 3087 N N . VAL A 1 385 ? 8.826 12.973 -32.861 1.00 56.62 385 VAL A N 1
ATOM 3088 C CA . VAL A 1 385 ? 8.606 11.566 -33.255 1.00 56.62 385 VAL A CA 1
ATOM 3089 C C . VAL A 1 385 ? 8.819 10.626 -32.053 1.00 56.62 385 VAL A C 1
ATOM 3091 O O . VAL A 1 385 ? 9.877 10.658 -31.428 1.00 56.62 385 VAL A O 1
ATOM 3094 N N . TYR A 1 386 ? 7.875 9.712 -31.812 1.00 53.12 386 TYR A N 1
ATOM 3095 C CA . TYR A 1 386 ? 8.104 8.427 -31.135 1.00 53.12 386 TYR A CA 1
ATOM 3096 C C . TYR A 1 386 ? 7.067 7.399 -31.603 1.00 53.12 386 TYR A C 1
ATOM 3098 O O . TYR A 1 386 ? 5.934 7.460 -31.149 1.00 53.12 386 TYR A O 1
ATOM 3106 N N . VAL A 1 387 ? 7.416 6.432 -32.456 1.00 58.19 387 VAL A N 1
ATOM 3107 C CA . VAL A 1 387 ? 6.481 5.369 -32.893 1.00 58.19 387 VAL A CA 1
ATOM 3108 C C . VAL A 1 387 ? 6.757 4.017 -32.244 1.00 58.19 387 VAL A C 1
ATOM 3110 O O . VAL A 1 387 ? 7.317 3.099 -32.844 1.00 58.19 387 VAL A O 1
ATOM 3113 N N . GLY A 1 388 ? 6.275 3.896 -31.010 1.00 54.00 388 GLY A N 1
ATOM 3114 C CA . GLY A 1 388 ? 5.617 2.664 -30.599 1.00 54.00 388 GLY A CA 1
ATOM 3115 C C . GLY A 1 388 ? 5.992 2.182 -29.211 1.00 54.00 388 GLY A C 1
ATOM 3116 O O . GLY A 1 388 ? 7.132 1.839 -28.947 1.00 54.00 388 GLY A O 1
ATOM 3117 N N . VAL A 1 389 ? 4.976 2.033 -28.372 1.00 53.56 389 VAL A N 1
ATOM 3118 C CA . VAL A 1 389 ? 4.437 0.690 -28.148 1.00 53.56 389 VAL A CA 1
ATOM 3119 C C . VAL A 1 389 ? 3.035 0.665 -28.740 1.00 53.56 389 VAL A C 1
ATOM 3121 O O . VAL A 1 389 ? 2.255 1.587 -28.490 1.00 53.56 389 VAL A O 1
ATOM 3124 N N . LYS A 1 390 ? 2.697 -0.403 -29.466 1.00 55.16 390 LYS A N 1
ATOM 3125 C CA . LYS A 1 390 ? 1.303 -0.728 -29.764 1.00 55.16 390 LYS A CA 1
ATOM 3126 C C . LYS A 1 390 ? 1.103 -2.229 -29.932 1.00 55.16 390 LYS A C 1
ATOM 3128 O O . LYS A 1 390 ? 1.790 -2.850 -30.735 1.00 55.16 390 LYS A O 1
ATOM 3133 N N . LEU A 1 391 ? 0.128 -2.769 -29.209 1.00 56.28 391 LEU A N 1
ATOM 3134 C CA . LEU A 1 391 ? -0.583 -4.001 -29.539 1.00 56.28 391 LEU A CA 1
ATOM 3135 C C . LEU A 1 391 ? -2.036 -3.810 -29.096 1.00 56.28 391 LEU A C 1
ATOM 3137 O O . LEU A 1 391 ? -2.281 -3.654 -27.904 1.00 56.28 391 LEU A O 1
ATOM 3141 N N . ALA A 1 392 ? -2.947 -3.754 -30.067 1.00 47.84 392 ALA A N 1
ATOM 3142 C CA . ALA A 1 392 ? -4.395 -3.872 -29.894 1.00 47.84 392 ALA A CA 1
ATOM 3143 C C . ALA A 1 392 ? -5.062 -4.062 -31.274 1.00 47.84 392 ALA A C 1
ATOM 3145 O O . ALA A 1 392 ? -5.610 -3.117 -31.841 1.00 47.84 392 ALA A O 1
ATOM 3146 N N . GLU A 1 393 ? -4.952 -5.276 -31.813 1.00 41.28 393 GLU A N 1
ATOM 3147 C CA . GLU A 1 393 ? -6.117 -6.102 -32.181 1.00 41.28 393 GLU A CA 1
ATOM 3148 C C . GLU A 1 393 ? -5.950 -7.455 -31.471 1.00 41.28 393 GLU A C 1
ATOM 3150 O O . GLU A 1 393 ? -4.776 -7.876 -31.324 1.00 41.28 393 GLU A O 1
#

pLDDT: mean 71.71, std 19.72, range [26.42, 97.75]

Secondary structure (DSSP, 8-state):
---------------S---PPP------S-------SS--------------------GGGS--EEEEEEEEEE--SS-----EEEEETTEEEES--SEEEEEEEEEESSS--EEEEEEEEES-TTGGG-S-----TTEEEEEETTEE-SS-EEEESS-EEEEEEEE-TT--SS-EEEEEEEES-SS--TT-TTPEEEEEEEE-------EEEEEEEEEEEEEEETTEEEEEEEEEEEET--HHHHHHHHHTT-----EEEEEE------GGG-SSPPPTTSSTTTTPPPSEEEEEEEEEEEETTTTEEEEEESSSS-SEEEETTEEEE--EEESS-GGG-SS-EESSSSTT--HHHHHHTSGGGGTS-EEEEE----EEETTTTEEEE----

Sequence (393 aa):
QEKESGEVYIAAVYNDQEVKSDTFKITSEVVTYESGNSPVKVGVVEVEEKEEVLDPIDENDRFLPKLQIESINKIDKESKKIVYCIINENSTEVLDRKSMSIQFSVTHLGNCKEGFIFPIISTIPDVEKKDNIEKEELVDKIVIDGKPNTEGIIISGEINFRIDIYLKEKNIDKDIYIDFFSSTDSIMKDNYQNLDHRLKIKMVNKNKEDAVVVLTGEISSEQNNGDNCFFMYKVKIYNGICYDDYEDYTNKGALKETDTAELTRDAWKSDKKQKKKRSEERYGSLNEIPPGVYFLSYNSKGYGTKGYKLKISESPQNDVINGVDGIRDGLRIHSYCPKDSFGCLTTGIDEKSSVDDFRKKIPILTKKSVHFIIKERMAEKENGVYVGVKLAE

Organism: NCBI:txid45242

Radius of gyration: 34.62 Å; chains: 1; bounding box: 66×86×97 Å

Foldseek 3Di:
DDDPPDDDDDDDDDPDDDDDDDDDDDDDPDDDDDDDPDDDDDDPDPPPPPPPPPPPPPVQVDFAKAKFFPAKFDDDPPDGDHAWDDPDRAETAGDDQFKMKTKIKIATPHNPFWWFKDKQKDLDPPPVPDQADDRDQFFPFKAKQNHGDDQGDITHHIDMIMIMTGTDPPPLAGKMKIWMWIDRDSDPDNRNPPTHTHGMYIHGNLQPQAKEKEQPLDFPDWDDDVPDIWTKTKIFIGGSHADVRVVVCVVVVNDDGPDMAIKIFAAADDVVPDPDDDDPQAAKDGRADDFDKWKWAADPQADDPVRAGIATGRDQPDQWDAGPSGTDGDEGEEAAANNPGRHHIYRDHHNVRDPVVVVVSSVSSVPGIHMYGYHDHADADDVSHDHDDDDDD